Protein AF-0000000075978130 (afdb_homodimer)

Structure (mmCIF, N/CA/C/O backbone):
data_AF-0000000075978130-model_v1
#
loop_
_entity.id
_entity.type
_entity.pdbx_description
1 polymer 'Vascular endothelial growth factor A-like isoform X2'
#
loop_
_atom_site.group_PDB
_atom_site.id
_atom_site.type_symbol
_atom_site.label_atom_id
_atom_site.label_alt_id
_atom_site.label_comp_id
_atom_site.label_asym_id
_atom_site.label_entity_id
_atom_site.label_seq_id
_atom_site.pdbx_PDB_ins_code
_atom_site.Cartn_x
_atom_site.Cartn_y
_atom_site.Cartn_z
_atom_site.occupancy
_atom_site.B_iso_or_equiv
_atom_site.auth_seq_id
_atom_site.auth_comp_id
_atom_site.auth_asym_id
_atom_site.auth_atom_id
_atom_site.pdbx_PDB_model_num
ATOM 1 N N . MET A 1 1 ? -89.625 15.469 33.062 1 27.92 1 MET A N 1
ATOM 2 C CA . MET A 1 1 ? -89 15.719 31.781 1 27.92 1 MET A CA 1
ATOM 3 C C . MET A 1 1 ? -87.688 14.906 31.656 1 27.92 1 MET A C 1
ATOM 5 O O . MET A 1 1 ? -86.75 15.156 32.375 1 27.92 1 MET A O 1
ATOM 9 N N . LEU A 1 2 ? -87.812 13.539 31.453 1 29.58 2 LEU A N 1
ATOM 10 C CA . LEU A 1 2 ? -87.125 12.297 31.625 1 29.58 2 LEU A CA 1
ATOM 11 C C . LEU A 1 2 ? -86.062 12.125 30.531 1 29.58 2 LEU A C 1
ATOM 13 O O . LEU A 1 2 ? -86.375 11.961 29.359 1 29.58 2 LEU A O 1
ATOM 17 N N . MET A 1 3 ? -84.938 12.922 30.531 1 31.03 3 MET A N 1
ATOM 18 C CA . MET A 1 3 ? -83.938 13.094 29.484 1 31.03 3 MET A CA 1
ATOM 19 C C . MET A 1 3 ? -83.25 11.789 29.219 1 31.03 3 MET A C 1
ATOM 21 O O . MET A 1 3 ? -82.812 11.117 30.156 1 31.03 3 MET A O 1
ATOM 25 N N . TYR A 1 4 ? -83.562 11.062 28.094 1 29.62 4 TYR A N 1
ATOM 26 C CA . TYR A 1 4 ? -83.188 9.781 27.5 1 29.62 4 TYR A CA 1
ATOM 27 C C . TYR A 1 4 ? -81.688 9.75 27.172 1 29.62 4 TYR A C 1
ATOM 29 O O . TYR A 1 4 ? -81.188 10.586 26.406 1 29.62 4 TYR A O 1
ATOM 37 N N . PHE A 1 5 ? -80.688 9.453 28.109 1 35.47 5 PHE A N 1
ATOM 38 C CA . PHE A 1 5 ? -79.25 9.445 28.031 1 35.47 5 PHE A CA 1
ATOM 39 C C . PHE A 1 5 ? -78.75 8.359 27.078 1 35.47 5 PHE A C 1
ATOM 41 O O . PHE A 1 5 ? -78.938 7.164 27.359 1 35.47 5 PHE A O 1
ATOM 48 N N . SER A 1 6 ? -78.938 8.539 25.703 1 28.3 6 SER A N 1
ATOM 49 C CA . SER A 1 6 ? -78.562 7.566 24.672 1 28.3 6 SER A CA 1
ATOM 50 C C . SER A 1 6 ? -77.125 7.191 24.719 1 28.3 6 SER A C 1
ATOM 52 O O . SER A 1 6 ? -76.25 8.062 24.703 1 28.3 6 SER A O 1
ATOM 54 N N . VAL A 1 7 ? -76.688 6.133 25.453 1 35.94 7 VAL A N 1
ATOM 55 C CA . VAL A 1 7 ? -75.375 5.57 25.75 1 35.94 7 VAL A CA 1
ATOM 56 C C . VAL A 1 7 ? -74.75 5.023 24.469 1 35.94 7 VAL A C 1
ATOM 58 O O . VAL A 1 7 ? -75.25 4.051 23.891 1 35.94 7 VAL A O 1
ATOM 61 N N . LEU A 1 8 ? -74.375 5.844 23.422 1 31.59 8 LEU A N 1
ATOM 62 C CA . LEU A 1 8 ? -73.875 5.266 22.172 1 31.59 8 LEU A CA 1
ATOM 63 C C . LEU A 1 8 ? -72.688 4.414 22.422 1 31.59 8 LEU A C 1
ATOM 65 O O . LEU A 1 8 ? -71.812 4.793 23.203 1 31.59 8 LEU A O 1
ATOM 69 N N . PRO A 1 9 ? -72.625 3.086 22.141 1 34.03 9 PRO A N 1
ATOM 70 C CA . PRO A 1 9 ? -71.625 2.078 22.328 1 34.03 9 PRO A CA 1
ATOM 71 C C . PRO A 1 9 ? -70.312 2.396 21.547 1 34.03 9 PRO A C 1
ATOM 73 O O . PRO A 1 9 ? -70.438 2.891 20.422 1 34.03 9 PRO A O 1
ATOM 76 N N . ALA A 1 10 ? -69.25 2.998 22.172 1 32.78 10 ALA A N 1
ATOM 77 C CA . ALA A 1 10 ? -67.938 3.34 21.641 1 32.78 10 ALA A CA 1
ATOM 78 C C . ALA A 1 10 ? -67.312 2.125 20.984 1 32.78 10 ALA A C 1
ATOM 80 O O . ALA A 1 10 ? -67.125 1.089 21.625 1 32.78 10 ALA A O 1
ATOM 81 N N . LEU A 1 11 ? -67.562 1.821 19.672 1 30.48 11 LEU A N 1
ATOM 82 C CA . LEU A 1 11 ? -66.938 0.765 18.875 1 30.48 11 LEU A CA 1
ATOM 83 C C . LEU A 1 11 ? -65.438 0.873 18.891 1 30.48 11 LEU A C 1
ATOM 85 O O . LEU A 1 11 ? -64.875 1.912 18.531 1 30.48 11 LEU A O 1
ATOM 89 N N . LEU A 1 12 ? -64.75 0.212 19.828 1 32.69 12 LEU A N 1
ATOM 90 C CA . LEU A 1 12 ? -63.281 0.04 19.984 1 32.69 12 LEU A CA 1
ATOM 91 C C . LEU A 1 12 ? -62.656 -0.538 18.719 1 32.69 12 LEU A C 1
ATOM 93 O O . LEU A 1 12 ? -62.938 -1.688 18.375 1 32.69 12 LEU A O 1
ATOM 97 N N . VAL A 1 13 ? -62.562 0.279 17.609 1 31 13 VAL A N 1
ATOM 98 C CA . VAL A 1 13 ? -61.938 -0.235 16.406 1 31 13 VAL A CA 1
ATOM 99 C C . VAL A 1 13 ? -60.5 -0.649 16.734 1 31 13 VAL A C 1
ATOM 101 O O . VAL A 1 13 ? -59.688 0.182 17.141 1 31 13 VAL A O 1
ATOM 104 N N . LEU A 1 14 ? -60.25 -1.889 17.172 1 30.36 14 LEU A N 1
ATOM 105 C CA . LEU A 1 14 ? -59 -2.576 17.344 1 30.36 14 LEU A CA 1
ATOM 106 C C . LEU A 1 14 ? -58.125 -2.453 16.078 1 30.36 14 LEU A C 1
ATOM 108 O O . LEU A 1 14 ? -58.5 -2.975 15.023 1 30.36 14 LEU A O 1
ATOM 112 N N . ILE A 1 15 ? -57.562 -1.236 15.82 1 34.47 15 ILE A N 1
ATOM 113 C CA . ILE A 1 15 ? -56.656 -1.123 14.68 1 34.47 15 ILE A CA 1
ATOM 114 C C . ILE A 1 15 ? -55.5 -2.074 14.867 1 34.47 15 ILE A C 1
ATOM 116 O O . ILE A 1 15 ? -54.719 -1.944 15.82 1 34.47 15 ILE A O 1
ATOM 120 N N . LEU A 1 16 ? -55.594 -3.34 14.461 1 32.16 16 LEU A N 1
ATOM 121 C CA . LEU A 1 16 ? -54.562 -4.352 14.297 1 32.16 16 LEU A CA 1
ATOM 122 C C . LEU A 1 16 ? -53.375 -3.787 13.523 1 32.16 16 LEU A C 1
ATOM 124 O O . LEU A 1 16 ? -53.5 -3.494 12.336 1 32.16 16 LEU A O 1
ATOM 128 N N . THR A 1 17 ? -52.656 -2.756 14.156 1 34.59 17 THR A N 1
ATOM 129 C CA . THR A 1 17 ? -51.406 -2.352 13.5 1 34.59 17 THR A CA 1
ATOM 130 C C . THR A 1 17 ? -50.5 -3.557 13.273 1 34.59 17 THR A C 1
ATOM 132 O O . THR A 1 17 ? -50.188 -4.273 14.219 1 34.59 17 THR A O 1
ATOM 135 N N . GLY A 1 18 ? -50.656 -4.297 12.18 1 30.73 18 GLY A N 1
ATOM 136 C CA . GLY A 1 18 ? -49.781 -5.336 11.664 1 30.73 18 GLY A CA 1
ATOM 137 C C . GLY A 1 18 ? -48.312 -4.953 11.711 1 30.73 18 GLY A C 1
ATOM 138 O O . GLY A 1 18 ? -47.906 -3.98 11.07 1 30.73 18 GLY A O 1
ATOM 139 N N . ILE A 1 19 ? -47.656 -4.984 12.93 1 35.97 19 ILE A N 1
ATOM 140 C CA . ILE A 1 19 ? -46.219 -4.906 13.055 1 35.97 19 ILE A CA 1
ATOM 141 C C . ILE A 1 19 ? -45.531 -5.801 12.008 1 35.97 19 ILE A C 1
ATOM 143 O O . ILE A 1 19 ? -45.656 -7.027 12.062 1 35.97 19 ILE A O 1
ATOM 147 N N . TYR A 1 20 ? -45.625 -5.449 10.719 1 30.28 20 TYR A N 1
ATOM 148 C CA . TYR A 1 20 ? -44.781 -6.211 9.805 1 30.28 20 TYR A CA 1
ATOM 149 C C . TYR A 1 20 ? -43.312 -6.188 10.266 1 30.28 20 TYR A C 1
ATOM 151 O O . TYR A 1 20 ? -42.75 -5.117 10.484 1 30.28 20 TYR A O 1
ATOM 159 N N . ALA A 1 21 ? -42.906 -7.066 11.211 1 31.58 21 ALA A N 1
ATOM 160 C CA . ALA A 1 21 ? -41.531 -7.402 11.461 1 31.58 21 ALA A CA 1
ATOM 161 C C . ALA A 1 21 ? -40.688 -7.324 10.172 1 31.58 21 ALA A C 1
ATOM 163 O O . ALA A 1 21 ? -41.031 -7.969 9.172 1 31.58 21 ALA A O 1
ATOM 164 N N . ASP A 1 22 ? -40.25 -6.086 9.891 1 31.27 22 ASP A N 1
ATOM 165 C CA . ASP A 1 22 ? -39.281 -6.023 8.812 1 31.27 22 ASP A CA 1
ATOM 166 C C . ASP A 1 22 ? -38.281 -7.188 8.898 1 31.27 22 ASP A C 1
ATOM 168 O O . ASP A 1 22 ? -37.625 -7.375 9.922 1 31.27 22 ASP A O 1
ATOM 172 N N . ASP A 1 23 ? -38.656 -8.281 8.344 1 30.5 23 ASP A N 1
ATOM 173 C CA . ASP A 1 23 ? -37.688 -9.344 8.07 1 30.5 23 ASP A CA 1
ATOM 174 C C . ASP A 1 23 ? -36.312 -8.766 7.742 1 30.5 23 ASP A C 1
ATOM 176 O O . ASP A 1 23 ? -36.156 -8.016 6.773 1 30.5 23 ASP A O 1
ATOM 180 N N . GLU A 1 24 ? -35.688 -8.266 8.828 1 31.89 24 GLU A N 1
ATOM 181 C CA . GLU A 1 24 ? -34.281 -8.031 8.539 1 31.89 24 GLU A CA 1
ATOM 182 C C . GLU A 1 24 ? -33.719 -9.078 7.582 1 31.89 24 GLU A C 1
ATOM 184 O O . GLU A 1 24 ? -33.656 -10.266 7.926 1 31.89 24 GLU A O 1
ATOM 189 N N . ALA A 1 25 ? -33.938 -8.898 6.309 1 30.47 25 ALA A N 1
ATOM 190 C CA . ALA A 1 25 ? -33.219 -9.75 5.367 1 30.47 25 ALA A CA 1
ATOM 191 C C . ALA A 1 25 ? -31.781 -9.945 5.809 1 30.47 25 ALA A C 1
ATOM 193 O O . ALA A 1 25 ? -31.078 -8.977 6.125 1 30.47 25 ALA A O 1
ATOM 194 N N . ILE A 1 26 ? -31.547 -10.961 6.539 1 30.34 26 ILE A N 1
ATOM 195 C CA . ILE A 1 26 ? -30.172 -11.43 6.617 1 30.34 26 ILE A CA 1
ATOM 196 C C . ILE A 1 26 ? -29.422 -11.078 5.328 1 30.34 26 ILE A C 1
ATOM 198 O O . ILE A 1 26 ? -29.812 -11.531 4.246 1 30.34 26 ILE A O 1
ATOM 202 N N . VAL A 1 27 ? -29.094 -9.82 5.312 1 32.31 27 VAL A N 1
ATOM 203 C CA . VAL A 1 27 ? -28.188 -9.555 4.195 1 32.31 27 VAL A CA 1
ATOM 204 C C . VAL A 1 27 ? -27.172 -10.68 4.074 1 32.31 27 VAL A C 1
ATOM 206 O O . VAL A 1 27 ? -26.359 -10.891 4.984 1 32.31 27 VAL A O 1
ATOM 209 N N . PHE A 1 28 ? -27.594 -11.797 3.484 1 28.78 28 PHE A N 1
ATOM 210 C CA . PHE A 1 28 ? -26.578 -12.773 3.102 1 28.78 28 PHE A CA 1
ATOM 211 C C . PHE A 1 28 ? -25.359 -12.078 2.525 1 28.78 28 PHE A C 1
ATOM 213 O O . PHE A 1 28 ? -25.469 -11.086 1.812 1 28.78 28 PHE A O 1
ATOM 220 N N . PRO A 1 29 ? -24.234 -12.102 3.328 1 32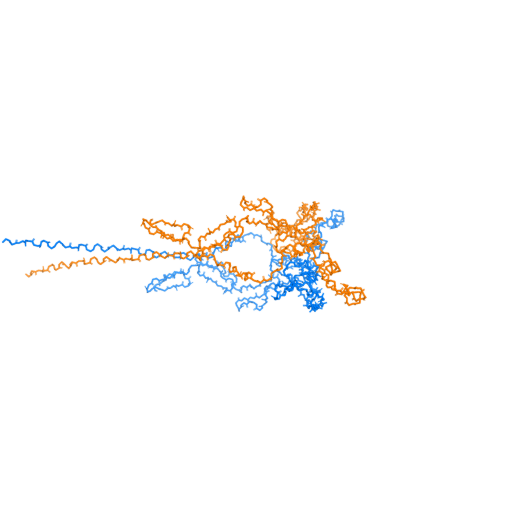.22 29 PRO A N 1
ATOM 221 C CA . PRO A 1 29 ? -23.047 -11.586 2.641 1 32.22 29 PRO A CA 1
ATOM 222 C C . PRO A 1 29 ? -23.125 -11.773 1.127 1 32.22 29 PRO A C 1
ATOM 224 O O . PRO A 1 29 ? -23.828 -12.648 0.64 1 32.22 29 PRO A O 1
ATOM 227 N N . GLU A 1 30 ? -22.969 -10.68 0.432 1 31.81 30 GLU A N 1
ATOM 228 C CA . GLU A 1 30 ? -22.828 -10.812 -1.016 1 31.81 30 GLU A CA 1
ATOM 229 C C . GLU A 1 30 ? -22.328 -12.195 -1.402 1 31.81 30 GLU A C 1
ATOM 231 O O . GLU A 1 30 ? -21.453 -12.75 -0.737 1 31.81 30 GLU A O 1
ATOM 236 N N . SER A 1 31 ? -23.234 -12.984 -1.851 1 31.86 31 SER A N 1
ATOM 237 C CA . SER A 1 31 ? -22.828 -14.219 -2.496 1 31.86 31 SER A CA 1
ATOM 238 C C . SER A 1 31 ? -21.438 -14.078 -3.117 1 31.86 31 SER A C 1
ATOM 240 O O . SER A 1 31 ? -21.172 -13.125 -3.846 1 31.86 31 SER A O 1
ATOM 242 N N . ASN A 1 32 ? -20.406 -14.344 -2.35 1 32.19 32 ASN A N 1
ATOM 243 C CA . ASN A 1 32 ? -19.266 -14.68 -3.182 1 32.19 32 ASN A CA 1
ATOM 244 C C . ASN A 1 32 ? -19.688 -15.289 -4.512 1 32.19 32 ASN A C 1
ATOM 246 O O . ASN A 1 32 ? -20.234 -16.391 -4.547 1 32.19 32 ASN A O 1
ATOM 250 N N . ASN A 1 33 ? -20.422 -14.453 -5.305 1 32.44 33 ASN A N 1
ATOM 251 C CA . ASN A 1 33 ? -20.516 -14.969 -6.664 1 32.44 33 ASN A CA 1
ATOM 252 C C . ASN A 1 33 ? -19.391 -15.977 -6.961 1 32.44 33 ASN A C 1
ATOM 254 O O . ASN A 1 33 ? -18.266 -15.586 -7.281 1 32.44 33 ASN A O 1
ATOM 258 N N . ARG A 1 34 ? -19.266 -16.906 -6.133 1 31.08 34 ARG A N 1
ATOM 259 C CA . ARG A 1 34 ? -18.5 -18.016 -6.691 1 31.08 34 ARG A CA 1
ATOM 260 C C . ARG A 1 34 ? -18.797 -18.203 -8.172 1 31.08 34 ARG A C 1
ATOM 262 O O . ARG A 1 34 ? -19.938 -18.469 -8.555 1 31.08 34 ARG A O 1
ATOM 269 N N . THR A 1 35 ? -18.266 -17.391 -8.984 1 33.94 35 THR A N 1
ATOM 270 C CA . THR A 1 35 ? -18.203 -17.812 -10.383 1 33.94 35 THR A CA 1
ATOM 271 C C . THR A 1 35 ? -18.391 -19.328 -10.508 1 33.94 35 THR A C 1
ATOM 273 O O . THR A 1 35 ? -17.672 -20.094 -9.867 1 33.94 35 THR A O 1
ATOM 276 N N . TYR A 1 36 ? -19.578 -19.781 -10.562 1 32.31 36 TYR A N 1
ATOM 277 C CA . TYR A 1 36 ? -19.734 -21.125 -11.102 1 32.31 36 TYR A CA 1
ATOM 278 C C . TYR A 1 36 ? -18.531 -21.531 -11.938 1 32.31 36 TYR A C 1
ATOM 280 O O . TYR A 1 36 ? -18.25 -20.938 -12.977 1 32.31 36 TYR A O 1
ATOM 288 N N . ILE A 1 37 ? -17.5 -21.875 -11.227 1 37.22 37 ILE A N 1
ATOM 289 C CA . ILE A 1 37 ? -16.516 -22.641 -11.969 1 37.22 37 ILE A CA 1
ATOM 290 C C . ILE A 1 37 ? -17.203 -23.625 -12.906 1 37.22 37 ILE A C 1
ATOM 292 O O . ILE A 1 37 ? -17.906 -24.547 -12.445 1 37.22 37 ILE A O 1
ATOM 296 N N . ASP A 1 38 ? -17.891 -23.234 -13.883 1 38.22 38 ASP A N 1
ATOM 297 C CA . ASP A 1 38 ? -18.172 -24.25 -14.906 1 38.22 38 ASP A CA 1
ATOM 298 C C . ASP A 1 38 ? -17.125 -25.344 -14.891 1 38.22 38 ASP A C 1
ATOM 300 O O . ASP A 1 38 ? -15.945 -25.094 -15.148 1 38.22 38 ASP A O 1
ATOM 304 N N . LEU A 1 39 ? -17.328 -26.312 -14.055 1 41.38 39 LEU A N 1
ATOM 305 C CA . LEU A 1 39 ? -16.562 -27.531 -13.891 1 41.38 39 LEU A CA 1
ATOM 306 C C . LEU A 1 39 ? -15.852 -27.922 -15.18 1 41.38 39 LEU A C 1
ATOM 308 O O . LEU A 1 39 ? -14.867 -28.656 -15.156 1 41.38 39 LEU A O 1
ATOM 312 N N . ASN A 1 40 ? -16.609 -27.672 -16.266 1 47.5 40 ASN A N 1
ATOM 313 C CA . ASN A 1 40 ? -15.992 -28.125 -17.516 1 47.5 40 ASN A CA 1
ATOM 314 C C . ASN A 1 40 ? -14.836 -27.219 -17.922 1 47.5 40 ASN A C 1
ATOM 316 O O . ASN A 1 40 ? -14.227 -27.438 -18.984 1 47.5 40 ASN A O 1
ATOM 320 N N . LYS A 1 41 ? -14.656 -26.125 -17.219 1 61.06 41 LYS A N 1
ATOM 321 C CA . LYS A 1 41 ? -13.711 -25.172 -17.812 1 61.06 41 LYS A CA 1
ATOM 322 C C . LYS A 1 41 ? -12.297 -25.422 -17.297 1 61.06 41 LYS A C 1
ATOM 324 O O . LYS A 1 41 ? -12.078 -25.516 -16.094 1 61.06 41 LYS A O 1
ATOM 329 N N . ILE A 1 42 ? -11.531 -25.969 -18.156 1 72.75 42 ILE A N 1
ATOM 330 C CA . ILE A 1 42 ? -10.094 -26.156 -17.938 1 72.75 42 ILE A CA 1
ATOM 331 C C . ILE A 1 42 ? -9.508 -24.938 -17.234 1 72.75 42 ILE A C 1
ATOM 333 O O . ILE A 1 42 ? -9.812 -23.797 -17.594 1 72.75 42 ILE A O 1
ATOM 337 N N . GLN A 1 43 ? -9.094 -25.266 -15.977 1 84.94 43 GLN A N 1
ATOM 338 C CA . GLN A 1 43 ? -8.359 -24.234 -15.25 1 84.94 43 GLN A CA 1
ATOM 339 C C . GLN A 1 43 ? -6.887 -24.609 -15.109 1 84.94 43 GLN A C 1
ATOM 341 O O . GLN A 1 43 ? -6.527 -25.781 -15.188 1 84.94 43 GLN A O 1
ATOM 346 N N . ILE A 1 44 ? -6.07 -23.641 -15.023 1 91.44 44 ILE A N 1
ATOM 347 C CA . ILE A 1 44 ? -4.66 -23.906 -14.766 1 91.44 44 ILE A CA 1
ATOM 348 C C . ILE A 1 44 ? -4.488 -24.469 -13.359 1 91.44 44 ILE A C 1
ATOM 350 O O . ILE A 1 44 ? -4.895 -23.859 -12.375 1 91.44 44 ILE A O 1
ATOM 354 N N . PRO A 1 45 ? -4 -25.609 -13.305 1 92.56 45 PRO A N 1
ATOM 355 C CA . PRO A 1 45 ? -3.797 -26.188 -11.969 1 92.56 45 PRO A CA 1
ATOM 356 C C . PRO A 1 45 ? -2.895 -25.328 -11.094 1 92.56 45 PRO A C 1
ATOM 358 O O . PRO A 1 45 ? -1.911 -24.75 -11.57 1 92.56 45 PRO A O 1
ATOM 361 N N . GLU A 1 46 ? -3.219 -25.328 -9.836 1 92.94 46 GLU A N 1
ATOM 362 C CA . GLU A 1 46 ? -2.436 -24.531 -8.898 1 92.94 46 GLU A CA 1
ATOM 363 C C . GLU A 1 46 ? -1 -25.031 -8.805 1 92.94 46 GLU A C 1
ATOM 365 O O . GLU A 1 46 ? -0.068 -24.25 -8.617 1 92.94 46 GLU A O 1
ATOM 370 N N . SER A 1 47 ? -0.88 -26.297 -8.969 1 94 47 SER A N 1
ATOM 371 C CA . SER A 1 47 ? 0.44 -26.906 -8.852 1 94 47 SER A CA 1
ATOM 372 C C . SER A 1 47 ? 1.416 -26.312 -9.867 1 94 47 SER A C 1
ATOM 374 O O . SER A 1 47 ? 2.6 -26.141 -9.562 1 94 47 SER A O 1
ATOM 376 N N . ILE A 1 48 ? 0.953 -26.031 -11 1 93.19 48 ILE A N 1
ATOM 377 C CA . ILE A 1 48 ? 1.815 -25.453 -12.023 1 93.19 48 ILE A CA 1
ATOM 378 C C . ILE A 1 48 ? 2.227 -24.031 -11.609 1 93.19 48 ILE A C 1
ATOM 380 O O . ILE A 1 48 ? 3.395 -23.656 -11.742 1 93.19 48 ILE A O 1
ATOM 384 N N . LEU A 1 49 ? 1.275 -23.266 -11.102 1 93.94 49 LEU A N 1
ATOM 385 C CA . LEU A 1 49 ? 1.536 -21.891 -10.688 1 93.94 49 LEU A CA 1
ATOM 386 C C . LEU A 1 49 ? 2.531 -21.859 -9.531 1 93.94 49 LEU A C 1
ATOM 388 O O . LEU A 1 49 ? 3.396 -20.984 -9.477 1 93.94 49 LEU A O 1
ATOM 392 N N . ILE A 1 50 ? 2.385 -22.828 -8.688 1 96 50 ILE A N 1
ATOM 393 C CA . ILE A 1 50 ? 3.273 -22.875 -7.531 1 96 50 ILE A CA 1
ATOM 394 C C . ILE A 1 50 ? 4.691 -23.219 -7.984 1 96 50 ILE A C 1
ATOM 396 O O . ILE A 1 50 ? 5.668 -22.703 -7.43 1 96 50 ILE A O 1
ATOM 400 N N . ARG A 1 51 ? 4.859 -23.984 -8.953 1 94.25 51 ARG A N 1
ATOM 401 C CA . ARG A 1 51 ? 6.176 -24.344 -9.469 1 94.25 51 ARG A CA 1
ATOM 402 C C . ARG A 1 51 ? 6.852 -23.156 -10.133 1 94.25 51 ARG A C 1
ATOM 404 O O . ARG A 1 51 ? 8.078 -23.109 -10.242 1 94.25 51 ARG A O 1
ATOM 411 N N . LEU A 1 52 ? 6.094 -22.203 -10.516 1 94 52 LEU A N 1
ATOM 412 C CA . LEU A 1 52 ? 6.625 -21.016 -11.188 1 94 52 LEU A CA 1
ATOM 413 C C . LEU A 1 52 ? 7.387 -20.125 -10.203 1 94 52 LEU A C 1
ATOM 415 O O . LEU A 1 52 ? 8.141 -19.25 -10.617 1 94 52 LEU A O 1
ATOM 419 N N . LYS A 1 53 ? 7.234 -20.312 -8.891 1 93.5 53 LYS A N 1
ATOM 420 C CA . LYS A 1 53 ? 7.84 -19.438 -7.895 1 93.5 53 LYS A CA 1
ATOM 421 C C . LYS A 1 53 ? 9.359 -19.5 -7.965 1 93.5 53 LYS A C 1
ATOM 423 O O . LYS A 1 53 ? 10.047 -18.578 -7.512 1 93.5 53 LYS A O 1
ATOM 428 N N . ASP A 1 54 ? 9.852 -20.547 -8.578 1 89.69 54 ASP A N 1
ATOM 429 C CA . ASP A 1 54 ? 11.297 -20.75 -8.625 1 89.69 54 ASP A CA 1
ATOM 430 C C . ASP A 1 54 ? 11.875 -20.25 -9.953 1 89.69 54 ASP A C 1
ATOM 432 O O . ASP A 1 54 ? 13.07 -20.391 -10.203 1 89.69 54 ASP A O 1
ATOM 436 N N . VAL A 1 55 ? 11.055 -19.734 -10.781 1 92.56 55 VAL A N 1
ATOM 437 C CA . VAL A 1 55 ? 11.5 -19.219 -12.07 1 92.56 55 VAL A CA 1
ATOM 438 C C . VAL A 1 55 ? 12.016 -17.797 -11.906 1 92.56 55 VAL A C 1
ATOM 440 O O . VAL A 1 55 ? 11.281 -16.906 -11.461 1 92.56 55 VAL A O 1
ATOM 443 N N . LYS A 1 56 ? 13.195 -17.516 -12.406 1 88.31 56 LYS A N 1
ATOM 444 C CA . LYS A 1 56 ? 13.844 -16.25 -12.109 1 88.31 56 LYS A CA 1
ATOM 445 C C . LYS A 1 56 ? 13.758 -15.297 -13.305 1 88.31 56 LYS A C 1
ATOM 447 O O . LYS A 1 56 ? 13.703 -14.078 -13.125 1 88.31 56 LYS A O 1
ATOM 452 N N . ASN A 1 57 ? 13.82 -15.922 -14.469 1 89.06 57 ASN A N 1
ATOM 453 C CA . ASN A 1 57 ? 13.836 -15.078 -15.656 1 89.06 57 ASN A CA 1
ATOM 454 C C . ASN A 1 57 ? 13.086 -15.727 -16.812 1 89.06 57 ASN A C 1
ATOM 456 O O . ASN A 1 57 ? 12.617 -16.859 -16.703 1 89.06 57 ASN A O 1
ATOM 460 N N . SER A 1 58 ? 13.031 -15.062 -17.844 1 89.5 58 SER A N 1
ATOM 461 C CA . SER A 1 58 ? 12.234 -15.508 -18.984 1 89.5 58 SER A CA 1
ATOM 462 C C . SER A 1 58 ? 12.859 -16.734 -19.641 1 89.5 58 SER A C 1
ATOM 464 O O . SER A 1 58 ? 12.141 -17.625 -20.125 1 89.5 58 SER A O 1
ATOM 466 N N . THR A 1 59 ? 14.133 -16.734 -19.672 1 86.5 59 THR A N 1
ATOM 467 C CA . THR A 1 59 ? 14.797 -17.891 -20.25 1 86.5 59 THR A CA 1
ATOM 468 C C . THR A 1 59 ? 14.383 -19.172 -19.531 1 86.5 59 THR A C 1
ATOM 470 O O . THR A 1 59 ? 14.062 -20.188 -20.156 1 86.5 59 THR A O 1
ATOM 473 N N . GLU A 1 60 ? 14.375 -19.125 -18.219 1 88.69 60 GLU A N 1
ATOM 474 C CA . GLU A 1 60 ? 13.961 -20.266 -17.422 1 88.69 60 GLU A CA 1
ATOM 475 C C . GLU A 1 60 ? 12.5 -20.609 -17.656 1 88.69 60 GLU A C 1
ATOM 477 O O . GLU A 1 60 ? 12.133 -21.797 -17.719 1 88.69 60 GLU A O 1
ATOM 482 N N . PHE A 1 61 ? 11.727 -19.641 -17.797 1 91.5 61 PHE A N 1
ATOM 483 C CA . PHE A 1 61 ? 10.312 -19.891 -18.047 1 91.5 61 PHE A CA 1
ATOM 484 C C . PHE A 1 61 ? 10.133 -20.625 -19.375 1 91.5 61 PHE A C 1
ATOM 486 O O . PHE A 1 61 ? 9.43 -21.641 -19.422 1 91.5 61 PHE A O 1
ATOM 493 N N . ILE A 1 62 ? 10.719 -20.141 -20.344 1 88.69 62 ILE A N 1
ATOM 494 C CA . ILE A 1 62 ? 10.594 -20.703 -21.688 1 88.69 62 ILE A CA 1
ATOM 495 C C . ILE A 1 62 ? 11.102 -22.141 -21.688 1 88.69 62 ILE A C 1
ATOM 497 O O . ILE A 1 62 ? 10.445 -23.047 -22.219 1 88.69 62 ILE A O 1
ATOM 501 N N . THR A 1 63 ? 12.211 -22.344 -21.078 1 86.56 63 THR A N 1
ATOM 502 C CA . THR A 1 63 ? 12.844 -23.656 -21.109 1 86.56 63 THR A CA 1
ATOM 503 C C . THR A 1 63 ? 12.062 -24.656 -20.266 1 86.56 63 THR A C 1
ATOM 505 O O . THR A 1 63 ? 11.914 -25.812 -20.656 1 86.56 63 THR A O 1
ATOM 508 N N . ARG A 1 64 ? 11.453 -24.219 -19.188 1 88.75 64 ARG A N 1
ATOM 509 C CA . ARG A 1 64 ? 10.875 -25.172 -18.25 1 88.75 64 ARG A CA 1
ATOM 510 C C . ARG A 1 64 ? 9.367 -25.297 -18.453 1 88.75 64 ARG A C 1
ATOM 512 O O . ARG A 1 64 ? 8.789 -26.359 -18.172 1 88.75 64 ARG A O 1
ATOM 519 N N . PHE A 1 65 ? 8.781 -24.266 -19.047 1 91.12 65 PHE A N 1
ATOM 520 C CA . PHE A 1 65 ? 7.324 -24.297 -18.969 1 91.12 65 PHE A CA 1
ATOM 521 C C . PHE A 1 65 ? 6.703 -24.141 -20.344 1 91.12 65 PHE A C 1
ATOM 523 O O . PHE A 1 65 ? 5.48 -24.219 -20.5 1 91.12 65 PHE A O 1
ATOM 530 N N . LEU A 1 66 ? 7.438 -23.906 -21.266 1 87 66 LEU A N 1
ATOM 531 C CA . LEU A 1 66 ? 6.883 -23.844 -22.609 1 87 66 LEU A CA 1
ATOM 532 C C . LEU A 1 66 ? 7.207 -25.125 -23.375 1 87 66 LEU A C 1
ATOM 534 O O . LEU A 1 66 ? 8.312 -25.656 -23.266 1 87 66 LEU A O 1
ATOM 538 N N . ILE A 1 67 ? 6.098 -25.75 -23.922 1 74.31 67 ILE A N 1
ATOM 539 C CA . ILE A 1 67 ? 6.281 -26.938 -24.75 1 74.31 67 ILE A CA 1
ATOM 540 C C . ILE A 1 67 ? 7.262 -26.641 -25.875 1 74.31 67 ILE A C 1
ATOM 542 O O . ILE A 1 67 ? 7.367 -25.5 -26.328 1 74.31 67 ILE A O 1
ATOM 546 N N . SER A 1 68 ? 8.031 -27.781 -26.344 1 59.06 68 SER A N 1
ATOM 547 C CA . SER A 1 68 ? 9.141 -27.859 -27.297 1 59.06 68 SER A CA 1
ATOM 548 C C . SER A 1 68 ? 8.891 -26.953 -28.5 1 59.06 68 SER A C 1
ATOM 550 O O . SER A 1 68 ? 8.008 -27.234 -29.312 1 59.06 68 SER A O 1
ATOM 552 N N . ILE A 1 69 ? 8.812 -25.766 -28.203 1 54.69 69 ILE A N 1
ATOM 553 C CA . ILE A 1 69 ? 9.039 -24.969 -29.406 1 54.69 69 ILE A CA 1
ATOM 554 C C . ILE A 1 69 ? 10.25 -25.516 -30.172 1 54.69 69 ILE A C 1
ATOM 556 O O . ILE A 1 69 ? 11.281 -25.828 -29.547 1 54.69 69 ILE A O 1
ATOM 560 N N . PRO A 1 70 ? 10.203 -26.203 -31.219 1 49.56 70 PRO A N 1
ATOM 561 C CA . PRO A 1 70 ? 11.484 -26.516 -31.859 1 49.56 70 PRO A CA 1
ATOM 562 C C . PRO A 1 70 ? 12.562 -25.484 -31.531 1 49.56 70 PRO A C 1
ATOM 564 O O . PRO A 1 70 ? 12.469 -24.328 -31.953 1 49.56 70 PRO A O 1
ATOM 567 N N . LEU A 1 71 ? 12.93 -25.375 -30.391 1 48.12 71 LEU A N 1
ATOM 568 C CA . LEU A 1 71 ? 13.914 -24.484 -29.797 1 48.12 71 LEU A CA 1
ATOM 569 C C . LEU A 1 71 ? 15.219 -24.5 -30.594 1 48.12 71 LEU A C 1
ATOM 571 O O . LEU A 1 71 ? 16.219 -23.922 -30.172 1 48.12 71 LEU A O 1
ATOM 575 N N . GLN A 1 72 ? 15.516 -25.609 -31.266 1 45.34 72 GLN A N 1
ATOM 576 C CA . GLN A 1 72 ? 16.844 -25.594 -31.859 1 45.34 72 GLN A CA 1
ATOM 577 C C . GLN A 1 72 ? 17.219 -24.203 -32.344 1 45.34 72 GLN A C 1
ATOM 579 O O . GLN A 1 72 ? 18.25 -23.656 -31.922 1 45.34 72 GLN A O 1
ATOM 584 N N . GLY A 1 73 ? 17.234 -23.922 -33.75 1 45.88 73 GLY A N 1
ATOM 585 C CA . GLY A 1 73 ? 17.734 -22.75 -34.438 1 45.88 73 GLY A CA 1
ATOM 586 C C . GLY A 1 73 ? 17.062 -21.469 -34 1 45.88 73 GLY A C 1
ATOM 587 O O . GLY A 1 73 ? 17.594 -20.375 -34.25 1 45.88 73 GLY A O 1
ATOM 588 N N . ARG A 1 74 ? 15.797 -21.391 -33.594 1 44.88 74 ARG A N 1
ATOM 589 C CA . ARG A 1 74 ? 14.922 -20.234 -33.5 1 44.88 74 ARG A CA 1
ATOM 590 C C . ARG A 1 74 ? 14.945 -19.641 -32.094 1 44.88 74 ARG A C 1
ATOM 592 O O . ARG A 1 74 ? 14.336 -18.594 -31.828 1 44.88 74 ARG A O 1
ATOM 599 N N . LEU A 1 75 ? 15.016 -20.328 -31.062 1 49.12 75 LEU A N 1
ATOM 600 C CA . LEU A 1 75 ? 15.109 -19.688 -29.75 1 49.12 75 LEU A CA 1
ATOM 601 C C . LEU A 1 75 ? 16.172 -18.594 -29.75 1 49.12 75 LEU A C 1
ATOM 603 O O . LEU A 1 75 ? 16 -17.547 -29.109 1 49.12 75 LEU A O 1
ATOM 607 N N . GLY A 1 76 ? 17.344 -18.984 -30.234 1 48.19 76 GLY A N 1
ATOM 608 C CA . GLY A 1 76 ? 18.406 -18 -30.359 1 48.19 76 GLY A CA 1
ATOM 609 C C . GLY A 1 76 ? 17.938 -16.688 -30.938 1 48.19 76 GLY A C 1
ATOM 610 O O . GLY A 1 76 ? 18.344 -15.617 -30.469 1 48.19 76 GLY A O 1
ATOM 611 N N . THR A 1 77 ? 17.359 -16.734 -32.125 1 49.56 77 THR A N 1
ATOM 612 C CA . THR A 1 77 ? 17.062 -15.523 -32.875 1 49.56 77 THR A CA 1
ATOM 613 C C . THR A 1 77 ? 15.773 -14.875 -32.375 1 49.56 77 THR A C 1
ATOM 615 O O . THR A 1 77 ? 15.688 -13.648 -32.281 1 49.56 77 THR A O 1
ATOM 618 N N . ILE A 1 78 ? 14.695 -15.578 -32.344 1 49.78 78 ILE A N 1
ATOM 619 C CA . ILE A 1 78 ? 13.391 -14.961 -32.156 1 49.78 78 ILE A CA 1
ATOM 620 C C . ILE A 1 78 ? 13.273 -14.461 -30.719 1 49.78 78 ILE A C 1
ATOM 622 O O . ILE A 1 78 ? 12.688 -13.406 -30.469 1 49.78 78 ILE A O 1
ATOM 626 N N . PHE A 1 79 ? 13.664 -15.367 -29.656 1 55.31 79 PHE A N 1
ATOM 627 C CA . PHE A 1 79 ? 13.336 -14.984 -28.297 1 55.31 79 PHE A CA 1
ATOM 628 C C . PHE A 1 79 ? 14.523 -14.297 -27.625 1 55.31 79 PHE A C 1
ATOM 630 O O . PHE A 1 79 ? 15.406 -14.961 -27.078 1 55.31 79 PHE A O 1
ATOM 637 N N . SER A 1 80 ? 15.141 -13.5 -28.234 1 61.09 80 SER A N 1
ATOM 638 C CA . SER A 1 80 ? 16.125 -12.875 -27.359 1 61.09 80 SER A CA 1
ATOM 639 C C . SER A 1 80 ? 15.508 -12.516 -26.016 1 61.09 80 SER A C 1
ATOM 641 O O . SER A 1 80 ? 14.805 -11.508 -25.891 1 61.09 80 SER A O 1
ATOM 643 N N . ALA A 1 81 ? 15.375 -13.578 -25.125 1 60.41 81 ALA A N 1
ATOM 644 C CA . ALA A 1 81 ? 14.898 -13.414 -23.766 1 60.41 81 ALA A CA 1
ATOM 645 C C . ALA A 1 81 ? 15.312 -12.062 -23.188 1 60.41 81 ALA A C 1
ATOM 647 O O . ALA A 1 81 ? 14.617 -11.5 -22.344 1 60.41 81 ALA A O 1
ATOM 648 N N . ASN A 1 82 ? 16.391 -11.555 -23.828 1 64.81 82 ASN A N 1
ATOM 649 C CA . ASN A 1 82 ? 16.891 -10.273 -23.344 1 64.81 82 ASN A CA 1
ATOM 650 C C . ASN A 1 82 ? 15.969 -9.125 -23.75 1 64.81 82 ASN A C 1
ATOM 652 O O . ASN A 1 82 ? 16.062 -8.031 -23.188 1 64.81 82 ASN A O 1
ATOM 656 N N . GLU A 1 83 ? 14.977 -9.594 -24.594 1 81 83 GLU A N 1
ATOM 657 C CA . GLU A 1 83 ? 14.07 -8.547 -25.047 1 81 83 GLU A CA 1
ATOM 658 C C . GLU A 1 83 ? 12.812 -8.484 -24.188 1 81 83 GLU A C 1
ATOM 660 O O . GLU A 1 83 ? 12.07 -7.504 -24.234 1 81 83 GLU A O 1
ATOM 665 N N . LEU A 1 84 ? 12.695 -9.477 -23.359 1 90.25 84 LEU A N 1
ATOM 666 C CA . LEU A 1 84 ? 11.492 -9.516 -22.531 1 90.25 84 LEU A CA 1
ATOM 667 C C . LEU A 1 84 ? 11.672 -8.688 -21.266 1 90.25 84 LEU A C 1
ATOM 669 O O . LEU A 1 84 ? 12.797 -8.5 -20.797 1 90.25 84 LEU A O 1
ATOM 673 N N . ALA A 1 85 ? 10.586 -8.195 -20.781 1 94.06 85 ALA A N 1
ATOM 674 C CA . ALA A 1 85 ? 10.602 -7.422 -19.547 1 94.06 85 ALA A CA 1
ATOM 675 C C . ALA A 1 85 ? 11.219 -8.219 -18.406 1 94.06 85 ALA A C 1
ATOM 677 O O . ALA A 1 85 ? 10.984 -9.422 -18.281 1 94.06 85 ALA A O 1
ATOM 678 N N . PRO A 1 86 ? 12.07 -7.539 -17.703 1 93.81 86 PRO A N 1
ATOM 679 C CA . PRO A 1 86 ? 12.609 -8.227 -16.531 1 93.81 86 PRO A CA 1
ATOM 680 C C . PRO A 1 86 ? 11.555 -8.531 -15.477 1 93.81 86 PRO A C 1
ATOM 682 O O . PRO A 1 86 ? 10.648 -7.719 -15.258 1 93.81 86 PRO A O 1
ATOM 685 N N . SER A 1 87 ? 11.688 -9.68 -14.867 1 95.06 87 SER A N 1
ATOM 686 C CA . SER A 1 87 ? 10.719 -10.094 -13.859 1 95.06 87 SER A CA 1
ATOM 687 C C . SER A 1 87 ? 11.016 -9.461 -12.508 1 95.06 87 SER A C 1
ATOM 689 O O . SER A 1 87 ? 12.188 -9.273 -12.156 1 95.06 87 SER A O 1
ATOM 691 N N . ALA A 1 88 ? 9.945 -9.094 -11.812 1 96.56 88 ALA A N 1
ATOM 692 C CA . ALA A 1 88 ? 10.07 -8.633 -10.43 1 96.56 88 ALA A CA 1
ATOM 693 C C . ALA A 1 88 ? 9.641 -9.727 -9.445 1 96.56 88 ALA A C 1
ATOM 695 O O . ALA A 1 88 ? 8.578 -9.641 -8.836 1 96.56 88 ALA A O 1
ATOM 696 N N . GLY A 1 89 ? 10.492 -10.711 -9.336 1 96 89 GLY A N 1
ATOM 697 C CA . GLY A 1 89 ? 10.219 -11.789 -8.398 1 96 89 GLY A CA 1
ATOM 698 C C . GLY A 1 89 ? 10.461 -11.398 -6.953 1 96 89 GLY A C 1
ATOM 699 O O . GLY A 1 89 ? 10.914 -10.289 -6.672 1 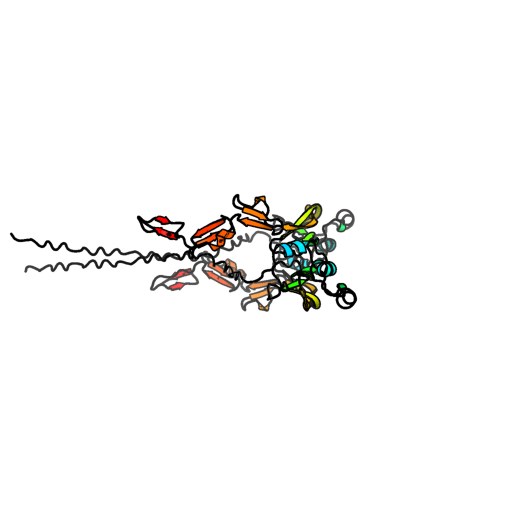96 89 GLY A O 1
ATOM 700 N N . CYS A 1 90 ? 10.156 -12.289 -6.117 1 97.5 90 CYS A N 1
ATOM 701 C CA . CYS A 1 90 ? 10.266 -12.07 -4.68 1 97.5 90 CYS A CA 1
ATOM 702 C C . CYS A 1 90 ? 11.727 -12.031 -4.246 1 97.5 90 CYS A C 1
ATOM 704 O O . CYS A 1 90 ? 12.43 -13.039 -4.316 1 97.5 90 CYS A O 1
ATOM 706 N N . GLU A 1 91 ? 12.211 -10.883 -3.814 1 97.44 91 GLU A N 1
ATOM 707 C CA . GLU A 1 91 ? 13.586 -10.688 -3.385 1 97.44 91 GLU A CA 1
ATOM 708 C C . GLU A 1 91 ? 13.719 -9.477 -2.467 1 97.44 91 GLU A C 1
ATOM 710 O O . GLU A 1 91 ? 12.836 -8.609 -2.443 1 97.44 91 GLU A O 1
ATOM 715 N N . PRO A 1 92 ? 14.797 -9.516 -1.658 1 98.25 92 PRO A N 1
ATOM 716 C CA . PRO A 1 92 ? 15.031 -8.289 -0.897 1 98.25 92 PRO A CA 1
ATOM 717 C C . PRO A 1 92 ? 15.273 -7.078 -1.793 1 98.25 92 PRO A C 1
ATOM 719 O O . PRO A 1 92 ? 16.016 -7.164 -2.768 1 98.25 92 PRO A O 1
ATOM 722 N N . GLU A 1 93 ? 14.609 -6.09 -1.499 1 97.69 93 GLU A N 1
ATOM 723 C CA . GLU A 1 93 ? 14.797 -4.867 -2.273 1 97.69 93 GLU A CA 1
ATOM 724 C C . GLU A 1 93 ? 14.617 -3.629 -1.401 1 97.69 93 GLU A C 1
ATOM 726 O O . GLU A 1 93 ? 14.023 -3.703 -0.324 1 97.69 93 GLU A O 1
ATOM 731 N N . SER A 1 94 ? 15.164 -2.559 -1.854 1 97.25 94 SER A N 1
ATOM 732 C CA . SER A 1 94 ? 15.07 -1.302 -1.118 1 97.25 94 SER A CA 1
ATOM 733 C C . SER A 1 94 ? 13.625 -0.808 -1.051 1 97.25 94 SER A C 1
ATOM 735 O O . SER A 1 94 ? 12.977 -0.635 -2.082 1 97.25 94 SER A O 1
ATOM 737 N N . GLN A 1 95 ? 13.125 -0.672 0.149 1 97.19 95 GLN A N 1
ATOM 738 C CA . GLN A 1 95 ? 11.766 -0.184 0.343 1 97.19 95 GLN A CA 1
ATOM 739 C C . GLN A 1 95 ? 11.727 0.96 1.351 1 97.19 95 GLN A C 1
ATOM 741 O O . GLN A 1 95 ? 12.586 1.043 2.234 1 97.19 95 GLN A O 1
ATOM 746 N N . ILE A 1 96 ? 10.789 1.769 1.169 1 97.25 96 ILE A N 1
ATOM 747 C CA . ILE A 1 96 ? 10.594 2.906 2.062 1 97.25 96 ILE A CA 1
ATOM 748 C C . ILE A 1 96 ? 10.008 2.428 3.389 1 97.25 96 ILE A C 1
ATOM 750 O O . ILE A 1 96 ? 9.039 1.67 3.408 1 97.25 96 ILE A O 1
ATOM 754 N N . VAL A 1 97 ? 10.594 2.916 4.422 1 97 97 VAL A N 1
ATOM 755 C CA . VAL A 1 97 ? 10.078 2.623 5.758 1 97 97 VAL A CA 1
ATOM 756 C C . VAL A 1 97 ? 9.906 3.922 6.539 1 97 97 VAL A C 1
ATOM 758 O O . VAL A 1 97 ? 10.844 4.707 6.668 1 97 97 VAL A O 1
ATOM 761 N N . GLU A 1 98 ? 8.734 4.078 7.031 1 96.25 98 GLU A N 1
ATOM 762 C CA . GLU A 1 98 ? 8.484 5.234 7.891 1 96.25 98 GLU A CA 1
ATOM 763 C C . GLU A 1 98 ? 8.984 4.984 9.312 1 96.25 98 GLU A C 1
ATOM 765 O O . GLU A 1 98 ? 8.711 3.934 9.891 1 96.25 98 GLU A O 1
ATOM 770 N N . LEU A 1 99 ? 9.664 5.926 9.828 1 96.44 99 LEU A N 1
ATOM 771 C CA . LEU A 1 99 ? 10.219 5.777 11.172 1 96.44 99 LEU A CA 1
ATOM 772 C C . LEU A 1 99 ? 9.195 6.168 12.227 1 96.44 99 LEU A C 1
ATOM 774 O O . LEU A 1 99 ? 8.297 6.969 11.961 1 96.44 99 LEU A O 1
ATOM 778 N N . PRO A 1 100 ? 9.297 5.605 13.336 1 94.56 100 PRO A N 1
ATOM 779 C CA . PRO A 1 100 ? 8.305 5.879 14.383 1 94.56 100 PRO A CA 1
ATOM 780 C C . PRO A 1 100 ? 8.234 7.359 14.758 1 94.56 100 PRO A C 1
ATOM 782 O O . PRO A 1 100 ? 9.273 7.996 14.961 1 94.56 100 PRO A O 1
ATOM 785 N N . LYS A 1 101 ? 7.07 7.781 14.891 1 91.69 101 LYS A N 1
ATOM 786 C CA . LYS A 1 101 ? 6.855 9.172 15.273 1 91.69 101 LYS A CA 1
ATOM 787 C C . LYS A 1 101 ? 6.98 9.359 16.781 1 91.69 101 LYS A C 1
ATOM 789 O O . LYS A 1 101 ? 6.566 8.492 17.547 1 91.69 101 LYS A O 1
ATOM 794 N N . PRO A 1 102 ? 7.5 10.547 17.094 1 92.81 102 PRO A N 1
ATOM 795 C CA . PRO A 1 102 ? 7.559 10.82 18.531 1 92.81 102 PRO A CA 1
ATOM 796 C C . PRO A 1 102 ? 6.176 10.992 19.156 1 92.81 102 PRO A C 1
ATOM 798 O O . PRO A 1 102 ? 5.238 11.422 18.484 1 92.81 102 PRO A O 1
ATOM 801 N N . VAL A 1 103 ? 6.102 10.734 20.391 1 91.56 103 VAL A N 1
ATOM 802 C CA . VAL A 1 103 ? 4.859 10.875 21.141 1 91.56 103 VAL A CA 1
ATOM 803 C C . VAL A 1 103 ? 4.512 12.359 21.281 1 91.56 103 VAL A C 1
ATOM 805 O O . VAL A 1 103 ? 3.35 12.75 21.125 1 91.56 103 VAL A O 1
ATOM 808 N N . ASP A 1 104 ? 5.566 13.141 21.547 1 92.44 104 ASP A N 1
ATOM 809 C CA . ASP A 1 104 ? 5.395 14.586 21.641 1 92.44 104 ASP A CA 1
ATOM 810 C C . ASP A 1 104 ? 5.227 15.211 20.266 1 92.44 104 ASP A C 1
ATOM 812 O O . ASP A 1 104 ? 6.141 15.164 19.438 1 92.44 104 ASP A O 1
ATOM 816 N N . PRO A 1 105 ? 4.125 15.875 20.078 1 91.25 105 PRO A N 1
ATOM 817 C CA . PRO A 1 105 ? 3.859 16.422 18.734 1 91.25 105 PRO A CA 1
ATOM 818 C C . PRO A 1 105 ? 4.789 17.578 18.375 1 91.25 105 PRO A C 1
ATOM 820 O O . PRO A 1 105 ? 4.824 18 17.219 1 91.25 105 PRO A O 1
ATOM 823 N N . LEU A 1 106 ? 5.465 18.094 19.328 1 93.44 106 LEU A N 1
ATOM 824 C CA . LEU A 1 106 ? 6.344 19.234 19.062 1 93.44 106 LEU A CA 1
ATOM 825 C C . LEU A 1 106 ? 7.746 18.75 18.703 1 93.44 106 LEU A C 1
ATOM 827 O O . LEU A 1 106 ? 8.609 19.562 18.344 1 93.44 106 LEU A O 1
ATOM 831 N N . ILE A 1 107 ? 7.926 17.438 18.797 1 94.06 107 ILE A N 1
ATOM 832 C CA . ILE A 1 107 ? 9.219 16.875 18.453 1 94.06 107 ILE A CA 1
ATOM 833 C C . ILE A 1 107 ? 9.18 16.297 17.031 1 94.06 107 ILE A C 1
ATOM 835 O O . ILE A 1 107 ? 8.219 15.609 16.656 1 94.06 107 ILE A O 1
ATOM 839 N N . VAL A 1 108 ? 10.18 16.625 16.312 1 93.5 108 VAL A N 1
ATOM 840 C CA . VAL A 1 108 ? 10.328 16.047 14.977 1 93.5 108 VAL A CA 1
ATOM 841 C C . VAL A 1 108 ? 11.555 15.125 14.953 1 93.5 108 VAL A C 1
ATOM 843 O O . VAL A 1 108 ? 12.539 15.375 15.656 1 93.5 108 VAL A O 1
ATOM 846 N N . ILE A 1 109 ? 11.391 14.109 14.219 1 94.44 109 ILE A N 1
ATOM 847 C CA . ILE A 1 109 ? 12.539 13.234 13.984 1 94.44 109 ILE A CA 1
ATOM 848 C C . ILE A 1 109 ? 13.016 13.398 12.539 1 94.44 109 ILE A C 1
ATOM 850 O O . ILE A 1 109 ? 12.211 13.586 11.625 1 94.44 109 ILE A O 1
ATOM 854 N N . TRP A 1 110 ? 14.297 13.344 12.414 1 92.06 110 TRP A N 1
ATOM 855 C CA . TRP A 1 110 ? 14.867 13.375 11.07 1 92.06 110 TRP A CA 1
ATOM 856 C C . TRP A 1 110 ? 15.914 12.273 10.898 1 92.06 110 TRP A C 1
ATOM 858 O O . TRP A 1 110 ? 16.844 12.164 11.695 1 92.06 110 TRP A O 1
ATOM 868 N N . PRO A 1 111 ? 15.844 11.578 9.836 1 94.25 111 PRO A N 1
ATOM 869 C CA . PRO A 1 111 ? 14.781 11.625 8.836 1 94.25 111 PRO A CA 1
ATOM 870 C C . PRO A 1 111 ? 13.492 10.953 9.312 1 94.25 111 PRO A C 1
ATOM 872 O O . PRO A 1 111 ? 13.492 10.266 10.336 1 94.25 111 PRO A O 1
ATOM 875 N N . THR A 1 112 ? 12.391 11.219 8.562 1 93.81 112 THR A N 1
ATOM 876 C CA . THR A 1 112 ? 11.109 10.633 8.93 1 93.81 112 THR A CA 1
ATOM 877 C C . THR A 1 112 ? 10.938 9.258 8.289 1 93.81 112 THR A C 1
ATOM 879 O O . THR A 1 112 ? 10.117 8.461 8.734 1 93.81 112 THR A O 1
ATOM 882 N N . CYS A 1 113 ? 11.648 9.078 7.207 1 96.44 113 CYS A N 1
ATOM 883 C CA . CYS A 1 113 ? 11.617 7.805 6.488 1 96.44 113 CYS A CA 1
ATOM 884 C C . CYS A 1 113 ? 13.016 7.426 6.004 1 96.44 113 CYS A C 1
ATOM 886 O O . CYS A 1 113 ? 13.883 8.289 5.852 1 96.44 113 CYS A O 1
ATOM 888 N N . THR A 1 114 ? 13.156 6.188 5.82 1 96.5 114 THR A N 1
ATOM 889 C CA . THR A 1 114 ? 14.414 5.676 5.289 1 96.5 114 THR A CA 1
ATOM 890 C C . THR A 1 114 ? 14.164 4.52 4.328 1 96.5 114 THR A C 1
ATOM 892 O O . THR A 1 114 ? 13.016 4.109 4.125 1 96.5 114 THR A O 1
ATOM 895 N N . ARG A 1 115 ? 15.195 4.117 3.623 1 97.12 115 ARG A N 1
ATOM 896 C CA . ARG A 1 115 ? 15.125 2.973 2.721 1 97.12 115 ARG A CA 1
ATOM 897 C C . ARG A 1 115 ? 15.945 1.804 3.252 1 97.12 115 ARG A C 1
ATOM 899 O O . ARG A 1 115 ? 17.125 1.962 3.576 1 97.12 115 ARG A O 1
ATOM 906 N N . ILE A 1 116 ? 15.266 0.703 3.387 1 97.38 116 ILE A N 1
ATOM 907 C CA . ILE A 1 116 ? 15.969 -0.5 3.816 1 97.38 116 ILE A CA 1
ATOM 908 C C . ILE A 1 116 ? 15.508 -1.694 2.986 1 97.38 116 ILE A C 1
ATOM 910 O O . ILE A 1 116 ? 14.484 -1.618 2.293 1 97.38 116 ILE A O 1
ATOM 914 N N . LYS A 1 117 ? 16.266 -2.773 3.115 1 98.25 117 LYS A N 1
ATOM 915 C CA . LYS A 1 117 ? 15.922 -3.971 2.354 1 98.25 117 LYS A CA 1
ATOM 916 C C . LYS A 1 117 ? 14.773 -4.723 3.006 1 98.25 117 LYS A C 1
ATOM 918 O O . LYS A 1 117 ? 14.859 -5.113 4.172 1 98.25 117 LYS A O 1
ATOM 923 N N . LYS A 1 118 ? 13.75 -4.887 2.311 1 98.31 118 LYS A N 1
ATOM 924 C CA . LYS A 1 118 ? 12.578 -5.676 2.684 1 98.31 118 LYS A CA 1
ATOM 925 C C . LYS A 1 118 ? 12.102 -6.535 1.517 1 98.31 118 LYS A C 1
ATOM 927 O O . LYS A 1 118 ? 12.375 -6.223 0.356 1 98.31 118 LYS A O 1
ATOM 932 N N . CYS A 1 119 ? 11.469 -7.531 1.898 1 98.5 119 CYS A N 1
ATOM 933 C CA . CYS A 1 119 ? 10.984 -8.422 0.846 1 98.5 119 CYS A CA 1
ATOM 934 C C . CYS A 1 119 ? 9.906 -7.742 0.008 1 98.5 119 CYS A C 1
ATOM 936 O O . CYS A 1 119 ? 9.023 -7.07 0.549 1 98.5 119 CYS A O 1
ATOM 938 N N . GLY A 1 120 ? 10.086 -7.883 -1.285 1 96.81 120 GLY A N 1
ATOM 939 C CA . GLY A 1 120 ? 9.109 -7.414 -2.252 1 96.81 120 GLY A CA 1
ATOM 940 C C . GLY A 1 120 ? 9.133 -8.188 -3.555 1 96.81 120 GLY A C 1
ATOM 941 O O . GLY A 1 120 ? 10.078 -8.93 -3.82 1 96.81 120 GLY A O 1
ATOM 942 N N . GLY A 1 121 ? 8.055 -7.918 -4.324 1 96.38 121 GLY A N 1
ATOM 943 C CA . GLY A 1 121 ? 7.91 -8.641 -5.574 1 96.38 121 GLY A CA 1
ATOM 944 C C . GLY A 1 121 ? 6.645 -9.477 -5.641 1 96.38 121 GLY A C 1
ATOM 945 O O . GLY A 1 121 ? 5.863 -9.508 -4.688 1 96.38 121 GLY A O 1
ATOM 946 N N . CYS A 1 122 ? 6.547 -10.148 -6.766 1 96.75 122 CYS A N 1
ATOM 947 C CA . CYS A 1 122 ? 5.312 -10.883 -7.012 1 96.75 122 CYS A CA 1
ATOM 948 C C . CYS A 1 122 ? 5.551 -12.391 -6.922 1 96.75 122 CYS A C 1
ATOM 950 O O . CYS A 1 122 ? 6.633 -12.875 -7.266 1 96.75 122 CYS A O 1
ATOM 952 N N . CYS A 1 123 ? 4.562 -13.016 -6.527 1 97.31 123 CYS A N 1
ATOM 953 C CA . CYS A 1 123 ? 4.504 -14.469 -6.586 1 97.31 123 CYS A CA 1
ATOM 954 C C . CYS A 1 123 ? 3.506 -14.938 -7.637 1 97.31 123 CYS A C 1
ATOM 956 O O . CYS A 1 123 ? 2.527 -14.242 -7.922 1 97.31 123 CYS A O 1
ATOM 958 N N . PRO A 1 124 ? 3.727 -16.078 -8.195 1 94.69 124 PRO A N 1
ATOM 959 C CA . PRO A 1 124 ? 2.92 -16.5 -9.336 1 94.69 124 PRO A CA 1
ATOM 960 C C . PRO A 1 124 ? 1.506 -16.922 -8.945 1 94.69 124 PRO A C 1
ATOM 962 O O . PRO A 1 124 ? 0.609 -16.969 -9.789 1 94.69 124 PRO A O 1
ATOM 965 N N . SER A 1 125 ? 1.343 -17.266 -7.715 1 94.81 125 SER A N 1
ATOM 966 C CA . SER A 1 125 ? 0.037 -17.688 -7.227 1 94.81 125 SER A CA 1
ATOM 967 C C . SER A 1 125 ? -0.457 -16.797 -6.098 1 94.81 125 SER A C 1
ATOM 969 O O . SER A 1 125 ? 0.339 -16.312 -5.289 1 94.81 125 SER A O 1
ATOM 971 N N . THR A 1 126 ? -1.773 -16.656 -6.086 1 94.5 126 THR A N 1
ATOM 972 C CA . THR A 1 126 ? -2.369 -15.852 -5.02 1 94.5 126 THR A CA 1
ATOM 973 C C . THR A 1 126 ? -2.275 -16.578 -3.682 1 94.5 126 THR A C 1
ATOM 975 O O . THR A 1 126 ? -2.486 -15.984 -2.627 1 94.5 126 THR A O 1
ATOM 978 N N . LEU A 1 127 ? -1.983 -17.828 -3.768 1 97.25 127 LEU A N 1
ATOM 979 C CA . LEU A 1 127 ? -1.886 -18.641 -2.553 1 97.25 127 LEU A CA 1
ATOM 980 C C . LEU A 1 127 ? -0.501 -18.516 -1.926 1 97.25 127 LEU A C 1
ATOM 982 O O . LEU A 1 127 ? -0.259 -19.031 -0.834 1 97.25 127 LEU A O 1
ATOM 986 N N . LEU A 1 128 ? 0.363 -17.875 -2.637 1 98 128 LEU A N 1
ATOM 987 C CA . LEU A 1 128 ? 1.722 -17.641 -2.16 1 98 128 LEU A CA 1
ATOM 988 C C . LEU A 1 128 ? 1.873 -16.219 -1.638 1 98 128 LEU A C 1
ATOM 990 O O . LEU A 1 128 ? 1.104 -15.336 -2.012 1 98 128 LEU A O 1
ATOM 994 N N . GLU A 1 129 ? 2.803 -16.062 -0.766 1 97.94 129 GLU A N 1
ATOM 995 C CA . GLU A 1 129 ? 3.152 -14.75 -0.243 1 97.94 129 GLU A CA 1
ATOM 996 C C . GLU A 1 129 ? 4.668 -14.578 -0.139 1 97.94 129 GLU A C 1
ATOM 998 O O . GLU A 1 129 ? 5.371 -15.508 0.262 1 97.94 129 GLU A O 1
ATOM 1003 N N . CYS A 1 130 ? 5.125 -13.453 -0.535 1 98.38 130 CYS A N 1
ATOM 1004 C CA . CYS A 1 130 ? 6.547 -13.133 -0.453 1 98.38 130 CYS A CA 1
ATOM 1005 C C . CYS A 1 130 ? 6.941 -12.766 0.971 1 98.38 130 CYS A C 1
ATOM 1007 O O . CYS A 1 130 ? 6.551 -11.711 1.474 1 98.38 130 CYS A O 1
ATOM 1009 N N . VAL A 1 131 ? 7.754 -13.586 1.616 1 98.31 131 VAL A N 1
ATOM 1010 C CA . VAL A 1 131 ? 8.055 -13.391 3.031 1 98.31 131 VAL A CA 1
ATOM 1011 C C . VAL A 1 131 ? 9.562 -13.531 3.26 1 98.31 131 VAL A C 1
ATOM 1013 O O . VAL A 1 131 ? 10.266 -14.133 2.447 1 98.31 131 VAL A O 1
ATOM 1016 N N . PRO A 1 132 ? 10.078 -12.945 4.32 1 98.5 132 PRO A N 1
ATOM 1017 C CA . PRO A 1 132 ? 11.5 -13.094 4.637 1 98.5 132 PRO A CA 1
ATOM 1018 C C . PRO A 1 132 ? 11.836 -14.469 5.207 1 98.5 132 PRO A C 1
ATOM 1020 O O . PRO A 1 132 ? 11.07 -15.016 6.012 1 98.5 132 PRO A O 1
ATOM 1023 N N . LYS A 1 133 ? 12.875 -15.023 4.723 1 98.19 133 LYS A N 1
ATOM 1024 C CA . LYS A 1 133 ? 13.398 -16.281 5.254 1 98.19 133 LYS A CA 1
ATOM 1025 C C . LYS A 1 133 ? 14.555 -16.031 6.223 1 98.19 133 LYS A C 1
ATOM 1027 O O . LYS A 1 133 ? 14.859 -16.875 7.062 1 98.19 133 LYS A O 1
ATOM 1032 N N . LYS A 1 134 ? 15.211 -14.875 6.09 1 98.62 134 LYS A N 1
ATOM 1033 C CA . LYS A 1 134 ? 16.312 -14.438 6.945 1 98.62 134 LYS A CA 1
ATOM 1034 C C . LYS A 1 134 ? 16.266 -12.938 7.191 1 98.62 134 LYS A C 1
ATOM 1036 O O . LYS A 1 134 ? 16.125 -12.148 6.25 1 98.62 134 LYS A O 1
ATOM 1041 N N . THR A 1 135 ? 16.328 -12.562 8.43 1 98.38 135 THR A N 1
ATOM 1042 C CA . THR A 1 135 ? 16.266 -11.156 8.805 1 98.38 135 THR A CA 1
ATOM 1043 C C . THR A 1 135 ? 17.438 -10.773 9.703 1 98.38 135 THR A C 1
ATOM 1045 O O . THR A 1 135 ? 18 -11.633 10.398 1 98.38 135 THR A O 1
ATOM 1048 N N . SER A 1 136 ? 17.891 -9.578 9.617 1 98.25 136 SER A N 1
ATOM 1049 C CA . SER A 1 136 ? 18.891 -9.023 10.516 1 98.25 136 SER A CA 1
ATOM 1050 C C . SER A 1 136 ? 18.438 -7.676 11.07 1 98.25 136 SER A C 1
ATOM 1052 O O . SER A 1 136 ? 17.484 -7.074 10.578 1 98.25 136 SER A O 1
ATOM 1054 N N . LYS A 1 137 ? 19.125 -7.277 12.133 1 97.62 137 LYS A N 1
ATOM 1055 C CA . LYS A 1 137 ? 18.812 -5.996 12.75 1 97.62 137 LYS A CA 1
ATOM 1056 C C . LYS A 1 137 ? 19.766 -4.902 12.273 1 97.62 137 LYS A C 1
ATOM 1058 O O . LYS A 1 137 ? 20.969 -5.098 12.234 1 97.62 137 LYS A O 1
ATOM 1063 N N . LEU A 1 138 ? 19.188 -3.859 11.906 1 96.44 138 LEU A N 1
ATOM 1064 C CA . LEU A 1 138 ? 19.938 -2.682 11.492 1 96.44 138 LEU A CA 1
ATOM 1065 C C . LEU A 1 138 ? 19.734 -1.53 12.469 1 96.44 138 LEU A C 1
ATOM 1067 O O . LEU A 1 138 ? 18.594 -1.159 12.766 1 96.44 138 LEU A O 1
ATOM 1071 N N . SER A 1 139 ? 20.797 -1 12.969 1 96 139 SER A N 1
ATOM 1072 C CA . SER A 1 139 ? 20.75 0.16 13.859 1 96 139 SER A CA 1
ATOM 1073 C C . SER A 1 139 ? 20.891 1.46 13.07 1 96 139 SER A C 1
ATOM 1075 O O . SER A 1 139 ? 21.906 1.674 12.406 1 96 139 SER A O 1
ATOM 1077 N N . LEU A 1 140 ? 19.906 2.305 13.266 1 94.81 140 LEU A N 1
ATOM 1078 C CA . LEU A 1 140 ? 19.922 3.592 12.578 1 94.81 140 LEU A CA 1
ATOM 1079 C C . LEU A 1 140 ? 19.844 4.742 13.578 1 94.81 140 LEU A C 1
ATOM 1081 O O . LEU A 1 140 ? 19.047 4.695 14.516 1 94.81 140 LEU A O 1
ATOM 1085 N N . LYS A 1 141 ? 20.672 5.684 13.297 1 94 141 LYS A N 1
ATOM 1086 C CA . LYS A 1 141 ? 20.688 6.871 14.148 1 94 141 LYS A CA 1
ATOM 1087 C C . LYS A 1 141 ? 19.844 7.984 13.539 1 94 141 LYS A C 1
ATOM 1089 O O . LYS A 1 141 ? 19.984 8.297 12.352 1 94 141 LYS A O 1
ATOM 1094 N N . VAL A 1 142 ? 18.984 8.562 14.391 1 95 142 VAL A N 1
ATOM 1095 C CA . VAL A 1 142 ? 18.141 9.672 13.93 1 95 142 VAL A CA 1
ATOM 1096 C C . VAL A 1 142 ? 18.281 10.852 14.883 1 95 142 VAL A C 1
ATOM 1098 O O . VAL A 1 142 ? 18.797 10.703 16 1 95 142 VAL A O 1
ATOM 1101 N N . LEU A 1 143 ? 17.906 11.977 14.414 1 92.31 143 LEU A N 1
ATOM 1102 C CA . LEU A 1 143 ? 17.984 13.211 15.188 1 92.31 143 LEU A CA 1
ATOM 1103 C C . LEU A 1 143 ? 16.594 13.641 15.656 1 92.31 143 LEU A C 1
ATOM 1105 O O . LEU A 1 143 ? 15.625 13.586 14.891 1 92.31 143 LEU A O 1
ATOM 1109 N N . LYS A 1 144 ? 16.516 14.039 16.891 1 93.12 144 LYS A N 1
ATOM 1110 C CA . LYS A 1 144 ? 15.281 14.594 17.453 1 93.12 144 LYS A CA 1
ATOM 1111 C C . LYS A 1 144 ? 15.422 16.094 17.703 1 93.12 144 LYS A C 1
ATOM 1113 O O . LYS A 1 144 ? 16.406 16.547 18.281 1 93.12 144 LYS A O 1
ATOM 1118 N N . ALA A 1 145 ? 14.469 16.797 17.234 1 92.94 145 ALA A N 1
ATOM 1119 C CA . ALA A 1 145 ? 14.453 18.25 17.406 1 92.94 145 ALA A CA 1
ATOM 1120 C C . ALA A 1 145 ? 13.086 18.719 17.875 1 92.94 145 ALA A C 1
ATOM 1122 O O . ALA A 1 145 ? 12.055 18.188 17.469 1 92.94 145 ALA A O 1
ATOM 1123 N N . LYS A 1 146 ? 13.023 19.703 18.641 1 93.31 146 LYS A N 1
ATOM 1124 C CA . LYS A 1 146 ? 11.781 20.172 19.266 1 93.31 146 LYS A CA 1
ATOM 1125 C C . LYS A 1 146 ? 11.438 21.578 18.812 1 93.31 146 LYS A C 1
ATOM 1127 O O . LYS A 1 146 ? 12.32 22.438 18.703 1 93.31 146 LYS A O 1
ATOM 1132 N N . TYR A 1 147 ? 10.172 21.734 18.531 1 93.12 147 TYR A N 1
ATOM 1133 C CA . TYR A 1 147 ? 9.641 23.062 18.328 1 93.12 147 TYR A CA 1
ATOM 1134 C C . TYR A 1 147 ? 9.328 23.75 19.656 1 93.12 147 TYR A C 1
ATOM 1136 O O . TYR A 1 147 ? 8.469 23.281 20.406 1 93.12 147 TYR A O 1
ATOM 1144 N N . SER A 1 148 ? 9.984 24.828 20.047 1 85.5 148 SER A N 1
ATOM 1145 C CA . SER A 1 148 ? 9.945 25.312 21.422 1 85.5 148 SER A CA 1
ATOM 1146 C C . SER A 1 148 ? 9.094 26.578 21.547 1 85.5 148 SER A C 1
ATOM 1148 O O . SER A 1 148 ? 8.453 26.812 22.578 1 85.5 148 SER A O 1
ATOM 1150 N N . LYS A 1 149 ? 9.109 27.438 20.578 1 83.69 149 LYS A N 1
ATOM 1151 C CA . LYS A 1 149 ? 8.406 28.703 20.703 1 83.69 149 LYS A CA 1
ATOM 1152 C C . LYS A 1 149 ? 7.547 28.984 19.484 1 83.69 149 LYS A C 1
ATOM 1154 O O . LYS A 1 149 ? 7.992 28.797 18.344 1 83.69 149 LYS A O 1
ATOM 1159 N N . ALA A 1 150 ? 6.438 29.5 19.828 1 84.56 150 ALA A N 1
ATOM 1160 C CA . ALA A 1 150 ? 5.562 29.906 18.734 1 84.56 150 ALA A CA 1
ATOM 1161 C C . ALA A 1 150 ? 6.211 30.984 17.875 1 84.56 150 ALA A C 1
ATOM 1163 O O . ALA A 1 150 ? 6.793 31.938 18.406 1 84.56 150 ALA A O 1
ATOM 1164 N N . GLY A 1 151 ? 6.172 30.75 16.656 1 85.31 151 GLY A N 1
ATOM 1165 C CA . GLY A 1 151 ? 6.734 31.75 15.758 1 85.31 151 GLY A CA 1
ATOM 1166 C C . GLY A 1 151 ? 8.125 31.391 15.273 1 85.31 151 GLY A C 1
ATOM 1167 O O . GLY A 1 151 ? 8.641 32.031 14.344 1 85.31 151 GLY A O 1
ATOM 1168 N N . ASP A 1 152 ? 8.758 30.453 15.953 1 84.88 152 ASP A N 1
ATOM 1169 C CA . ASP A 1 152 ? 10.086 30.016 15.516 1 84.88 152 ASP A CA 1
ATOM 1170 C C . ASP A 1 152 ? 10.023 29.375 14.133 1 84.88 152 ASP A C 1
ATOM 1172 O O . ASP A 1 152 ? 9 28.797 13.75 1 84.88 152 ASP A O 1
ATOM 1176 N N . GLU A 1 153 ? 11.133 29.578 13.453 1 87.31 153 GLU A N 1
ATOM 1177 C CA . GLU A 1 153 ? 11.234 28.953 12.141 1 87.31 153 GLU A CA 1
ATOM 1178 C C . GLU A 1 153 ? 12.211 27.781 12.164 1 87.31 153 GLU A C 1
ATOM 1180 O O . GLU A 1 153 ? 12.484 27.172 11.125 1 87.31 153 GLU A O 1
ATOM 1185 N N . THR A 1 154 ? 12.695 27.547 13.336 1 89.19 154 THR A N 1
ATOM 1186 C CA . THR A 1 154 ? 13.703 26.5 13.5 1 89.19 154 THR A CA 1
ATOM 1187 C C . THR A 1 154 ? 13.367 25.594 14.688 1 89.19 154 THR A C 1
ATOM 1189 O O . THR A 1 154 ? 12.398 25.859 15.406 1 89.19 154 THR A O 1
ATOM 1192 N N . PHE A 1 155 ? 14.086 24.562 14.703 1 92.25 155 PHE A N 1
ATOM 1193 C CA . PHE A 1 155 ? 13.938 23.609 15.789 1 92.25 155 PHE A CA 1
ATOM 1194 C C . PHE A 1 155 ? 15.148 23.641 16.703 1 92.25 155 PHE A C 1
ATOM 1196 O O . PHE A 1 155 ? 16.219 24.125 16.328 1 92.25 155 PHE A O 1
ATOM 1203 N N . GLN A 1 156 ? 14.898 23.172 17.922 1 89.75 156 GLN A N 1
ATOM 1204 C CA . GLN A 1 156 ? 16 23 18.875 1 89.75 156 GLN A CA 1
ATOM 1205 C C . GLN A 1 156 ? 16.422 21.531 18.938 1 89.75 156 GLN A C 1
ATOM 1207 O O . GLN A 1 156 ? 15.586 20.641 19.062 1 89.75 156 GLN A O 1
ATOM 1212 N N . PHE A 1 157 ? 17.734 21.375 18.859 1 89.56 157 PHE A N 1
ATOM 1213 C CA . PHE A 1 157 ? 18.25 20.031 19 1 89.56 157 PHE A CA 1
ATOM 1214 C C . PHE A 1 157 ? 17.875 19.438 20.344 1 89.56 157 PHE A C 1
ATOM 1216 O O . PHE A 1 157 ? 18.016 20.094 21.391 1 89.56 157 PHE A O 1
ATOM 1223 N N . GLN A 1 158 ? 17.391 18.266 20.297 1 90.19 158 GLN A N 1
ATOM 1224 C CA . GLN A 1 158 ? 17.031 17.594 21.547 1 90.19 158 GLN A CA 1
ATOM 1225 C C . GLN A 1 158 ? 17.984 16.438 21.828 1 90.19 158 GLN A C 1
ATOM 1227 O O . GLN A 1 158 ? 18.641 16.406 22.875 1 90.19 158 GLN A O 1
ATOM 1232 N N . SER A 1 159 ? 18.047 15.438 20.906 1 90.25 159 SER A N 1
ATOM 1233 C CA . SER A 1 159 ? 18.906 14.266 21.109 1 90.25 159 SER A CA 1
ATOM 1234 C C . SER A 1 159 ? 19 13.438 19.828 1 90.25 159 SER A C 1
ATOM 1236 O O . SER A 1 159 ? 18.344 13.734 18.828 1 90.25 159 SER A O 1
ATOM 1238 N N . PHE A 1 160 ? 19.938 12.484 19.922 1 91.31 160 PHE A N 1
ATOM 1239 C CA . PHE A 1 160 ? 19.953 11.406 18.938 1 91.31 160 PHE A CA 1
ATOM 1240 C C . PHE A 1 160 ? 19.234 10.18 19.484 1 91.31 160 PHE A C 1
ATOM 1242 O O . PHE A 1 160 ? 19.141 9.984 20.688 1 91.31 160 PHE A O 1
ATOM 1249 N N . GLU A 1 161 ? 18.703 9.531 18.562 1 92.94 161 GLU A N 1
ATOM 1250 C CA . GLU A 1 161 ? 18.062 8.273 18.922 1 92.94 161 GLU A CA 1
ATOM 1251 C C . GLU A 1 161 ? 18.469 7.152 17.969 1 92.94 161 GLU A C 1
ATOM 1253 O O . GLU A 1 161 ? 18.562 7.371 16.75 1 92.94 161 GLU A O 1
ATOM 1258 N N . VAL A 1 162 ? 18.734 5.988 18.516 1 94.94 162 VAL A N 1
ATOM 1259 C CA . VAL A 1 162 ? 19.078 4.832 17.703 1 94.94 162 VAL A CA 1
ATOM 1260 C C . VAL A 1 162 ? 17.875 3.912 17.562 1 94.94 162 VAL A C 1
ATOM 1262 O O . VAL A 1 162 ? 17.297 3.473 18.562 1 94.94 162 VAL A O 1
ATOM 1265 N N . LEU A 1 163 ? 17.516 3.732 16.359 1 96.19 163 LEU A N 1
ATOM 1266 C CA . LEU A 1 163 ? 16.406 2.844 16.062 1 96.19 163 LEU A CA 1
ATOM 1267 C C . LEU A 1 163 ? 16.891 1.511 15.508 1 96.19 163 LEU A C 1
ATOM 1269 O O . LEU A 1 163 ? 17.859 1.472 14.734 1 96.19 163 LEU A O 1
ATOM 1273 N N . LYS A 1 164 ? 16.25 0.471 15.906 1 96.81 164 LYS A N 1
ATOM 1274 C CA . LYS A 1 164 ? 16.547 -0.862 15.391 1 96.81 164 LYS A CA 1
ATOM 1275 C C . LYS A 1 164 ? 15.453 -1.333 14.43 1 96.81 164 LYS A C 1
ATOM 1277 O O . LYS A 1 164 ? 14.289 -1.458 14.82 1 96.81 164 LYS A O 1
ATOM 1282 N N . LEU A 1 165 ? 15.875 -1.597 13.266 1 96.88 165 LEU A N 1
ATOM 1283 C CA . LEU A 1 165 ? 14.914 -2.025 12.25 1 96.88 165 LEU A CA 1
ATOM 1284 C C . LEU A 1 165 ? 15.281 -3.404 11.711 1 96.88 165 LEU A C 1
ATOM 1286 O O . LEU A 1 165 ? 16.453 -3.777 11.68 1 96.88 165 LEU A O 1
ATOM 1290 N N . ASP A 1 166 ? 14.312 -4.148 11.289 1 97.5 166 ASP A N 1
ATOM 1291 C CA . ASP A 1 166 ? 14.523 -5.445 10.656 1 97.5 166 ASP A CA 1
ATOM 1292 C C . ASP A 1 166 ? 14.828 -5.289 9.172 1 97.5 166 ASP A C 1
ATOM 1294 O O . ASP A 1 166 ? 14.062 -4.668 8.438 1 97.5 166 ASP A O 1
ATOM 1298 N N . VAL A 1 167 ? 15.883 -5.836 8.828 1 98.31 167 VAL A N 1
ATOM 1299 C CA . VAL A 1 167 ? 16.281 -5.883 7.426 1 98.31 167 VAL A CA 1
ATOM 1300 C C . VAL A 1 167 ? 16.141 -7.305 6.895 1 98.31 167 VAL A C 1
ATOM 1302 O O . VAL A 1 167 ? 16.516 -8.273 7.566 1 98.31 167 VAL A O 1
ATOM 1305 N N . HIS A 1 168 ? 15.625 -7.41 5.723 1 98.69 168 HIS A N 1
ATOM 1306 C CA . HIS A 1 168 ? 15.438 -8.727 5.117 1 98.69 168 HIS A CA 1
ATOM 1307 C C . HIS A 1 168 ? 16.625 -9.102 4.234 1 98.69 168 HIS A C 1
ATOM 1309 O O . HIS A 1 168 ? 16.953 -8.375 3.289 1 98.69 168 HIS A O 1
ATOM 1315 N N . GLU A 1 169 ? 17.109 -10.219 4.531 1 98.62 169 GLU A N 1
ATOM 1316 C CA . GLU A 1 169 ? 18.297 -10.656 3.791 1 98.62 169 GLU A CA 1
ATOM 1317 C C . GLU A 1 169 ? 17.922 -11.648 2.693 1 98.62 169 GLU A C 1
ATOM 1319 O O . GLU A 1 169 ? 18.562 -11.68 1.635 1 98.62 169 GLU A O 1
ATOM 1324 N N . LYS A 1 170 ? 17.016 -12.492 3.012 1 98.56 170 LYS A N 1
ATOM 1325 C CA . LYS A 1 170 ? 16.516 -13.492 2.068 1 98.56 170 LYS A CA 1
ATOM 1326 C C . LYS A 1 170 ? 14.984 -13.539 2.07 1 98.56 170 LYS A C 1
ATOM 1328 O O . LYS A 1 170 ? 14.352 -13.406 3.123 1 98.56 170 LYS A O 1
ATOM 1333 N N . CYS A 1 171 ? 14.5 -13.719 0.886 1 98.31 171 CYS A N 1
ATOM 1334 C CA . CYS A 1 171 ? 13.047 -13.766 0.741 1 98.31 171 CYS A CA 1
ATOM 1335 C C . CYS A 1 171 ? 12.625 -14.953 -0.109 1 98.31 171 CYS A C 1
ATOM 1337 O O . CYS A 1 171 ? 13.422 -15.492 -0.881 1 98.31 171 CYS A O 1
ATOM 1339 N N . SER A 1 172 ? 11.383 -15.406 0.071 1 97.56 172 SER A N 1
ATOM 1340 C CA . SER A 1 172 ? 10.836 -16.484 -0.74 1 97.56 172 SER A CA 1
ATOM 1341 C C . SER A 1 172 ? 9.312 -16.453 -0.766 1 97.56 172 SER A C 1
ATOM 1343 O O . SER A 1 172 ? 8.68 -15.914 0.153 1 97.56 172 SER A O 1
ATOM 1345 N N . CYS A 1 173 ? 8.797 -16.922 -1.866 1 98.06 173 CYS A N 1
ATOM 1346 C CA . CYS A 1 173 ? 7.352 -17.125 -1.931 1 98.06 173 CYS A CA 1
ATOM 1347 C C . CYS A 1 173 ? 6.949 -18.375 -1.164 1 98.06 173 CYS A C 1
ATOM 1349 O O . CYS A 1 173 ? 7.344 -19.484 -1.527 1 98.06 173 CYS A O 1
ATOM 1351 N N . GLU A 1 174 ? 6.168 -18.156 -0.148 1 97.62 174 GLU A N 1
ATOM 1352 C CA . GLU A 1 174 ? 5.738 -19.266 0.696 1 97.62 174 GLU A CA 1
ATOM 1353 C C . GLU A 1 174 ? 4.219 -19.391 0.711 1 97.62 174 GLU A C 1
ATOM 1355 O O . GLU A 1 174 ? 3.508 -18.406 0.498 1 97.62 174 GLU A O 1
ATOM 1360 N N . CYS A 1 175 ? 3.795 -20.625 0.919 1 98.31 175 CYS A N 1
ATOM 1361 C CA . CYS A 1 175 ? 2.357 -20.859 1.009 1 98.31 175 CYS A CA 1
ATOM 1362 C C . CYS A 1 175 ? 1.742 -20.062 2.15 1 98.31 175 CYS A C 1
ATOM 1364 O O . CYS A 1 175 ? 2.264 -20.062 3.266 1 98.31 175 CYS A O 1
ATOM 1366 N N . LYS A 1 176 ? 0.648 -19.422 1.861 1 98 176 LYS A N 1
ATOM 1367 C CA . LYS A 1 176 ? -0.059 -18.672 2.895 1 98 176 LYS A CA 1
ATOM 1368 C C . LYS A 1 176 ? -0.676 -19.609 3.93 1 98 176 LYS A C 1
ATOM 1370 O O . LYS A 1 176 ? -0.553 -19.375 5.137 1 98 176 LYS A O 1
ATOM 1375 N N . GLU A 1 177 ? -1.354 -20.562 3.342 1 96.5 177 GLU A N 1
ATOM 1376 C CA . GLU A 1 177 ? -1.916 -21.578 4.223 1 96.5 177 GLU A CA 1
ATOM 1377 C C . GLU A 1 177 ? -0.865 -22.609 4.613 1 96.5 177 GLU A C 1
ATOM 1379 O O . GLU A 1 177 ? -0.082 -23.062 3.773 1 96.5 177 GLU A O 1
ATOM 1384 N N . LYS A 1 178 ? -0.852 -22.969 5.906 1 96 178 LYS A N 1
ATOM 1385 C CA . LYS A 1 178 ? 0.105 -23.938 6.426 1 96 178 LYS A CA 1
ATOM 1386 C C . LYS A 1 178 ? -0.592 -25.234 6.828 1 96 178 LYS A C 1
ATOM 1388 O O . LYS A 1 178 ? -1.815 -25.266 6.977 1 96 178 LYS A O 1
ATOM 1393 N N . PRO A 1 179 ? 0.204 -26.281 6.93 1 96.38 179 PRO A N 1
ATOM 1394 C CA . PRO A 1 179 ? -0.375 -27.562 7.371 1 96.38 179 PRO A CA 1
ATOM 1395 C C . PRO A 1 179 ? -1.124 -27.438 8.695 1 96.38 179 PRO A C 1
ATOM 1397 O O . PRO A 1 179 ? -2.152 -28.094 8.891 1 96.38 179 PRO A O 1
ATOM 1400 N N . SER A 1 180 ? -0.678 -26.625 9.617 1 96.19 180 SER A N 1
ATOM 1401 C CA . SER A 1 180 ? -1.287 -26.453 10.93 1 96.19 180 SER A CA 1
ATOM 1402 C C . SER A 1 180 ? -2.648 -25.766 10.82 1 96.19 180 SER A C 1
ATOM 1404 O O . SER A 1 180 ? -3.443 -25.812 11.766 1 96.19 180 SER A O 1
ATOM 1406 N N . ASP A 1 181 ? -2.932 -25.156 9.711 1 95.69 181 ASP A N 1
ATOM 1407 C CA . ASP A 1 181 ? -4.195 -24.453 9.523 1 95.69 181 ASP A CA 1
ATOM 1408 C C . ASP A 1 181 ? -5.312 -25.422 9.141 1 95.69 181 ASP A C 1
ATOM 1410 O O . ASP A 1 181 ? -6.492 -25.062 9.195 1 95.69 181 ASP A O 1
ATOM 1414 N N . CYS A 1 182 ? -4.945 -26.609 8.742 1 95.38 182 CYS A N 1
ATOM 1415 C CA . CYS A 1 182 ? -5.926 -27.578 8.273 1 95.38 182 CYS A CA 1
ATOM 1416 C C . CYS A 1 182 ? -6.68 -28.203 9.438 1 95.38 182 CYS A C 1
ATOM 1418 O O . CYS A 1 182 ? -6.113 -28.406 10.516 1 95.38 182 CYS A O 1
ATOM 1420 N N . THR A 1 183 ? -7.938 -28.5 9.164 1 93 183 THR A N 1
ATOM 1421 C CA . THR A 1 183 ? -8.742 -29.219 10.148 1 93 183 THR A CA 1
ATOM 1422 C C . THR A 1 183 ? -8.492 -30.719 10.047 1 93 183 THR A C 1
ATOM 1424 O O . THR A 1 183 ? -7.789 -31.188 9.141 1 93 183 THR A O 1
ATOM 1427 N N . SER A 1 184 ? -9.133 -31.484 10.945 1 91.56 184 SER A N 1
ATOM 1428 C CA . SER A 1 184 ? -8.945 -32.938 10.977 1 91.56 184 SER A CA 1
ATOM 1429 C C . SER A 1 184 ? -9.562 -33.594 9.75 1 91.56 184 SER A C 1
ATOM 1431 O O . SER A 1 184 ? -9.195 -34.719 9.406 1 91.56 184 SER A O 1
ATOM 1433 N N . GLN A 1 185 ? -10.484 -32.938 9.156 1 92.12 185 GLN A N 1
ATOM 1434 C CA . GLN A 1 185 ? -11.148 -33.531 7.996 1 92.12 185 GLN A CA 1
ATOM 1435 C C . GLN A 1 185 ? -10.453 -33.125 6.699 1 92.12 185 GLN A C 1
ATOM 1437 O O . GLN A 1 185 ? -10.898 -33.469 5.609 1 92.12 185 GLN A O 1
ATOM 1442 N N . GLN A 1 186 ? -9.305 -32.406 6.918 1 94.06 186 GLN A N 1
ATOM 1443 C CA . GLN A 1 186 ? -8.578 -31.938 5.75 1 94.06 186 GLN A CA 1
ATOM 1444 C C . GLN A 1 186 ? -7.156 -32.5 5.715 1 94.06 186 GLN A C 1
ATOM 1446 O O . GLN A 1 186 ? -6.629 -32.938 6.742 1 94.06 186 GLN A O 1
ATOM 1451 N N . THR A 1 187 ? -6.621 -32.562 4.465 1 94.12 187 THR A N 1
ATOM 1452 C CA . THR A 1 187 ? -5.215 -32.906 4.254 1 94.12 187 THR A CA 1
ATOM 1453 C C . THR A 1 187 ? -4.508 -31.766 3.508 1 94.12 187 THR A C 1
ATOM 1455 O O . THR A 1 187 ? -5.078 -31.172 2.592 1 94.12 187 THR A O 1
ATOM 1458 N N . TYR A 1 188 ? -3.357 -31.469 4.027 1 95.88 188 TYR A N 1
ATOM 1459 C CA . TYR A 1 188 ? -2.604 -30.391 3.412 1 95.88 188 TYR A CA 1
ATOM 1460 C C . TYR A 1 188 ? -1.917 -30.859 2.135 1 95.88 188 TYR A C 1
ATOM 1462 O O . TYR A 1 188 ? -1.22 -31.875 2.135 1 95.88 188 TYR A O 1
ATOM 1470 N N . ARG A 1 189 ? -2.137 -30.125 1.054 1 94.81 189 ARG A N 1
ATOM 1471 C CA . ARG A 1 189 ? -1.447 -30.375 -0.207 1 94.81 189 ARG A CA 1
ATOM 1472 C C . ARG A 1 189 ? -0.393 -29.312 -0.476 1 94.81 189 ARG A C 1
ATOM 1474 O O . ARG A 1 189 ? -0.713 -28.219 -0.961 1 94.81 189 ARG A O 1
ATOM 1481 N N . ALA A 1 190 ? 0.818 -29.656 -0.35 1 95.19 190 ALA A N 1
ATOM 1482 C CA . ALA A 1 190 ? 1.92 -28.703 -0.472 1 95.19 190 ALA A CA 1
ATOM 1483 C C . ALA A 1 190 ? 2.027 -28.172 -1.897 1 95.19 190 ALA A C 1
ATOM 1485 O O . ALA A 1 190 ? 2.35 -27 -2.105 1 95.19 190 ALA A O 1
ATOM 1486 N N . ASP A 1 191 ? 1.768 -28.969 -2.834 1 94.5 191 ASP A N 1
ATOM 1487 C CA . ASP A 1 191 ? 1.9 -28.578 -4.234 1 94.5 191 ASP A CA 1
ATOM 1488 C C . ASP A 1 191 ? 0.762 -27.641 -4.656 1 94.5 191 ASP A C 1
ATOM 1490 O O . ASP A 1 191 ? 0.826 -27.016 -5.715 1 94.5 191 ASP A O 1
ATOM 1494 N N . GLU A 1 192 ? -0.211 -27.531 -3.789 1 94.31 192 GLU A N 1
ATOM 1495 C CA . GLU A 1 192 ? -1.321 -26.625 -4.094 1 94.31 192 GLU A CA 1
ATOM 1496 C C . GLU A 1 192 ? -1.48 -25.562 -3.014 1 94.31 192 GLU A C 1
ATOM 1498 O O . GLU A 1 192 ? -2.4 -24.75 -3.072 1 94.31 192 GLU A O 1
ATOM 1503 N N . CYS A 1 193 ? -0.78 -25.672 -2.045 1 96.94 193 CYS A N 1
ATOM 1504 C CA . CYS A 1 193 ? -0.735 -24.688 -0.966 1 96.94 193 CYS A CA 1
ATOM 1505 C C . CYS A 1 193 ? -2.113 -24.5 -0.34 1 96.94 193 CYS A C 1
ATOM 1507 O O . CYS A 1 193 ? -2.555 -23.375 -0.124 1 96.94 193 CYS A O 1
ATOM 1509 N N . ARG A 1 194 ? -2.723 -25.594 -0.068 1 95.25 194 ARG A N 1
ATOM 1510 C CA . ARG A 1 194 ? -4.047 -25.453 0.532 1 95.25 194 ARG A CA 1
ATOM 1511 C C . ARG A 1 194 ? -4.457 -26.75 1.244 1 95.25 194 ARG A C 1
ATOM 1513 O O . ARG A 1 194 ? -3.914 -27.812 0.964 1 95.25 194 ARG A O 1
ATOM 1520 N N . CYS A 1 195 ? -5.367 -26.594 2.107 1 94.75 195 CYS A N 1
ATOM 1521 C CA . CYS A 1 195 ? -6.027 -27.703 2.773 1 94.75 195 CYS A CA 1
ATOM 1522 C C . CYS A 1 195 ? -7.172 -28.25 1.926 1 94.75 195 CYS A C 1
ATOM 1524 O O . CYS A 1 195 ? -8.031 -27.484 1.476 1 94.75 195 CYS A O 1
ATOM 1526 N N . MET A 1 196 ? -7.16 -29.438 1.7 1 92.12 196 MET A N 1
ATOM 1527 C CA . MET A 1 196 ? -8.203 -30.062 0.886 1 92.12 196 MET A CA 1
ATOM 1528 C C . MET A 1 196 ? -8.992 -31.078 1.702 1 92.12 196 MET A C 1
ATOM 1530 O O . MET A 1 196 ? -8.422 -31.844 2.479 1 92.12 196 MET A O 1
ATOM 1534 N N . CYS A 1 197 ? -10.297 -31.047 1.445 1 92.25 197 CYS A N 1
ATOM 1535 C CA . CYS A 1 197 ? -11.148 -32 2.146 1 92.25 197 CYS A CA 1
ATOM 1536 C C . CYS A 1 197 ? -10.914 -33.406 1.648 1 92.25 197 CYS A C 1
ATOM 1538 O O . CYS A 1 197 ? -10.797 -33.656 0.443 1 92.25 197 CYS A O 1
ATOM 1540 N N . THR A 1 198 ? -10.859 -34.344 2.578 1 89.44 198 THR A N 1
ATOM 1541 C CA . THR A 1 198 ? -10.633 -35.75 2.227 1 89.44 198 THR A CA 1
ATOM 1542 C C . THR A 1 198 ? -11.812 -36.312 1.446 1 89.44 198 THR A C 1
ATOM 1544 O O . THR A 1 198 ? -11.648 -37.188 0.607 1 89.44 198 THR A O 1
ATOM 1547 N N . ASN A 1 199 ? -12.984 -35.781 1.675 1 85.5 199 ASN A N 1
ATOM 1548 C CA . ASN A 1 199 ? -14.18 -36.219 0.97 1 85.5 199 ASN A CA 1
ATOM 1549 C C . ASN A 1 199 ? -14.594 -35.219 -0.107 1 85.5 199 ASN A C 1
ATOM 1551 O O . ASN A 1 199 ? -15.789 -34.969 -0.284 1 85.5 199 ASN A O 1
ATOM 1555 N N . HIS A 1 200 ? -13.656 -34.688 -0.774 1 77.94 200 HIS A N 1
ATOM 1556 C CA . HIS A 1 200 ? -13.938 -33.594 -1.708 1 77.94 200 HIS A CA 1
ATOM 1557 C C . HIS A 1 200 ? -14.898 -34.031 -2.807 1 77.94 200 HIS A C 1
ATOM 1559 O O . HIS A 1 200 ? -15.656 -33.25 -3.346 1 77.94 200 HIS A O 1
ATOM 1565 N N . GLU A 1 201 ? -14.945 -35.281 -3.074 1 78.44 201 GLU A N 1
ATOM 1566 C CA . GLU A 1 201 ? -15.867 -35.812 -4.074 1 78.44 201 GLU A CA 1
ATOM 1567 C C . GLU A 1 201 ? -17.312 -35.594 -3.652 1 78.44 201 GLU A C 1
ATOM 1569 O O . GLU A 1 201 ? -18.203 -35.5 -4.5 1 78.44 201 GLU A O 1
ATOM 1574 N N . SER A 1 202 ? -17.516 -35.5 -2.35 1 76.44 202 SER A N 1
ATOM 1575 C CA . SER A 1 202 ? -18.859 -35.344 -1.812 1 76.44 202 SER A CA 1
ATOM 1576 C C . SER A 1 202 ? -19.375 -33.938 -1.992 1 76.44 202 SER A C 1
ATOM 1578 O O . SER A 1 202 ? -20.547 -33.656 -1.744 1 76.44 202 SER A O 1
ATOM 1580 N N . SER A 1 203 ? -18.547 -33.094 -2.396 1 74.25 203 SER A N 1
ATOM 1581 C CA . SER A 1 203 ? -18.922 -31.703 -2.521 1 74.25 203 SER A CA 1
ATOM 1582 C C . SER A 1 203 ? -20.016 -31.516 -3.576 1 74.25 203 SER A C 1
ATOM 1584 O O . SER A 1 203 ? -20.859 -30.625 -3.457 1 74.25 203 SER A O 1
ATOM 1586 N N . GLU A 1 204 ? -20.031 -32.312 -4.516 1 76.88 204 GLU A N 1
ATOM 1587 C CA . GLU A 1 204 ? -21.016 -32.219 -5.598 1 76.88 204 GLU A CA 1
ATOM 1588 C C . GLU A 1 204 ? -22.359 -32.812 -5.18 1 76.88 204 GLU A C 1
ATOM 1590 O O . GLU A 1 204 ? -23.344 -32.688 -5.895 1 76.88 204 GLU A O 1
ATOM 1595 N N . SER A 1 205 ? -22.391 -33.312 -4.004 1 80.44 205 SER A N 1
ATOM 1596 C CA . SER A 1 205 ? -23.594 -34.031 -3.588 1 80.44 205 SER A CA 1
ATOM 1597 C C . SER A 1 205 ? -24.5 -33.125 -2.752 1 80.44 205 SER A C 1
ATOM 1599 O O . SER A 1 205 ? -25.594 -33.531 -2.334 1 80.44 205 SER A O 1
ATOM 1601 N N . CYS A 1 206 ? -24.031 -31.891 -2.605 1 83.69 206 CYS A N 1
ATOM 1602 C CA . CYS A 1 206 ? -24.844 -31.016 -1.776 1 83.69 206 CYS A CA 1
ATOM 1603 C C . CYS A 1 206 ? -26.141 -30.641 -2.49 1 83.69 206 CYS A C 1
ATOM 1605 O O . CYS A 1 206 ? -26.156 -30.453 -3.705 1 83.69 206 CYS A O 1
ATOM 1607 N N . GLY A 1 207 ? -27.203 -30.656 -1.725 1 77.69 207 GLY A N 1
ATOM 1608 C CA . GLY A 1 207 ? -28.516 -30.344 -2.273 1 77.69 207 GLY A CA 1
ATOM 1609 C C . GLY A 1 207 ? -28.641 -28.891 -2.721 1 77.69 207 GLY A C 1
ATOM 1610 O O . GLY A 1 207 ? -27.719 -28.109 -2.539 1 77.69 207 GLY A O 1
ATOM 1611 N N . GLU A 1 208 ? -29.703 -28.625 -3.354 1 79.88 208 GLU A N 1
ATOM 1612 C CA . GLU A 1 208 ? -29.953 -27.312 -3.957 1 79.88 208 GLU A CA 1
ATOM 1613 C C . GLU A 1 208 ? -29.906 -26.203 -2.912 1 79.88 208 GLU A C 1
ATOM 1615 O O . GLU A 1 208 ? -29.453 -25.094 -3.201 1 79.88 208 GLU A O 1
ATOM 1620 N N . ASN A 1 209 ? -30.328 -26.578 -1.689 1 82.38 209 ASN A N 1
ATOM 1621 C CA . ASN A 1 209 ? -30.375 -25.547 -0.649 1 82.38 209 ASN A CA 1
ATOM 1622 C C . ASN A 1 209 ? -29.141 -25.594 0.237 1 82.38 209 ASN A C 1
ATOM 1624 O O . ASN A 1 209 ? -29.094 -24.953 1.289 1 82.38 209 ASN A O 1
ATOM 1628 N N . GLN A 1 210 ? -28.234 -26.406 -0.268 1 86.62 210 GLN A N 1
ATOM 1629 C CA . GLN A 1 210 ? -27.031 -26.562 0.522 1 86.62 210 GLN A CA 1
ATOM 1630 C C . GLN A 1 210 ? -25.812 -26.047 -0.241 1 86.62 210 GLN A C 1
ATOM 1632 O O . GLN A 1 210 ? -25.844 -25.906 -1.465 1 86.62 210 GLN A O 1
ATOM 1637 N N . ILE A 1 211 ? -24.875 -25.609 0.512 1 86.81 211 ILE A N 1
ATOM 1638 C CA . ILE A 1 211 ? -23.578 -25.219 -0.065 1 86.81 211 ILE A CA 1
ATOM 1639 C C . ILE A 1 211 ? -22.469 -26 0.617 1 86.81 211 ILE A C 1
ATOM 1641 O O . ILE A 1 211 ? -22.562 -26.328 1.803 1 86.81 211 ILE A O 1
ATOM 1645 N N . TRP A 1 212 ? -21.469 -26.281 -0.146 1 87.38 212 TRP A N 1
ATOM 1646 C CA . TRP A 1 212 ? -20.312 -26.984 0.394 1 87.38 212 TRP A CA 1
ATOM 1647 C C . TRP A 1 212 ? -19.438 -26.047 1.209 1 87.38 212 TRP A C 1
ATOM 1649 O O . TRP A 1 212 ? -19.062 -24.969 0.738 1 87.38 212 TRP A O 1
ATOM 1659 N N . ASP A 1 213 ? -19.219 -26.438 2.391 1 86.88 213 ASP A N 1
ATOM 1660 C CA . ASP A 1 213 ? -18.266 -25.719 3.225 1 86.88 213 ASP A CA 1
ATOM 1661 C C . ASP A 1 213 ? -16.891 -26.391 3.188 1 86.88 213 ASP A C 1
ATOM 1663 O O . ASP A 1 213 ? -16.703 -27.469 3.74 1 86.88 213 ASP A O 1
ATOM 1667 N N . SER A 1 214 ? -15.938 -25.734 2.662 1 85.38 214 SER A N 1
ATOM 1668 C CA . SER A 1 214 ? -14.617 -26.312 2.432 1 85.38 214 SER A CA 1
ATOM 1669 C C . SER A 1 214 ? -13.805 -26.391 3.727 1 85.38 214 SER A C 1
ATOM 1671 O O . SER A 1 214 ? -12.805 -27.094 3.799 1 85.38 214 SER A O 1
ATOM 1673 N N . LYS A 1 215 ? -14.297 -25.719 4.672 1 85.06 215 LYS A N 1
ATOM 1674 C CA . LYS A 1 215 ? -13.602 -25.781 5.953 1 85.06 215 LYS A CA 1
ATOM 1675 C C . LYS A 1 215 ? -14.094 -26.953 6.793 1 85.06 215 LYS A C 1
ATOM 1677 O O . LYS A 1 215 ? -13.297 -27.719 7.328 1 85.06 215 LYS A O 1
ATOM 1682 N N . ASP A 1 216 ? -15.391 -27.109 6.812 1 86.5 216 ASP A N 1
ATOM 1683 C CA . ASP A 1 216 ? -15.984 -28.188 7.605 1 86.5 216 ASP A CA 1
ATOM 1684 C C . ASP A 1 216 ? -16.156 -29.453 6.77 1 86.5 216 ASP A C 1
ATOM 1686 O O . ASP A 1 216 ? -16.516 -30.5 7.301 1 86.5 216 ASP A O 1
ATOM 1690 N N . CYS A 1 217 ? -15.828 -29.312 5.602 1 90.5 217 CYS A N 1
ATOM 1691 C CA . CYS A 1 217 ? -15.898 -30.422 4.668 1 90.5 217 CYS A CA 1
ATOM 1692 C C . CYS A 1 217 ? -17.266 -31.094 4.715 1 90.5 217 CYS A C 1
ATOM 1694 O O . CYS A 1 217 ? -17.375 -32.312 4.859 1 90.5 217 CYS A O 1
ATOM 1696 N N . GLY A 1 218 ? -18.234 -30.297 4.629 1 87.81 218 GLY A N 1
ATOM 1697 C CA . GLY A 1 218 ? -19.594 -30.781 4.656 1 87.81 218 GLY A CA 1
ATOM 1698 C C . GLY A 1 218 ? -20.594 -29.797 4.07 1 87.81 218 GLY A C 1
ATOM 1699 O O . GLY A 1 218 ? -20.25 -28.641 3.807 1 87.81 218 GLY A O 1
ATOM 1700 N N . CYS A 1 219 ? -21.812 -30.344 3.807 1 87.44 219 CYS A N 1
ATOM 1701 C CA . CYS A 1 219 ? -22.875 -29.5 3.27 1 87.44 219 CYS A CA 1
ATOM 1702 C C . CYS A 1 219 ? -23.562 -28.703 4.379 1 87.44 219 CYS A C 1
ATOM 1704 O O . CYS A 1 219 ? -23.781 -29.219 5.477 1 87.44 219 CYS A O 1
ATOM 1706 N N . LYS A 1 220 ? -23.609 -27.453 4.086 1 87.31 220 LYS A N 1
ATOM 1707 C CA . LYS A 1 220 ? -24.312 -26.578 5.027 1 87.31 220 LYS A CA 1
ATOM 1708 C C . LYS A 1 220 ? -25.484 -25.875 4.352 1 87.31 220 LYS A C 1
ATOM 1710 O O . LYS A 1 220 ? -25.453 -25.641 3.143 1 87.31 220 LYS A O 1
ATOM 1715 N N . CYS A 1 221 ? -26.453 -25.625 5.148 1 85.88 221 CYS A N 1
ATOM 1716 C CA . CYS A 1 221 ? -27.641 -24.953 4.598 1 85.88 221 CYS A CA 1
ATOM 1717 C C . CYS A 1 221 ? -27.344 -23.5 4.27 1 85.88 221 CYS A C 1
ATOM 1719 O O . CYS A 1 221 ? -26.672 -22.812 5.047 1 85.88 221 CYS A O 1
ATOM 1721 N N . LYS A 1 222 ? -27.766 -23.094 3.104 1 82.69 222 LYS A N 1
ATOM 1722 C CA . LYS A 1 222 ? -27.562 -21.734 2.645 1 82.69 222 LYS A CA 1
ATOM 1723 C C . LYS A 1 222 ? -28.25 -20.734 3.576 1 82.69 222 LYS A C 1
ATOM 1725 O O . LYS A 1 222 ? -27.688 -19.688 3.898 1 82.69 222 LYS A O 1
ATOM 1730 N N . ASN A 1 223 ? -29.391 -21.094 3.898 1 78.44 223 ASN A N 1
ATOM 1731 C CA . ASN A 1 223 ? -30.203 -20.203 4.727 1 78.44 223 ASN A CA 1
ATOM 1732 C C . ASN A 1 223 ? -30.703 -20.922 5.984 1 78.44 223 ASN A C 1
ATOM 1734 O O . ASN A 1 223 ? -31.062 -22.094 5.938 1 78.44 223 ASN A O 1
ATOM 1738 N N . TYR A 1 224 ? -30.312 -20.344 7.066 1 76.88 224 TYR A N 1
ATOM 1739 C CA . TYR A 1 224 ? -30.891 -20.844 8.312 1 76.88 224 TYR A CA 1
ATOM 1740 C C . TYR A 1 224 ? -32.25 -20.188 8.594 1 76.88 224 TYR A C 1
ATOM 1742 O O . TYR A 1 224 ? -32.406 -18.969 8.414 1 76.88 224 TYR A O 1
ATOM 1750 N N . LEU A 1 225 ? -33.25 -20.922 8.617 1 72.88 225 LEU A N 1
ATOM 1751 C CA . LEU A 1 225 ? -34.594 -20.406 8.883 1 72.88 225 LEU A CA 1
ATOM 1752 C C . LEU A 1 225 ? -34.969 -20.594 10.344 1 72.88 225 LEU A C 1
ATOM 1754 O O . LEU A 1 225 ? -34.656 -21.625 10.945 1 72.88 225 LEU A O 1
ATOM 1758 N N . ASN A 1 226 ? -35.375 -19.5 10.977 1 79.44 226 ASN A N 1
ATOM 1759 C CA . ASN A 1 226 ? -36.031 -19.672 12.273 1 79.44 226 ASN A CA 1
ATOM 1760 C C . ASN A 1 226 ? -37.375 -20.344 12.133 1 79.44 226 ASN A C 1
ATOM 1762 O O . ASN A 1 226 ? -38.281 -19.797 11.492 1 79.44 226 ASN A O 1
ATOM 1766 N N . CYS A 1 227 ? -37.406 -21.469 12.68 1 78.75 227 CYS A N 1
ATOM 1767 C CA . CYS A 1 227 ? -38.656 -22.234 12.531 1 78.75 227 CYS A CA 1
ATOM 1768 C C . CYS A 1 227 ? -39.656 -21.844 13.609 1 78.75 227 CYS A C 1
ATOM 1770 O O . CYS A 1 227 ? -39.281 -21.375 14.68 1 78.75 227 CYS A O 1
ATOM 1772 N N . SER A 1 228 ? -40.938 -21.75 13.172 1 79.56 228 SER A N 1
ATOM 1773 C CA . SER A 1 228 ? -42.031 -21.453 14.094 1 79.56 228 SER A CA 1
ATOM 1774 C C . SER A 1 228 ? -42.031 -22.422 15.258 1 79.56 228 SER A C 1
ATOM 1776 O O . SER A 1 228 ? -41.375 -23.453 15.227 1 79.56 228 SER A O 1
ATOM 1778 N N . THR A 1 229 ? -42.781 -22.016 16.359 1 84.06 229 THR A N 1
ATOM 1779 C CA . THR A 1 229 ? -42.906 -22.875 17.531 1 84.06 229 THR A CA 1
ATOM 1780 C C . THR A 1 229 ? -43.375 -24.266 17.141 1 84.06 229 THR A C 1
ATOM 1782 O O . THR A 1 229 ? -44.312 -24.438 16.391 1 84.06 229 THR A O 1
ATOM 1785 N N . GLY A 1 230 ? -42.719 -25.391 17.672 1 86.62 230 GLY A N 1
ATOM 1786 C CA . GLY A 1 230 ? -43.031 -26.797 17.391 1 86.62 230 GLY A CA 1
ATOM 1787 C C . GLY A 1 230 ? -42.25 -27.359 16.234 1 86.62 230 GLY A C 1
ATOM 1788 O O . GLY A 1 230 ? -42.312 -28.578 15.977 1 86.62 230 GLY A O 1
ATOM 1789 N N . PHE A 1 231 ? -41.688 -26.484 15.531 1 83.88 231 PHE A N 1
ATOM 1790 C CA . PHE A 1 231 ? -40.875 -26.953 14.414 1 83.88 231 PHE A CA 1
ATOM 1791 C C . PHE A 1 231 ? -39.406 -26.75 14.688 1 83.88 231 PHE A C 1
ATOM 1793 O O . PHE A 1 231 ? -39.031 -25.828 15.414 1 83.88 231 PHE A O 1
ATOM 1800 N N . TYR A 1 232 ? -38.625 -27.688 14.305 1 84.81 232 TYR A N 1
ATOM 1801 C CA . TYR A 1 232 ? -37.188 -27.531 14.461 1 84.81 232 TYR A CA 1
ATOM 1802 C C . TYR A 1 232 ? -36.469 -27.531 13.109 1 84.81 232 TYR A C 1
ATOM 1804 O O . TYR A 1 232 ? -36.938 -28.188 12.172 1 84.81 232 TYR A O 1
ATOM 1812 N N . PHE A 1 233 ? -35.438 -26.797 13.023 1 86.44 233 PHE A N 1
ATOM 1813 C CA . PHE A 1 233 ? -34.688 -26.703 11.789 1 86.44 233 PHE A CA 1
ATOM 1814 C C . PHE A 1 233 ? -33.844 -27.969 11.57 1 86.44 233 PHE A C 1
ATOM 1816 O O . PHE A 1 233 ? -33.062 -28.359 12.445 1 86.44 233 PHE A O 1
ATOM 1823 N N . ASN A 1 234 ? -34.031 -28.594 10.445 1 83.56 234 ASN A N 1
ATOM 1824 C CA . ASN A 1 234 ? -33.281 -29.766 10.055 1 83.56 234 ASN A CA 1
ATOM 1825 C C . ASN A 1 234 ? -32.062 -29.391 9.195 1 83.56 234 ASN A C 1
ATOM 1827 O O . ASN A 1 234 ? -32.219 -28.938 8.062 1 83.56 234 ASN A O 1
ATOM 1831 N N . PRO A 1 235 ? -30.953 -29.641 9.703 1 80.69 235 PRO A N 1
ATOM 1832 C CA . PRO A 1 235 ? -29.75 -29.219 8.961 1 80.69 235 PRO A CA 1
ATOM 1833 C C . PRO A 1 235 ? -29.484 -30.062 7.723 1 80.69 235 PRO A C 1
ATOM 1835 O O . PRO A 1 235 ? -28.688 -29.688 6.871 1 80.69 235 PRO A O 1
ATOM 1838 N N . ARG A 1 236 ? -30.156 -31.125 7.52 1 79.56 236 ARG A N 1
ATOM 1839 C CA . ARG A 1 236 ? -29.953 -31.984 6.355 1 79.56 236 ARG A CA 1
ATOM 1840 C C . ARG A 1 236 ? -30.875 -31.578 5.211 1 79.56 236 ARG A C 1
ATOM 1842 O O . ARG A 1 236 ? -30.438 -31.469 4.062 1 79.56 236 ARG A O 1
ATOM 1849 N N . SER A 1 237 ? -32.062 -31.281 5.543 1 81.94 237 SER A N 1
ATOM 1850 C CA . SER A 1 237 ? -33.031 -30.891 4.512 1 81.94 237 SER A CA 1
ATOM 1851 C C . SER A 1 237 ? -33.125 -29.375 4.367 1 81.94 237 SER A C 1
ATOM 1853 O O . SER A 1 237 ? -33.688 -28.875 3.402 1 81.94 237 SER A O 1
ATOM 1855 N N . CYS A 1 238 ? -32.531 -28.719 5.363 1 86.75 238 CYS A N 1
ATOM 1856 C CA . CYS A 1 238 ? -32.5 -27.266 5.406 1 86.75 238 CYS A CA 1
ATOM 1857 C C . CYS A 1 238 ? -33.906 -26.688 5.438 1 86.75 238 CYS A C 1
ATOM 1859 O O . CYS A 1 238 ? -34.219 -25.719 4.738 1 86.75 238 CYS A O 1
ATOM 1861 N N . SER A 1 239 ? -34.719 -27.312 5.996 1 83.62 239 SER A N 1
ATOM 1862 C CA . SER A 1 239 ? -36.125 -26.906 6.129 1 83.62 239 SER A CA 1
ATOM 1863 C C . SER A 1 239 ? -36.625 -27.156 7.539 1 83.62 239 SER A C 1
ATOM 1865 O O . SER A 1 239 ? -36 -27.844 8.328 1 83.62 239 SER A O 1
ATOM 1867 N N . SER A 1 240 ? -37.625 -26.375 7.887 1 85.19 240 SER A N 1
ATOM 1868 C CA . SER A 1 240 ? -38.25 -26.609 9.172 1 85.19 240 SER A CA 1
ATOM 1869 C C . SER A 1 240 ? -39.125 -27.875 9.125 1 85.19 240 SER A C 1
ATOM 1871 O O . SER A 1 240 ? -39.844 -28.125 8.148 1 85.19 240 SER A O 1
ATOM 1873 N N . MET A 1 241 ? -38.812 -28.812 9.992 1 82.19 241 MET A N 1
ATOM 1874 C CA . MET A 1 241 ? -39.594 -30.047 10.086 1 82.19 241 MET A CA 1
ATOM 1875 C C . MET A 1 241 ? -40.281 -30.156 11.438 1 82.19 241 MET A C 1
ATOM 1877 O O . MET A 1 241 ? -39.906 -29.438 12.375 1 82.19 241 MET A O 1
ATOM 1881 N N . VAL A 1 242 ? -41.344 -30.984 11.469 1 77.38 242 VAL A N 1
ATOM 1882 C CA . VAL A 1 242 ? -42.094 -31.219 12.711 1 77.38 242 VAL A CA 1
ATOM 1883 C C . VAL A 1 242 ? -41.281 -32.156 13.609 1 77.38 242 VAL A C 1
ATOM 1885 O O . VAL A 1 242 ? -40.625 -33.094 13.133 1 77.38 242 VAL A O 1
ATOM 1888 N N . MET B 1 1 ? -87.812 -26.703 25.172 1 28.7 1 MET B N 1
ATOM 1889 C CA . MET B 1 1 ? -86.5 -26.609 25.766 1 28.7 1 MET B CA 1
ATOM 1890 C C . MET B 1 1 ? -85.625 -25.641 24.984 1 28.7 1 MET B C 1
ATOM 1892 O O . MET B 1 1 ? -85.312 -25.875 23.812 1 28.7 1 MET B O 1
ATOM 1896 N N . LEU B 1 2 ? -85.75 -24.281 25.297 1 28.42 2 LEU B N 1
ATOM 1897 C CA . LEU B 1 2 ? -85.438 -22.969 24.703 1 28.42 2 LEU B CA 1
ATOM 1898 C C . LEU B 1 2 ? -83.938 -22.672 24.719 1 28.42 2 LEU B C 1
ATOM 1900 O O . LEU B 1 2 ? -83.312 -22.656 25.781 1 28.42 2 LEU B O 1
ATOM 1904 N N . MET B 1 3 ? -83.188 -23 23.688 1 31.61 3 MET B N 1
ATOM 1905 C CA . MET B 1 3 ? -81.75 -22.984 23.422 1 31.61 3 MET B CA 1
ATOM 1906 C C . MET B 1 3 ? -81.25 -21.547 23.328 1 31.61 3 MET B C 1
ATOM 1908 O O . MET B 1 3 ? -81.688 -20.781 22.484 1 31.61 3 MET B O 1
ATOM 1912 N N . TYR B 1 4 ? -81 -20.859 24.516 1 29.31 4 TYR B N 1
ATOM 1913 C CA . TYR B 1 4 ? -80.562 -19.484 24.703 1 29.31 4 TYR B CA 1
ATOM 1914 C C . TYR B 1 4 ? -79.25 -19.203 24 1 29.31 4 TYR B C 1
ATOM 1916 O O . TYR B 1 4 ? -78.312 -19.953 24.188 1 29.31 4 TYR B O 1
ATOM 1924 N N . PHE B 1 5 ? -79.188 -18.594 22.75 1 35.41 5 PHE B N 1
ATOM 1925 C CA . PHE B 1 5 ? -78.125 -18.203 21.828 1 35.41 5 PHE B CA 1
ATOM 1926 C C . PHE B 1 5 ? -77.312 -17.062 22.406 1 35.41 5 PHE B C 1
ATOM 1928 O O . PHE B 1 5 ? -77.75 -15.922 22.469 1 35.41 5 PHE B O 1
ATOM 1935 N N . SER B 1 6 ? -76.5 -17.219 23.562 1 28.41 6 SER B N 1
ATOM 1936 C CA . SER B 1 6 ? -75.75 -16.141 24.219 1 28.41 6 SER B CA 1
ATOM 1937 C C . SER B 1 6 ? -74.75 -15.531 23.266 1 28.41 6 SER B C 1
ATOM 1939 O O . SER B 1 6 ? -73.938 -16.234 22.656 1 28.41 6 SER B O 1
ATOM 1941 N N . VAL B 1 7 ? -75.062 -14.43 22.531 1 35.44 7 VAL B N 1
ATOM 1942 C CA . VAL B 1 7 ? -74.312 -13.617 21.562 1 35.44 7 VAL B CA 1
ATOM 1943 C C . VAL B 1 7 ? -73.125 -12.945 22.25 1 35.44 7 VAL B C 1
ATOM 1945 O O . VAL B 1 7 ? -73.312 -12.133 23.156 1 35.44 7 VAL B O 1
ATOM 1948 N N . LEU B 1 8 ? -72.062 -13.625 22.656 1 32.38 8 LEU B N 1
ATOM 1949 C CA . LEU B 1 8 ? -70.938 -13.008 23.359 1 32.38 8 LEU B CA 1
ATOM 1950 C C . LEU B 1 8 ? -70.312 -11.914 22.5 1 32.38 8 LEU B C 1
ATOM 1952 O O . LEU B 1 8 ? -70.062 -12.117 21.312 1 32.38 8 LEU B O 1
ATOM 1956 N N . PRO B 1 9 ? -70.5 -10.609 22.844 1 33.59 9 PRO B N 1
ATOM 1957 C CA . PRO B 1 9 ? -69.938 -9.453 22.125 1 33.59 9 PRO B CA 1
ATOM 1958 C C . PRO B 1 9 ? -68.438 -9.508 21.984 1 33.59 9 PRO B C 1
ATOM 1960 O O . PRO B 1 9 ? -67.688 -10 22.875 1 33.59 9 PRO B O 1
ATOM 1963 N N . ALA B 1 10 ? -67.812 -9.703 20.766 1 30.89 10 ALA B N 1
ATOM 1964 C CA . ALA B 1 10 ? -66.438 -9.734 20.297 1 30.89 10 ALA B CA 1
ATOM 1965 C C . ALA B 1 10 ? -65.688 -8.414 20.594 1 30.89 10 ALA B C 1
ATOM 1967 O O . ALA B 1 10 ? -66.125 -7.355 20.109 1 30.89 10 ALA B O 1
ATOM 1968 N N . LEU B 1 11 ? -65.312 -8.148 21.859 1 30.33 11 LEU B N 1
ATOM 1969 C CA . LEU B 1 11 ? -64.5 -6.961 22.188 1 30.33 11 LEU B CA 1
ATOM 1970 C C . LEU B 1 11 ? -63.312 -6.855 21.297 1 30.33 11 LEU B C 1
ATOM 1972 O O . LEU B 1 11 ? -62.5 -7.781 21.234 1 30.33 11 LEU B O 1
ATOM 1976 N N . LEU B 1 12 ? -63.344 -6.129 20.188 1 32.16 12 LEU B N 1
ATOM 1977 C CA . LEU B 1 12 ? -62.312 -5.746 19.25 1 32.16 12 LEU B CA 1
ATOM 1978 C C . LEU B 1 12 ? -61.156 -5.043 19.969 1 32.16 12 LEU B C 1
ATOM 1980 O O . LEU B 1 12 ? -61.344 -3.941 20.484 1 32.16 12 LEU B O 1
ATOM 1984 N N . VAL B 1 13 ? -60.344 -5.762 20.766 1 31.39 13 VAL B N 1
ATOM 1985 C CA . VAL B 1 13 ? -59.188 -5.148 21.391 1 31.39 13 VAL B CA 1
ATOM 1986 C C . VAL B 1 13 ? -58.281 -4.531 20.312 1 31.39 13 VAL B C 1
ATOM 1988 O O . VAL B 1 13 ? -57.781 -5.238 19.438 1 31.39 13 VAL B O 1
ATOM 1991 N N . LEU B 1 14 ? -58.531 -3.281 19.938 1 30.47 14 LEU B N 1
ATOM 1992 C CA . LEU B 1 14 ? -57.688 -2.451 19.109 1 30.47 14 LEU B CA 1
ATOM 1993 C C . LEU B 1 14 ? -56.25 -2.455 19.641 1 30.47 14 LEU B C 1
ATOM 1995 O O . LEU B 1 14 ? -56 -1.99 20.75 1 30.47 14 LEU B O 1
ATOM 1999 N N . ILE B 1 15 ? -55.5 -3.547 19.375 1 34.78 15 ILE B N 1
ATOM 2000 C CA . ILE B 1 15 ? -54.062 -3.57 19.703 1 34.78 15 ILE B CA 1
ATOM 2001 C C . ILE B 1 15 ? -53.344 -2.447 18.969 1 34.78 15 ILE B C 1
ATOM 2003 O O . ILE B 1 15 ? -53.312 -2.432 17.734 1 34.78 15 ILE B O 1
ATOM 2007 N N . LEU B 1 16 ? -53.438 -1.194 19.5 1 31.81 16 LEU B N 1
ATOM 2008 C CA . LEU B 1 16 ? -52.594 -0.079 19.094 1 31.81 16 LEU B CA 1
ATOM 2009 C C . LEU B 1 16 ? -51.125 -0.503 19.016 1 31.81 16 LEU B C 1
ATOM 2011 O O . LEU B 1 16 ? -50.531 -0.825 20.047 1 31.81 16 LEU B O 1
ATOM 2015 N N . THR B 1 17 ? -50.781 -1.371 18 1 35.69 17 THR B N 1
ATOM 2016 C CA . THR B 1 17 ? -49.344 -1.629 17.734 1 35.69 17 THR B CA 1
ATOM 2017 C C . THR B 1 17 ? -48.594 -0.32 17.562 1 35.69 17 THR B C 1
ATOM 2019 O O . THR B 1 17 ? -48.906 0.486 16.688 1 35.69 17 THR B O 1
ATOM 2022 N N . GLY B 1 18 ? -48.219 0.358 18.656 1 30.53 18 GLY B N 1
ATOM 2023 C CA . GLY B 1 18 ? -47.281 1.47 18.672 1 30.53 18 GLY B CA 1
ATOM 2024 C C . GLY B 1 18 ? -46.062 1.223 17.828 1 30.53 18 GLY B C 1
ATOM 2025 O O . GLY B 1 18 ? -45.281 0.304 18.109 1 30.53 18 GLY B O 1
ATOM 2026 N N . ILE B 1 19 ? -46.188 1.298 16.469 1 35.19 19 ILE B N 1
ATOM 2027 C CA . ILE B 1 19 ? -45.031 1.356 15.586 1 35.19 19 ILE B CA 1
ATOM 2028 C C . ILE B 1 19 ? -44 2.346 16.141 1 35.19 19 ILE B C 1
ATOM 2030 O O . ILE B 1 19 ? -44.281 3.549 16.203 1 35.19 19 ILE B O 1
ATOM 2034 N N . TYR B 1 20 ? -43.312 2.01 17.219 1 31.45 20 TYR B N 1
ATOM 2035 C CA . TYR B 1 20 ? -42.156 2.844 17.578 1 31.45 20 TYR B CA 1
ATOM 2036 C C . TYR B 1 20 ? -41.219 3.025 16.391 1 31.45 20 TYR B C 1
ATOM 2038 O O . TYR B 1 20 ? -40.812 2.049 15.758 1 31.45 20 TYR B O 1
ATOM 2046 N N . ALA B 1 21 ? -41.469 4.086 15.57 1 31.67 21 ALA B N 1
ATOM 2047 C CA . ALA B 1 21 ? -40.469 4.598 14.625 1 31.67 21 ALA B CA 1
ATOM 2048 C C . ALA B 1 21 ? -39.062 4.512 15.203 1 31.67 21 ALA B C 1
ATOM 2050 O O . ALA B 1 21 ? -38.812 5.012 16.297 1 31.67 21 ALA B O 1
ATOM 2051 N N . ASP B 1 22 ? -38.469 3.297 15.039 1 31.72 22 ASP B N 1
ATOM 2052 C CA . ASP B 1 22 ? -37.062 3.271 15.336 1 31.72 22 ASP B CA 1
ATOM 2053 C C . ASP B 1 22 ? -36.375 4.531 14.82 1 31.72 22 ASP B C 1
ATOM 2055 O O . ASP B 1 22 ? -36.406 4.816 13.617 1 31.72 22 ASP B O 1
ATOM 2059 N N . ASP B 1 23 ? -36.406 5.555 15.562 1 30.19 23 ASP B N 1
ATOM 2060 C CA . ASP B 1 23 ? -35.5 6.68 15.305 1 30.19 23 ASP B CA 1
ATOM 2061 C C . ASP B 1 23 ? -34.156 6.191 14.828 1 30.19 23 ASP B C 1
ATOM 2063 O O . ASP B 1 23 ? -33.469 5.465 15.547 1 30.19 23 ASP B O 1
ATOM 2067 N N . GLU B 1 24 ? -34.156 5.75 13.547 1 32.28 24 GLU B N 1
ATOM 2068 C CA . GLU B 1 24 ? -32.812 5.605 13.008 1 32.28 24 GLU B CA 1
ATOM 2069 C C . GLU B 1 24 ? -31.875 6.688 13.555 1 32.28 24 GLU B C 1
ATOM 2071 O O . GLU B 1 24 ? -32.094 7.875 13.305 1 32.28 24 GLU B O 1
ATOM 2076 N N . ALA B 1 25 ? -31.344 6.441 14.727 1 31.56 25 ALA B N 1
ATOM 2077 C CA . ALA B 1 25 ? -30.266 7.32 15.156 1 31.56 25 ALA B CA 1
ATOM 2078 C C . ALA B 1 25 ? -29.312 7.621 14.008 1 31.56 25 ALA B C 1
ATOM 2080 O O . ALA B 1 25 ? -28.859 6.711 13.305 1 31.56 25 ALA B O 1
ATOM 2081 N N . ILE B 1 26 ? -29.578 8.68 13.328 1 32.16 26 ILE B N 1
ATOM 2082 C CA . ILE B 1 26 ? -28.516 9.242 12.508 1 32.16 26 ILE B CA 1
ATOM 2083 C C . ILE B 1 26 ? -27.156 8.953 13.156 1 32.16 26 ILE B C 1
ATOM 2085 O O . ILE B 1 26 ? -26.891 9.391 14.273 1 32.16 26 ILE B O 1
ATOM 2089 N N . VAL B 1 27 ? -26.812 7.695 13 1 33.09 27 VAL B N 1
ATOM 2090 C CA . VAL B 1 27 ? -25.422 7.484 13.391 1 33.09 27 VAL B CA 1
ATOM 2091 C C . VAL B 1 27 ? -24.562 8.633 12.883 1 33.09 27 VAL B C 1
ATOM 2093 O O . VAL B 1 27 ? -24.438 8.836 11.672 1 33.09 27 VAL B O 1
ATOM 2096 N N . PHE B 1 28 ? -24.594 9.711 13.602 1 28.89 28 PHE B N 1
ATOM 2097 C CA . PHE B 1 28 ? -23.562 10.703 13.289 1 28.89 28 PHE B CA 1
ATOM 2098 C C . PHE B 1 28 ? -22.219 10.031 13.078 1 28.89 28 PHE B C 1
ATOM 2100 O O . PHE B 1 28 ? -21.891 9.062 13.758 1 28.89 28 PHE B O 1
ATOM 2107 N N . PRO B 1 29 ? -21.75 10.031 11.797 1 32.59 29 PRO B N 1
ATOM 2108 C CA . PRO B 1 29 ? -20.375 9.555 11.68 1 32.59 29 PRO B CA 1
ATOM 2109 C C . PRO B 1 29 ? -19.562 9.797 12.953 1 32.59 29 PRO B C 1
ATOM 2111 O O . PRO B 1 29 ? -19.891 10.688 13.734 1 32.59 29 PRO B O 1
ATOM 2114 N N . GLU B 1 30 ? -19 8.742 13.484 1 32.25 30 GLU B N 1
ATOM 2115 C CA . GLU B 1 30 ? -18.031 8.914 14.562 1 32.25 30 GLU B CA 1
ATOM 2116 C C . GLU B 1 30 ? -17.406 10.312 14.531 1 32.25 30 GLU B C 1
ATOM 2118 O O . GLU B 1 30 ? -17.109 10.844 13.461 1 32.25 30 GLU B O 1
ATOM 2123 N N . SER B 1 31 ? -17.859 11.141 15.391 1 31.47 31 SER B N 1
ATOM 2124 C CA . SER B 1 31 ? -17.156 12.398 15.609 1 31.47 31 SER B CA 1
ATOM 2125 C C . SER B 1 31 ? -15.672 12.266 15.297 1 31.47 31 SER B C 1
ATOM 2127 O O . SER B 1 31 ? -15.008 11.359 15.797 1 31.47 31 SER B O 1
ATOM 2129 N N . ASN B 1 32 ? -15.273 12.453 14.07 1 32.22 32 ASN B N 1
ATOM 2130 C CA . ASN B 1 32 ? -13.859 12.812 14.008 1 32.22 32 ASN B CA 1
ATOM 2131 C C . ASN B 1 32 ? -13.406 13.508 15.289 1 32.22 32 ASN B C 1
ATOM 2133 O O . ASN B 1 32 ? -13.867 14.609 15.602 1 32.22 32 ASN B O 1
ATOM 2137 N N . ASN B 1 33 ? -13.398 12.742 16.391 1 34.5 33 ASN B N 1
ATOM 2138 C CA . ASN B 1 33 ? -12.695 13.32 17.531 1 34.5 33 ASN B CA 1
ATOM 2139 C C . ASN B 1 33 ? -11.68 14.367 17.094 1 34.5 33 ASN B C 1
ATOM 2141 O O . ASN B 1 33 ? -10.562 14.023 16.703 1 34.5 33 ASN B O 1
ATOM 2145 N N . ARG B 1 34 ? -12.102 15.375 16.391 1 32.16 34 ARG B N 1
ATOM 2146 C CA . ARG B 1 34 ? -11.188 16.516 16.391 1 32.16 34 ARG B CA 1
ATOM 2147 C C . ARG B 1 34 ? -10.531 16.703 17.766 1 32.16 34 ARG B C 1
ATOM 2149 O O . ARG B 1 34 ? -11.227 16.938 18.75 1 32.16 34 ARG B O 1
ATOM 2156 N N . THR B 1 35 ? -9.648 15.961 18.141 1 33.88 35 THR B N 1
ATOM 2157 C CA . THR B 1 35 ? -8.766 16.406 19.203 1 33.88 35 THR B CA 1
ATOM 2158 C C . THR B 1 35 ? -8.875 17.922 19.406 1 33.88 35 THR B C 1
ATOM 2160 O O . THR B 1 35 ? -8.695 18.688 18.453 1 33.88 35 THR B O 1
ATOM 2163 N N . TYR B 1 36 ? -9.797 18.375 20.219 1 31.78 36 TYR B N 1
ATOM 2164 C CA . TYR B 1 36 ? -9.633 19.719 20.75 1 31.78 36 TYR B CA 1
ATOM 2165 C C . TYR B 1 36 ? -8.172 20.156 20.719 1 31.78 36 TYR B C 1
ATOM 2167 O O . TYR B 1 36 ? -7.324 19.531 21.375 1 31.78 36 TYR B O 1
ATOM 2175 N N . ILE B 1 37 ? -7.727 20.5 19.578 1 36.59 37 ILE B N 1
ATOM 2176 C CA . ILE B 1 37 ? -6.496 21.281 19.594 1 36.59 37 ILE B CA 1
ATOM 2177 C C . ILE B 1 37 ? -6.531 22.25 20.781 1 36.59 37 ILE B C 1
ATOM 2179 O O . ILE B 1 37 ? -7.371 23.156 20.812 1 36.59 37 ILE B O 1
ATOM 2183 N N . ASP B 1 38 ? -6.492 21.859 22 1 39.09 38 ASP B N 1
ATOM 2184 C CA . ASP B 1 38 ? -6.137 22.875 22.984 1 39.09 38 ASP B CA 1
ATOM 2185 C C . ASP B 1 38 ? -5.363 24.016 22.344 1 39.09 38 ASP B C 1
ATOM 2187 O O . ASP B 1 38 ? -4.258 23.828 21.828 1 39.09 38 ASP B O 1
ATOM 2191 N N . LEU B 1 39 ? -6.086 24.969 21.859 1 41.47 39 LEU B N 1
ATOM 2192 C CA . LEU B 1 39 ? -5.625 26.219 21.281 1 41.47 39 LEU B CA 1
ATOM 2193 C C . LEU B 1 39 ? -4.289 26.641 21.875 1 41.47 39 LEU B C 1
ATOM 2195 O O . LEU B 1 39 ? -3.553 27.422 21.281 1 41.47 39 LEU B O 1
ATOM 2199 N N . ASN B 1 40 ? -4.203 26.375 23.219 1 47.69 40 ASN B N 1
ATOM 2200 C CA . ASN B 1 40 ? -2.979 26.875 23.844 1 47.69 40 ASN B CA 1
ATOM 2201 C C . ASN B 1 40 ? -1.768 26.031 23.453 1 47.69 40 ASN B C 1
ATOM 2203 O O . ASN B 1 40 ? -0.656 26.281 23.922 1 47.69 40 ASN B O 1
ATOM 2207 N N . LYS B 1 41 ? -1.996 24.938 22.766 1 61.41 41 LYS B N 1
ATOM 2208 C CA . LYS B 1 41 ? -0.854 24.031 22.641 1 61.41 41 LYS B CA 1
ATOM 2209 C C . LYS B 1 41 ? -0.066 24.312 21.375 1 61.41 41 LYS B C 1
ATOM 2211 O O . LYS B 1 41 ? -0.645 24.422 20.281 1 61.41 41 LYS B O 1
ATOM 2216 N N . ILE B 1 42 ? 1.033 24.906 21.609 1 73 42 ILE B N 1
ATOM 2217 C CA . ILE B 1 42 ? 2.018 25.156 20.562 1 73 42 ILE B CA 1
ATOM 2218 C C . ILE B 1 42 ? 2.082 23.969 19.609 1 73 42 ILE B C 1
ATOM 2220 O O . ILE B 1 42 ? 2.121 22.812 20.062 1 73 42 ILE B O 1
ATOM 2224 N N . GLN B 1 43 ? 1.617 24.281 18.391 1 85.19 43 GLN B N 1
ATOM 2225 C CA . GLN B 1 43 ? 1.783 23.266 17.344 1 85.19 43 GLN B CA 1
ATOM 2226 C C . GLN B 1 43 ? 2.824 23.703 16.328 1 85.19 43 GLN B C 1
ATOM 2228 O O . GLN B 1 43 ? 3.096 24.891 16.172 1 85.19 43 GLN B O 1
ATOM 2233 N N . ILE B 1 44 ? 3.447 22.766 15.727 1 91.25 44 ILE B N 1
ATOM 2234 C CA . ILE B 1 44 ? 4.379 23.078 14.648 1 91.25 44 ILE B CA 1
ATOM 2235 C C . ILE B 1 44 ? 3.613 23.641 13.453 1 91.25 44 ILE B C 1
ATOM 2237 O O . ILE B 1 44 ? 2.719 22.969 12.922 1 91.25 44 ILE B O 1
ATOM 2241 N N . PRO B 1 45 ? 3.9 24.797 13.117 1 92.44 45 PRO B N 1
ATOM 2242 C CA . PRO B 1 45 ? 3.211 25.359 11.953 1 92.44 45 PRO B CA 1
ATOM 2243 C C . PRO B 1 45 ? 3.416 24.531 10.695 1 92.44 45 PRO B C 1
ATOM 2245 O O . PRO B 1 45 ? 4.512 24.016 10.461 1 92.44 45 PRO B O 1
ATOM 2248 N N . GLU B 1 46 ? 2.379 24.484 9.922 1 92.88 46 GLU B N 1
ATOM 2249 C CA . GLU B 1 46 ? 2.453 23.703 8.688 1 92.88 46 GLU B CA 1
ATOM 2250 C C . GLU B 1 46 ? 3.496 24.281 7.734 1 92.88 46 GLU B C 1
ATOM 2252 O O . GLU B 1 46 ? 4.148 23.547 6.996 1 92.88 46 GLU B O 1
ATOM 2257 N N . SER B 1 47 ? 3.629 25.547 7.793 1 93.81 47 SER B N 1
ATOM 2258 C CA . SER B 1 47 ? 4.559 26.219 6.891 1 93.81 47 SER B CA 1
ATOM 2259 C C . SER B 1 47 ? 5.98 25.703 7.078 1 93.81 47 SER B C 1
ATOM 2261 O O . SER B 1 47 ? 6.734 25.578 6.109 1 93.81 47 SER B O 1
ATOM 2263 N N . ILE B 1 48 ? 6.332 25.391 8.258 1 93.06 48 ILE B N 1
ATOM 2264 C CA . ILE B 1 48 ? 7.668 24.859 8.523 1 93.06 48 ILE B CA 1
ATOM 2265 C C . ILE B 1 48 ? 7.805 23.469 7.922 1 93.06 48 ILE B C 1
ATOM 2267 O O . ILE B 1 48 ? 8.82 23.156 7.289 1 93.06 48 ILE B O 1
ATOM 2271 N N . LEU B 1 49 ? 6.781 22.656 8.102 1 93.75 49 LEU B N 1
ATOM 2272 C CA . LEU B 1 49 ? 6.797 21.281 7.59 1 93.75 49 LEU B CA 1
ATOM 2273 C C . LEU B 1 49 ? 6.863 21.281 6.066 1 93.75 49 LEU B C 1
ATOM 2275 O O . LEU B 1 49 ? 7.547 20.438 5.477 1 93.75 49 LEU B O 1
ATOM 2279 N N . ILE B 1 50 ? 6.18 22.219 5.504 1 95.94 50 ILE B N 1
ATOM 2280 C CA . ILE B 1 50 ? 6.156 22.297 4.047 1 95.94 50 ILE B CA 1
ATOM 2281 C C . ILE B 1 50 ? 7.531 22.719 3.529 1 95.94 50 ILE B C 1
ATOM 2283 O O . ILE B 1 50 ? 7.977 22.234 2.484 1 95.94 50 ILE B O 1
ATOM 2287 N N . ARG B 1 51 ? 8.219 23.5 4.188 1 94.25 51 ARG B N 1
ATOM 2288 C CA . ARG B 1 51 ? 9.555 23.938 3.781 1 94.25 51 ARG B CA 1
ATOM 2289 C C . ARG B 1 51 ? 10.555 22.781 3.859 1 94.25 51 ARG B C 1
ATOM 2291 O O . ARG B 1 51 ? 11.586 22.812 3.182 1 94.25 51 ARG B O 1
ATOM 2298 N N . LEU B 1 52 ? 10.234 21.812 4.621 1 94.06 52 LEU B N 1
ATOM 2299 C CA . LEU B 1 52 ? 11.133 20.672 4.797 1 94.06 52 LEU B CA 1
ATOM 2300 C C . LEU B 1 52 ? 11.156 19.797 3.543 1 94.06 52 LEU B C 1
ATOM 2302 O O . LEU B 1 52 ? 12.055 18.969 3.381 1 94.06 52 LEU B O 1
ATOM 2306 N N . LYS B 1 53 ? 10.219 19.938 2.625 1 93.5 53 LYS B N 1
ATOM 2307 C CA . LYS B 1 53 ? 10.109 19.078 1.455 1 93.5 53 LYS B CA 1
ATOM 2308 C C . LYS B 1 53 ? 11.336 19.203 0.564 1 93.5 53 LYS B C 1
ATOM 2310 O O . LYS B 1 53 ? 11.633 18.297 -0.224 1 93.5 53 LYS B O 1
ATOM 2315 N N . ASP B 1 54 ? 12.047 20.281 0.743 1 89.5 54 ASP B N 1
ATOM 2316 C CA . ASP B 1 54 ? 13.203 20.547 -0.115 1 89.5 54 ASP B CA 1
ATOM 2317 C C . ASP B 1 54 ? 14.5 20.094 0.561 1 89.5 54 ASP B C 1
ATOM 2319 O O . ASP B 1 54 ? 15.586 20.297 0.016 1 89.5 54 ASP B O 1
ATOM 2323 N N . VAL B 1 55 ? 14.391 19.562 1.72 1 92.5 55 VAL B N 1
ATOM 2324 C CA . VAL B 1 55 ? 15.562 19.094 2.447 1 92.5 55 VAL B CA 1
ATOM 2325 C C . VAL B 1 55 ? 15.93 17.688 1.98 1 92.5 55 VAL B C 1
ATOM 2327 O O . VAL B 1 55 ? 15.117 16.766 2.076 1 92.5 55 VAL B O 1
ATOM 2330 N N . LYS B 1 56 ? 17.172 17.484 1.623 1 88.25 56 LYS B N 1
ATOM 2331 C CA . LYS B 1 56 ? 17.562 16.234 0.972 1 88.25 56 LYS B CA 1
ATOM 2332 C C . LYS B 1 56 ? 18.281 15.297 1.945 1 88.25 56 LYS B C 1
ATOM 2334 O O . LYS B 1 56 ? 18.188 14.07 1.819 1 88.25 56 LYS B O 1
ATOM 2339 N N . ASN B 1 57 ? 19.031 15.953 2.83 1 89.06 57 ASN B N 1
ATOM 2340 C CA . ASN B 1 57 ? 19.812 15.125 3.74 1 89.06 57 ASN B CA 1
ATOM 2341 C C . ASN B 1 57 ? 19.906 15.758 5.125 1 89.06 57 ASN B C 1
ATOM 2343 O O . ASN B 1 57 ? 19.422 16.875 5.344 1 89.06 57 ASN B O 1
ATOM 2347 N N . SER B 1 58 ? 20.547 15.109 5.961 1 89.56 58 SER B N 1
ATOM 2348 C CA . SER B 1 58 ? 20.609 15.539 7.352 1 89.56 58 SER B CA 1
ATOM 2349 C C . SER B 1 58 ? 21.453 16.812 7.504 1 89.56 58 SER B C 1
ATOM 2351 O O . SER B 1 58 ? 21.141 17.656 8.344 1 89.56 58 SER B O 1
ATOM 2353 N N . THR B 1 59 ? 22.484 16.859 6.746 1 86.62 59 THR B N 1
ATOM 2354 C CA . THR B 1 59 ? 23.297 18.062 6.809 1 86.62 59 THR B CA 1
ATOM 2355 C C . THR B 1 59 ? 22.453 19.312 6.508 1 86.62 59 THR B C 1
ATOM 2357 O O . THR B 1 59 ? 22.547 20.312 7.215 1 86.62 59 THR B O 1
ATOM 2360 N N . GLU B 1 60 ? 21.641 19.219 5.496 1 88.56 60 GLU B N 1
ATOM 2361 C CA . GLU B 1 60 ? 20.766 20.328 5.137 1 88.56 60 GLU B CA 1
ATOM 2362 C C . GLU B 1 60 ? 19.75 20.609 6.238 1 88.56 60 GLU B C 1
ATOM 2364 O O . GLU B 1 60 ? 19.453 21.766 6.539 1 88.56 60 GLU B O 1
ATOM 2369 N N . PHE B 1 61 ? 19.266 19.594 6.785 1 91.88 61 PHE B N 1
ATOM 2370 C CA . PHE B 1 61 ? 18.312 19.781 7.875 1 91.88 61 PHE B CA 1
ATOM 2371 C C . PHE B 1 61 ? 18.953 20.547 9.023 1 91.88 61 PHE B C 1
ATOM 2373 O O . PHE B 1 61 ? 18.375 21.531 9.516 1 91.88 61 PHE B O 1
ATOM 2380 N N . ILE B 1 62 ? 20.031 20.125 9.422 1 88.25 62 ILE B N 1
ATOM 2381 C CA . ILE B 1 62 ? 20.734 20.703 10.555 1 88.25 62 ILE B CA 1
ATOM 2382 C C . ILE B 1 62 ? 21.062 22.172 10.266 1 88.25 62 ILE B C 1
ATOM 2384 O O . ILE B 1 62 ? 20.828 23.047 11.094 1 88.25 62 ILE B O 1
ATOM 2388 N N . THR B 1 63 ? 21.562 22.406 9.133 1 86.5 63 THR B N 1
ATOM 2389 C CA . THR B 1 63 ? 22.031 23.734 8.781 1 86.5 63 THR B CA 1
ATOM 2390 C C . THR B 1 63 ? 20.844 24.688 8.625 1 86.5 63 THR B C 1
ATOM 2392 O O . THR B 1 63 ? 20.906 25.844 9.039 1 86.5 63 THR B O 1
ATOM 2395 N N . ARG B 1 64 ? 19.703 24.219 8.156 1 88.81 64 ARG B N 1
ATOM 2396 C CA . ARG B 1 64 ? 18.609 25.109 7.785 1 88.81 64 ARG B CA 1
ATOM 2397 C C . ARG B 1 64 ? 17.562 25.172 8.891 1 88.81 64 ARG B C 1
ATOM 2399 O O . ARG B 1 64 ? 16.875 26.188 9.031 1 88.81 64 ARG B O 1
ATOM 2406 N N . PHE B 1 65 ? 17.516 24.141 9.695 1 91.06 65 PHE B N 1
ATOM 2407 C CA . PHE B 1 65 ? 16.328 24.094 10.531 1 91.06 65 PHE B CA 1
ATOM 2408 C C . PHE B 1 65 ? 16.703 23.938 12 1 91.06 65 PHE B C 1
ATOM 2410 O O . PHE B 1 65 ? 15.844 23.953 12.875 1 91.06 65 PHE B O 1
ATOM 2417 N N . LEU B 1 66 ? 17.859 23.734 12.242 1 86.94 66 LEU B N 1
ATOM 2418 C CA . LEU B 1 66 ? 18.266 23.688 13.641 1 86.94 66 LEU B CA 1
ATOM 2419 C C . LEU B 1 66 ? 18.938 24.984 14.062 1 86.94 66 LEU B C 1
ATOM 2421 O O . LEU B 1 66 ? 19.703 25.578 13.297 1 86.94 66 LEU B O 1
ATOM 2425 N N . ILE B 1 67 ? 18.391 25.578 15.188 1 74.12 67 ILE B N 1
ATOM 2426 C CA . ILE B 1 67 ? 18.984 26.781 15.75 1 74.12 67 ILE B CA 1
ATOM 2427 C C . ILE B 1 67 ? 20.484 26.547 16 1 74.12 67 ILE B C 1
ATOM 2429 O O . ILE B 1 67 ? 20.891 25.406 16.25 1 74.12 67 ILE B O 1
ATOM 2433 N N . SER B 1 68 ? 21.297 27.734 15.906 1 58.62 68 SER B N 1
ATOM 2434 C CA . SER B 1 68 ? 22.75 27.891 15.961 1 58.62 68 SER B CA 1
ATOM 2435 C C . SER B 1 68 ? 23.359 27 17.031 1 58.62 68 SER B C 1
ATOM 2437 O O . SER B 1 68 ? 23.172 27.234 18.234 1 58.62 68 SER B O 1
ATOM 2439 N N . ILE B 1 69 ? 23.203 25.797 16.812 1 54.66 69 ILE B N 1
ATOM 2440 C CA . ILE B 1 69 ? 24.172 25.047 17.594 1 54.66 69 ILE B CA 1
ATOM 2441 C C . ILE B 1 69 ? 25.547 25.656 17.438 1 54.66 69 ILE B C 1
ATOM 2443 O O . ILE B 1 69 ? 25.953 26.016 16.328 1 54.66 69 ILE B O 1
ATOM 2447 N N . PRO B 1 70 ? 26.141 26.359 18.297 1 49.72 70 PRO B N 1
ATOM 2448 C CA . PRO B 1 70 ? 27.531 26.734 18 1 49.72 70 PRO B CA 1
ATOM 2449 C C . PRO B 1 70 ? 28.219 25.75 17.062 1 49.72 70 PRO B C 1
ATOM 2451 O O . PRO B 1 70 ? 28.484 24.609 17.453 1 49.72 70 PRO B O 1
ATOM 2454 N N . LEU B 1 71 ? 27.812 25.594 15.961 1 48.16 71 LEU B N 1
ATOM 2455 C CA . LEU B 1 71 ? 28.234 24.719 14.867 1 48.16 71 LEU B CA 1
ATOM 2456 C C . LEU B 1 71 ? 29.734 24.828 14.633 1 48.16 71 LEU B C 1
ATOM 2458 O O . LEU B 1 71 ? 30.266 24.25 13.68 1 48.16 71 LEU B O 1
ATOM 2462 N N . GLN B 1 72 ? 30.312 25.984 14.938 1 45.62 72 GLN B N 1
ATOM 2463 C CA . GLN B 1 72 ? 31.719 26.047 14.539 1 45.62 72 GLN B CA 1
ATOM 2464 C C . GLN B 1 72 ? 32.406 24.688 14.695 1 45.62 72 GLN B C 1
ATOM 2466 O O . GLN B 1 72 ? 32.969 24.172 13.742 1 45.62 72 GLN B O 1
ATOM 2471 N N . GLY B 1 73 ? 33.312 24.484 15.781 1 46.06 73 GLY B N 1
ATOM 2472 C CA . GLY B 1 73 ? 34.219 23.375 16.016 1 46.06 73 GLY B CA 1
ATOM 2473 C C . GLY B 1 73 ? 33.5 22.031 16.125 1 46.06 73 GLY B C 1
ATOM 2474 O O . GLY B 1 73 ? 34.125 20.984 15.992 1 46.06 73 GLY B O 1
ATOM 2475 N N . ARG B 1 74 ? 32.25 21.891 16.625 1 44.72 74 ARG B N 1
ATOM 2476 C CA . ARG B 1 74 ? 31.578 20.703 17.109 1 44.72 74 ARG B CA 1
ATOM 2477 C C . ARG B 1 74 ? 30.703 20.078 16.016 1 44.72 74 ARG B C 1
ATOM 2479 O O . ARG B 1 74 ? 30.141 19 16.203 1 44.72 74 ARG B O 1
ATOM 2486 N N . LEU B 1 75 ? 30.062 20.734 15.18 1 49.09 75 LEU B N 1
ATOM 2487 C CA . LEU B 1 75 ? 29.312 20.078 14.117 1 49.09 75 LEU B CA 1
ATOM 2488 C C . LEU B 1 75 ? 30.156 19.031 13.422 1 49.09 75 LEU B C 1
ATOM 2490 O O . LEU B 1 75 ? 29.641 17.969 13.031 1 49.09 75 LEU B O 1
ATOM 2494 N N . GLY B 1 76 ? 31.359 19.469 13.055 1 48.62 76 GLY B N 1
ATOM 2495 C CA . GLY B 1 76 ? 32.281 18.516 12.445 1 48.62 76 GLY B CA 1
ATOM 2496 C C . GLY B 1 76 ? 32.312 17.172 13.164 1 48.62 76 GLY B C 1
ATOM 2497 O O . GLY B 1 76 ? 32.344 16.125 12.516 1 48.62 76 GLY B O 1
ATOM 2498 N N . THR B 1 77 ? 32.625 17.219 14.445 1 49.94 77 THR B N 1
ATOM 2499 C CA . THR B 1 77 ? 32.906 15.992 15.195 1 49.94 77 THR B CA 1
ATOM 2500 C C . THR B 1 77 ? 31.625 15.289 15.602 1 49.94 77 THR B C 1
ATOM 2502 O O . THR B 1 77 ? 31.531 14.062 15.555 1 49.94 77 THR B O 1
ATOM 2505 N N . ILE B 1 78 ? 30.75 15.961 16.266 1 50.25 78 ILE B N 1
ATOM 2506 C CA . ILE B 1 78 ? 29.641 15.281 16.922 1 50.25 78 ILE B CA 1
ATOM 2507 C C . ILE B 1 78 ? 28.656 14.773 15.867 1 50.25 78 ILE B C 1
ATOM 2509 O O . ILE B 1 78 ? 28.094 13.688 16.016 1 50.25 78 ILE B O 1
ATOM 2513 N N . PHE B 1 79 ? 28.281 15.688 14.836 1 55.31 79 PHE B N 1
ATOM 2514 C CA . PHE B 1 79 ? 27.188 15.281 13.953 1 55.31 79 PHE B CA 1
ATOM 2515 C C . PHE B 1 79 ? 27.734 14.633 12.68 1 55.31 79 PHE B C 1
ATOM 2517 O O . PHE B 1 79 ? 28.062 15.328 11.719 1 55.31 79 PHE B O 1
ATOM 2524 N N . SER B 1 80 ? 28.656 13.867 12.773 1 61.31 80 SER B N 1
ATOM 2525 C CA . SER B 1 80 ? 28.922 13.266 11.469 1 61.31 80 SER B CA 1
ATOM 2526 C C . SER B 1 80 ? 27.609 12.844 10.789 1 61.31 80 SER B C 1
ATOM 2528 O O . SER B 1 80 ? 27.047 11.805 11.109 1 61.31 80 SER B O 1
ATOM 2530 N N . ALA B 1 81 ? 26.922 13.883 10.195 1 60.19 81 ALA B N 1
ATOM 2531 C CA . ALA B 1 81 ? 25.703 13.672 9.406 1 60.19 81 ALA B CA 1
ATOM 2532 C C . ALA B 1 81 ? 25.75 12.328 8.688 1 60.19 81 ALA B C 1
ATOM 2534 O O . ALA B 1 81 ? 24.703 11.719 8.438 1 60.19 81 ALA B O 1
ATOM 2535 N N . ASN B 1 82 ? 27 11.883 8.516 1 64.94 82 ASN B N 1
ATOM 2536 C CA . ASN B 1 82 ? 27.172 10.617 7.805 1 64.94 82 ASN B CA 1
ATOM 2537 C C . ASN B 1 82 ? 26.734 9.43 8.672 1 64.94 82 ASN B C 1
ATOM 2539 O O . ASN B 1 82 ? 26.5 8.336 8.156 1 64.94 82 ASN B O 1
ATOM 2543 N N . GLU B 1 83 ? 26.5 9.867 9.961 1 81.38 83 GLU B N 1
ATOM 2544 C CA . GLU B 1 83 ? 26.125 8.781 10.867 1 81.38 83 GLU B CA 1
ATOM 2545 C C . GLU B 1 83 ? 24.609 8.648 10.969 1 81.38 83 GLU B C 1
ATOM 2547 O O . GLU B 1 83 ? 24.109 7.629 11.445 1 81.38 83 GLU B O 1
ATOM 2552 N N . LEU B 1 84 ? 23.969 9.617 10.414 1 90.12 84 LEU B N 1
ATOM 2553 C CA . LEU B 1 84 ? 22.5 9.586 10.508 1 90.12 84 LEU B CA 1
ATOM 2554 C C . LEU B 1 84 ? 21.906 8.75 9.391 1 90.12 84 LEU B C 1
ATOM 2556 O O . LEU B 1 84 ? 22.5 8.609 8.32 1 90.12 84 LEU B O 1
ATOM 2560 N N . ALA B 1 85 ? 20.781 8.195 9.68 1 94.06 85 ALA B N 1
ATOM 2561 C CA . ALA B 1 85 ? 20.078 7.395 8.688 1 94.06 85 ALA B CA 1
ATOM 2562 C C . ALA B 1 85 ? 19.812 8.203 7.414 1 94.06 85 ALA B C 1
ATOM 2564 O O . ALA B 1 85 ? 19.484 9.391 7.48 1 94.06 85 ALA B O 1
ATOM 2565 N N . PRO B 1 86 ? 20.062 7.547 6.312 1 93.88 86 PRO B N 1
ATOM 2566 C CA . PRO B 1 86 ? 19.719 8.234 5.066 1 93.88 86 PRO B CA 1
ATOM 2567 C C . PRO B 1 86 ? 18.219 8.461 4.898 1 93.88 86 PRO B C 1
ATOM 2569 O O . PRO B 1 86 ? 17.422 7.602 5.277 1 93.88 86 PRO B O 1
ATOM 2572 N N . SER B 1 87 ? 17.891 9.609 4.363 1 95.06 87 SER B N 1
ATOM 2573 C CA . SER B 1 87 ? 16.484 9.961 4.188 1 95.06 87 SER B CA 1
ATOM 2574 C C . SER B 1 87 ? 15.906 9.32 2.928 1 95.06 87 SER B C 1
ATOM 2576 O O . SER B 1 87 ? 16.609 9.172 1.923 1 95.06 87 SER B O 1
ATOM 2578 N N . ALA B 1 88 ? 14.648 8.891 3.045 1 96.62 88 ALA B N 1
ATOM 2579 C CA . ALA B 1 88 ? 13.906 8.422 1.876 1 96.62 88 ALA B CA 1
ATOM 2580 C C . ALA B 1 88 ? 12.922 9.477 1.393 1 96.62 88 ALA B C 1
ATOM 2582 O O . ALA B 1 88 ? 11.711 9.344 1.586 1 96.62 88 ALA B O 1
ATOM 2583 N N . GLY B 1 89 ? 13.484 10.5 0.784 1 96.06 89 GLY B N 1
ATOM 2584 C CA . GLY B 1 89 ? 12.648 11.547 0.234 1 96.06 89 GLY B CA 1
ATOM 2585 C C . GLY B 1 89 ? 11.953 11.148 -1.053 1 96.06 89 GLY B C 1
ATOM 2586 O O . GLY B 1 89 ? 12.188 10.055 -1.575 1 96.06 89 GLY B O 1
ATOM 2587 N N . CYS B 1 90 ? 11.148 12.008 -1.503 1 97.5 90 CYS B N 1
ATOM 2588 C CA . CYS B 1 90 ? 10.352 11.773 -2.699 1 97.5 90 CYS B CA 1
ATOM 2589 C C . CYS B 1 90 ? 11.227 11.789 -3.951 1 97.5 90 CYS B C 1
ATOM 2591 O O . CYS B 1 90 ? 11.781 12.828 -4.309 1 97.5 90 CYS B O 1
ATOM 2593 N N . GLU B 1 91 ? 11.383 10.664 -4.605 1 97.44 91 GLU B N 1
ATOM 2594 C CA . GLU B 1 91 ? 12.203 10.531 -5.805 1 97.44 91 GLU B CA 1
ATOM 2595 C C . GLU B 1 91 ? 11.789 9.305 -6.621 1 97.44 91 GLU B C 1
ATOM 2597 O O . GLU B 1 91 ? 11.125 8.406 -6.105 1 97.44 91 GLU B O 1
ATOM 2602 N N . PRO B 1 92 ? 12.109 9.391 -7.922 1 98.25 92 PRO B N 1
ATOM 2603 C CA . PRO B 1 92 ? 11.875 8.156 -8.688 1 98.25 92 PRO B CA 1
ATOM 2604 C C . PRO B 1 92 ? 12.68 6.973 -8.156 1 98.25 92 PRO B C 1
ATOM 2606 O O . PRO B 1 92 ? 13.867 7.109 -7.867 1 98.25 92 PRO B O 1
ATOM 2609 N N . GLU B 1 93 ? 12.016 5.957 -7.988 1 97.69 93 GLU B N 1
ATOM 2610 C CA . GLU B 1 93 ? 12.703 4.758 -7.52 1 97.69 93 GLU B CA 1
ATOM 2611 C C . GLU B 1 93 ? 12.078 3.494 -8.109 1 97.69 93 GLU B C 1
ATOM 2613 O O . GLU B 1 93 ? 10.938 3.523 -8.578 1 97.69 93 GLU B O 1
ATOM 2618 N N . SER B 1 94 ? 12.844 2.453 -8.102 1 97.19 94 SER B N 1
ATOM 2619 C CA . SER B 1 94 ? 12.375 1.18 -8.641 1 97.19 94 SER B CA 1
ATOM 2620 C C . SER B 1 94 ? 11.234 0.615 -7.809 1 97.19 94 SER B C 1
ATOM 2622 O O . SER B 1 94 ? 11.375 0.423 -6.602 1 97.19 94 SER B O 1
ATOM 2624 N N . GLN B 1 95 ? 10.102 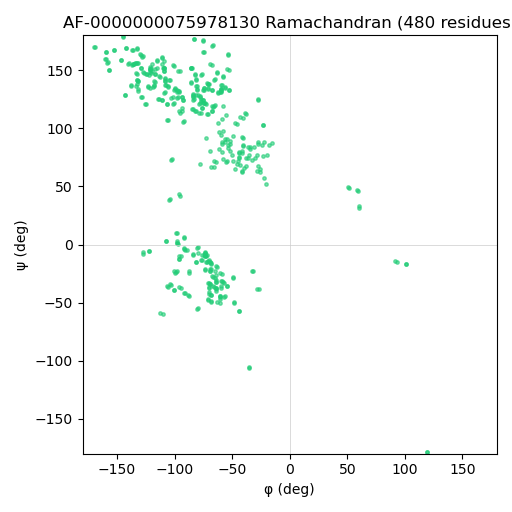0.44 -8.43 1 97.25 95 GLN B N 1
ATOM 2625 C CA . GLN B 1 95 ? 8.945 -0.116 -7.746 1 97.25 95 GLN B CA 1
ATOM 2626 C C . GLN B 1 95 ? 8.344 -1.275 -8.539 1 97.25 95 GLN B C 1
ATOM 2628 O O . GLN B 1 95 ? 8.461 -1.329 -9.766 1 97.25 95 GLN B O 1
ATOM 2633 N N . ILE B 1 96 ? 7.75 -2.125 -7.824 1 97.25 96 ILE B N 1
ATOM 2634 C CA . ILE B 1 96 ? 7.102 -3.285 -8.422 1 97.25 96 ILE B CA 1
ATOM 2635 C C . ILE B 1 96 ? 5.797 -2.859 -9.094 1 97.25 96 ILE B C 1
ATOM 2637 O O . ILE B 1 96 ? 4.988 -2.146 -8.492 1 97.25 96 ILE B O 1
ATOM 2641 N N . VAL B 1 97 ? 5.625 -3.32 -10.266 1 97.06 97 VAL B N 1
ATOM 2642 C CA . VAL B 1 97 ? 4.383 -3.076 -10.984 1 97.06 97 VAL B CA 1
ATOM 2643 C C . VAL B 1 97 ? 3.82 -4.395 -11.508 1 97.06 97 VAL B C 1
ATOM 2645 O O . VAL B 1 97 ? 4.512 -5.137 -12.211 1 97.06 97 VAL B O 1
ATOM 2648 N N . GLU B 1 98 ? 2.613 -4.625 -11.18 1 96.31 98 GLU B N 1
ATOM 2649 C CA . GLU B 1 98 ? 1.939 -5.805 -11.719 1 96.31 98 GLU B CA 1
ATOM 2650 C C . GLU B 1 98 ? 1.438 -5.555 -13.141 1 96.31 98 GLU B C 1
ATOM 2652 O O . GLU B 1 98 ? 0.814 -4.527 -13.406 1 96.31 98 GLU B O 1
ATOM 2657 N N . LEU B 1 99 ? 1.682 -6.469 -13.969 1 96.44 99 LEU B N 1
ATOM 2658 C CA . LEU B 1 99 ? 1.279 -6.316 -15.367 1 96.44 99 LEU B CA 1
ATOM 2659 C C . LEU B 1 99 ? -0.161 -6.777 -15.57 1 96.44 99 LEU B C 1
ATOM 2661 O O . LEU B 1 99 ? -0.662 -7.613 -14.812 1 96.44 99 LEU B O 1
ATOM 2665 N N . PRO B 1 100 ? -0.792 -6.223 -16.5 1 94.44 100 PRO B N 1
ATOM 2666 C CA . PRO B 1 100 ? -2.203 -6.562 -16.703 1 94.44 100 PRO B CA 1
ATOM 2667 C C . PRO B 1 100 ? -2.42 -8.047 -16.984 1 94.44 100 PRO B C 1
ATOM 2669 O O . PRO B 1 100 ? -1.7 -8.641 -17.781 1 94.44 100 PRO B O 1
ATOM 2672 N N . LYS B 1 101 ? -3.385 -8.516 -16.375 1 91.81 101 LYS B N 1
ATOM 2673 C CA . LYS B 1 101 ? -3.727 -9.922 -16.562 1 91.81 101 LYS B CA 1
ATOM 2674 C C . LYS B 1 101 ? -4.555 -10.117 -17.828 1 91.81 101 LYS B C 1
ATOM 2676 O O . LYS B 1 101 ? -5.398 -9.289 -18.156 1 91.81 101 LYS B O 1
ATOM 2681 N N . PRO B 1 102 ? -4.301 -11.297 -18.406 1 92.94 102 PRO B N 1
ATOM 2682 C CA . PRO B 1 102 ? -5.133 -11.586 -19.578 1 92.94 102 PRO B CA 1
ATOM 2683 C C . PRO B 1 102 ? -6.594 -11.836 -19.203 1 92.94 102 PRO B C 1
ATOM 2685 O O . PRO B 1 102 ? -6.887 -12.297 -18.109 1 92.94 102 PRO B O 1
ATOM 2688 N N . VAL B 1 103 ? -7.426 -11.609 -20.125 1 91.56 103 VAL B N 1
ATOM 2689 C CA . VAL B 1 103 ? -8.859 -11.82 -19.953 1 91.56 103 VAL B CA 1
ATOM 2690 C C . VAL B 1 103 ? -9.148 -13.32 -19.859 1 91.56 103 VAL B C 1
ATOM 2692 O O . VAL B 1 103 ? -9.938 -13.758 -19.031 1 91.56 103 VAL B O 1
ATOM 2695 N N . ASP B 1 104 ? -8.461 -14.047 -20.734 1 92.44 104 ASP B N 1
ATOM 2696 C CA . ASP B 1 104 ? -8.586 -15.5 -20.719 1 92.44 104 ASP B CA 1
ATOM 2697 C C . ASP B 1 104 ? -7.836 -16.109 -19.547 1 92.44 104 ASP B C 1
ATOM 2699 O O . ASP B 1 104 ? -6.609 -16 -19.469 1 92.44 104 ASP B O 1
ATOM 2703 N N . PRO B 1 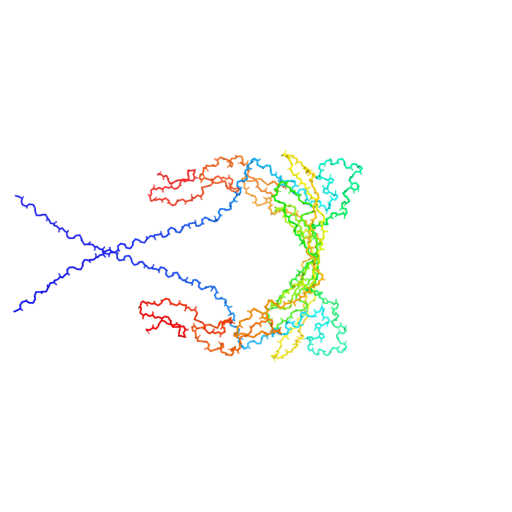105 ? -8.539 -16.812 -18.734 1 91.31 105 PRO B N 1
ATOM 2704 C CA . PRO B 1 105 ? -7.895 -17.359 -17.531 1 91.31 105 PRO B CA 1
ATOM 2705 C C . PRO B 1 105 ? -6.891 -18.453 -17.844 1 91.31 105 PRO B C 1
ATOM 2707 O O . PRO B 1 105 ? -6.125 -18.859 -16.969 1 91.31 105 PRO B O 1
ATOM 2710 N N . LEU B 1 106 ? -6.926 -18.969 -19.016 1 93.44 106 LEU B N 1
ATOM 2711 C CA . LEU B 1 106 ? -6.02 -20.047 -19.375 1 93.44 106 LEU B CA 1
ATOM 2712 C C . LEU B 1 106 ? -4.715 -19.5 -19.953 1 93.44 106 LEU B C 1
ATOM 2714 O O . LEU B 1 106 ? -3.781 -20.266 -20.219 1 93.44 106 LEU B O 1
ATOM 2718 N N . ILE B 1 107 ? -4.695 -18.188 -20.109 1 94.12 107 ILE B N 1
ATOM 2719 C CA . ILE B 1 107 ? -3.492 -17.562 -20.641 1 94.12 107 ILE B CA 1
ATOM 2720 C C . ILE B 1 107 ? -2.674 -16.969 -19.484 1 94.12 107 ILE B C 1
ATOM 2722 O O . ILE B 1 107 ? -3.225 -16.328 -18.594 1 94.12 107 ILE B O 1
ATOM 2726 N N . VAL B 1 108 ? -1.418 -17.234 -19.562 1 93.69 108 VAL B N 1
ATOM 2727 C CA . VAL B 1 108 ? -0.504 -16.609 -18.594 1 93.69 108 VAL B CA 1
ATOM 2728 C C . VAL B 1 108 ? 0.426 -15.641 -19.328 1 93.69 108 VAL B C 1
ATOM 2730 O O . VAL B 1 108 ? 0.775 -15.859 -20.484 1 93.69 108 VAL B O 1
ATOM 2733 N N . ILE B 1 109 ? 0.707 -14.609 -18.641 1 94.56 109 ILE B N 1
ATOM 2734 C CA . ILE B 1 109 ? 1.713 -13.688 -19.156 1 94.56 109 ILE B CA 1
ATOM 2735 C C . ILE B 1 109 ? 2.99 -13.805 -18.328 1 94.56 109 ILE B C 1
ATOM 2737 O O . ILE B 1 109 ? 2.934 -14.008 -17.109 1 94.56 109 ILE B O 1
ATOM 2741 N N . TRP B 1 110 ? 4.066 -13.688 -19 1 92.31 110 TRP B N 1
ATOM 2742 C CA . TRP B 1 110 ? 5.352 -13.672 -18.312 1 92.31 110 TRP B CA 1
ATOM 2743 C C . TRP B 1 110 ? 6.219 -12.523 -18.797 1 92.31 110 TRP B C 1
ATOM 2745 O O . TRP B 1 110 ? 6.457 -12.383 -20 1 92.31 110 TRP B O 1
ATOM 2755 N N . PRO B 1 111 ? 6.773 -11.805 -17.906 1 94.38 111 PRO B N 1
ATOM 2756 C CA . PRO B 1 111 ? 6.559 -11.883 -16.469 1 94.38 111 PRO B CA 1
ATOM 2757 C C . PRO B 1 111 ? 5.227 -11.281 -16.031 1 94.38 111 PRO B C 1
ATOM 2759 O O . PRO B 1 111 ? 4.562 -10.602 -16.828 1 94.38 111 PRO B O 1
ATOM 2762 N N . THR B 1 112 ? 4.852 -11.609 -14.766 1 93.88 112 THR B N 1
ATOM 2763 C CA . THR B 1 112 ? 3.592 -11.078 -14.25 1 93.88 112 THR B CA 1
ATOM 2764 C C . THR B 1 112 ? 3.797 -9.711 -13.609 1 93.88 112 THR B C 1
ATOM 2766 O O . THR B 1 112 ? 2.84 -8.953 -13.43 1 93.88 112 THR B O 1
ATOM 2769 N N . CYS B 1 113 ? 5.023 -9.477 -13.203 1 96.44 113 CYS B N 1
ATOM 2770 C CA . CYS B 1 113 ? 5.391 -8.203 -12.602 1 96.44 113 CYS B CA 1
ATOM 2771 C C . CYS B 1 113 ? 6.766 -7.75 -13.078 1 96.44 113 CYS B C 1
ATOM 2773 O O . CYS B 1 113 ? 7.582 -8.57 -13.5 1 96.44 113 CYS B O 1
ATOM 2775 N N . THR B 1 114 ? 6.93 -6.508 -13.008 1 96.5 114 THR B N 1
ATOM 2776 C CA . THR B 1 114 ? 8.219 -5.926 -13.367 1 96.5 114 THR B CA 1
ATOM 2777 C C . THR B 1 114 ? 8.562 -4.766 -12.438 1 96.5 114 THR B C 1
ATOM 2779 O O . THR B 1 114 ? 7.773 -4.406 -11.562 1 96.5 114 THR B O 1
ATOM 2782 N N . ARG B 1 115 ? 9.797 -4.301 -12.523 1 97.06 115 ARG B N 1
ATOM 2783 C CA . ARG B 1 115 ? 10.242 -3.146 -11.758 1 97.06 115 ARG B CA 1
ATOM 2784 C C . ARG B 1 115 ? 10.5 -1.947 -12.664 1 97.06 115 ARG B C 1
ATOM 2786 O O . ARG B 1 115 ? 11.227 -2.053 -13.648 1 97.06 115 ARG B O 1
ATOM 2793 N N . ILE B 1 116 ? 9.828 -0.875 -12.336 1 97.31 116 ILE B N 1
ATOM 2794 C CA . ILE B 1 116 ? 10.055 0.354 -13.086 1 97.31 116 ILE B CA 1
ATOM 2795 C C . ILE B 1 116 ? 10.156 1.536 -12.125 1 97.31 116 ILE B C 1
ATOM 2797 O O . ILE B 1 116 ? 9.797 1.423 -10.953 1 97.31 116 ILE B O 1
ATOM 2801 N N . LYS B 1 117 ? 10.625 2.635 -12.68 1 98.25 117 LYS B N 1
ATOM 2802 C CA . LYS B 1 117 ? 10.773 3.826 -11.844 1 98.25 117 LYS B CA 1
ATOM 2803 C C . LYS B 1 117 ? 9.422 4.512 -11.633 1 98.25 117 LYS B C 1
ATOM 2805 O O . LYS B 1 117 ? 8.758 4.895 -12.594 1 98.25 117 LYS B O 1
ATOM 2810 N N . LYS B 1 118 ? 9.047 4.637 -10.445 1 98.25 118 LYS B N 1
ATOM 2811 C CA . LYS B 1 118 ? 7.867 5.367 -10 1 98.25 118 LYS B CA 1
ATOM 2812 C C . LYS B 1 118 ? 8.18 6.223 -8.773 1 98.25 118 LYS B C 1
ATOM 2814 O O . LYS B 1 118 ? 9.125 5.938 -8.039 1 98.25 118 LYS B O 1
ATOM 2819 N N . CYS B 1 119 ? 7.398 7.191 -8.672 1 98.5 119 CYS B N 1
ATOM 2820 C CA . CYS B 1 119 ? 7.637 8.07 -7.535 1 98.5 119 CYS B CA 1
ATOM 2821 C C . CYS B 1 119 ? 7.344 7.363 -6.219 1 98.5 119 CYS B C 1
ATOM 2823 O O . CYS B 1 119 ? 6.348 6.645 -6.105 1 98.5 119 CYS B O 1
ATOM 2825 N N . GLY B 1 120 ? 8.289 7.52 -5.312 1 96.88 120 GLY B N 1
ATOM 2826 C CA . GLY B 1 120 ? 8.141 7.016 -3.953 1 96.88 120 GLY B CA 1
ATOM 2827 C C . GLY B 1 120 ? 8.938 7.812 -2.938 1 96.88 120 GLY B C 1
ATOM 2828 O O . GLY B 1 120 ? 9.812 8.602 -3.305 1 96.88 120 GLY B O 1
ATOM 2829 N N . GLY B 1 121 ? 8.586 7.508 -1.67 1 96.44 121 GLY B N 1
ATOM 2830 C CA . GLY B 1 121 ? 9.227 8.25 -0.592 1 96.44 121 GLY B CA 1
ATOM 2831 C C . GLY B 1 121 ? 8.242 9.023 0.261 1 96.44 121 GLY B C 1
ATOM 2832 O O . GLY B 1 121 ? 7.035 9.023 -0.01 1 96.44 121 GLY B O 1
ATOM 2833 N N . CYS B 1 122 ? 8.828 9.711 1.219 1 96.75 122 CYS B N 1
ATOM 2834 C CA . CYS B 1 122 ? 7.984 10.398 2.189 1 96.75 122 CYS B CA 1
ATOM 2835 C C . CYS B 1 122 ? 8.047 11.906 1.993 1 96.75 122 CYS B C 1
ATOM 2837 O O . CYS B 1 122 ? 9.086 12.438 1.593 1 96.75 122 CYS B O 1
ATOM 2839 N N . CYS B 1 123 ? 6.996 12.492 2.301 1 97.31 123 CYS B N 1
ATOM 2840 C CA . CYS B 1 123 ? 6.922 13.945 2.402 1 97.31 123 CYS B CA 1
ATOM 2841 C C . CYS B 1 123 ? 6.773 14.383 3.855 1 97.31 123 CYS B C 1
ATOM 2843 O O . CYS B 1 123 ? 6.223 13.648 4.676 1 97.31 123 CYS B O 1
ATOM 2845 N N . PRO B 1 124 ? 7.238 15.539 4.172 1 94.62 124 PRO B N 1
ATOM 2846 C CA . PRO B 1 124 ? 7.301 15.945 5.578 1 94.62 124 PRO B CA 1
ATOM 2847 C C . PRO B 1 124 ? 5.926 16.281 6.156 1 94.62 124 PRO B C 1
ATOM 2849 O O . PRO B 1 124 ? 5.754 16.297 7.379 1 94.62 124 PRO B O 1
ATOM 2852 N N . SER B 1 125 ? 5.012 16.578 5.305 1 94.81 125 SER B N 1
ATOM 2853 C CA . SER B 1 125 ? 3.67 16.938 5.746 1 94.81 125 SER B CA 1
ATOM 2854 C C . SER B 1 125 ? 2.623 16.016 5.152 1 94.81 125 SER B C 1
ATOM 2856 O O . SER B 1 125 ? 2.766 15.547 4.016 1 94.81 125 SER B O 1
ATOM 2858 N N . THR B 1 126 ? 1.593 15.789 5.957 1 94.5 126 THR B N 1
ATOM 2859 C CA . THR B 1 126 ? 0.499 14.953 5.48 1 94.5 126 THR B CA 1
ATOM 2860 C C . THR B 1 126 ? -0.291 15.664 4.383 1 94.5 126 THR B C 1
ATOM 2862 O O . THR B 1 126 ? -1.078 15.039 3.674 1 94.5 126 THR B O 1
ATOM 2865 N N . LEU B 1 127 ? -0.071 16.938 4.289 1 97.25 127 LEU B N 1
ATOM 2866 C CA . LEU B 1 127 ? -0.784 17.734 3.289 1 97.25 127 LEU B CA 1
ATOM 2867 C C . LEU B 1 127 ? -0.082 17.656 1.938 1 97.25 127 LEU B C 1
ATOM 2869 O O . LEU B 1 127 ? -0.592 18.172 0.939 1 97.25 127 LEU B O 1
ATOM 2873 N N . LEU B 1 128 ? 1.079 17.078 1.948 1 97.94 128 LEU B N 1
ATOM 2874 C CA . LEU B 1 128 ? 1.856 16.891 0.728 1 97.94 128 LEU B CA 1
ATOM 2875 C C . LEU B 1 128 ? 1.718 15.469 0.203 1 97.94 128 LEU B C 1
ATOM 2877 O O . LEU B 1 128 ? 1.388 14.555 0.959 1 97.94 128 LEU B O 1
ATOM 2881 N N . GLU B 1 129 ? 1.9 15.352 -1.055 1 97.94 129 GLU B N 1
ATOM 2882 C CA . GLU B 1 129 ? 1.911 14.047 -1.704 1 97.94 129 GLU B CA 1
ATOM 2883 C C . GLU B 1 129 ? 3.035 13.953 -2.732 1 97.94 129 GLU B C 1
ATOM 2885 O O . GLU B 1 129 ? 3.299 14.906 -3.463 1 97.94 129 GLU B O 1
ATOM 2890 N N . CYS B 1 130 ? 3.689 12.828 -2.727 1 98.38 130 CYS B N 1
ATOM 2891 C CA . CYS B 1 130 ? 4.766 12.586 -3.68 1 98.38 130 CYS B CA 1
ATOM 2892 C C . CYS B 1 130 ? 4.207 12.203 -5.047 1 98.38 130 CYS B C 1
ATOM 2894 O O . CYS B 1 130 ? 3.633 11.125 -5.211 1 98.38 130 CYS B O 1
ATOM 2896 N N . VAL B 1 131 ? 4.402 13.055 -6.051 1 98.31 131 VAL B N 1
ATOM 2897 C CA . VAL B 1 131 ? 3.768 12.859 -7.348 1 98.31 131 VAL B CA 1
ATOM 2898 C C . VAL B 1 131 ? 4.789 13.062 -8.461 1 98.31 131 VAL B C 1
ATOM 2900 O O . VAL B 1 131 ? 5.816 13.719 -8.258 1 98.31 131 VAL B O 1
ATOM 2903 N N . PRO B 1 132 ? 4.57 12.484 -9.617 1 98.5 132 PRO B N 1
ATOM 2904 C CA . PRO B 1 132 ? 5.477 12.695 -10.75 1 98.5 132 PRO B CA 1
ATOM 2905 C C . PRO B 1 132 ? 5.316 14.078 -11.383 1 98.5 132 PRO B C 1
ATOM 2907 O O . PRO B 1 132 ? 4.195 14.57 -11.523 1 98.5 132 PRO B O 1
ATOM 2910 N N . LYS B 1 133 ? 6.41 14.68 -11.641 1 98.12 133 LYS B N 1
ATOM 2911 C CA . LYS B 1 133 ? 6.426 15.953 -12.367 1 98.12 133 LYS B CA 1
ATOM 2912 C C . LYS B 1 133 ? 6.738 15.734 -13.844 1 98.12 133 LYS B C 1
ATOM 2914 O O . LYS B 1 133 ? 6.41 16.578 -14.68 1 98.12 133 LYS B O 1
ATOM 2919 N N . LYS B 1 134 ? 7.395 14.625 -14.164 1 98.62 134 LYS B N 1
ATOM 2920 C CA . LYS B 1 134 ? 7.742 14.234 -15.531 1 98.62 134 LYS B CA 1
ATOM 2921 C C . LYS B 1 134 ? 7.621 12.727 -15.711 1 98.62 134 LYS B C 1
ATOM 2923 O O . LYS B 1 134 ? 8.133 11.953 -14.906 1 98.62 134 LYS B O 1
ATOM 2928 N N . THR B 1 135 ? 6.914 12.336 -16.719 1 98.38 135 THR B N 1
ATOM 2929 C CA . THR B 1 135 ? 6.695 10.922 -17 1 98.38 135 THR B CA 1
ATOM 2930 C C . THR B 1 135 ? 7.074 10.586 -18.438 1 98.38 135 THR B C 1
ATOM 2932 O O . THR B 1 135 ? 7.035 11.453 -19.312 1 98.38 135 THR B O 1
ATOM 2935 N N . SER B 1 136 ? 7.539 9.43 -18.672 1 98.25 136 SER B N 1
ATOM 2936 C CA . SER B 1 136 ? 7.797 8.906 -20 1 98.25 136 SER B CA 1
ATOM 2937 C C . SER B 1 136 ? 7.168 7.527 -20.188 1 98.25 136 SER B C 1
ATOM 2939 O O . SER B 1 136 ? 6.758 6.891 -19.219 1 98.25 136 SER B O 1
ATOM 2941 N N . LYS B 1 137 ? 7.055 7.152 -21.453 1 97.56 137 LYS B N 1
ATOM 2942 C CA . LYS B 1 137 ? 6.48 5.848 -21.766 1 97.56 137 LYS B CA 1
ATOM 2943 C C . LYS B 1 137 ? 7.57 4.809 -21.984 1 97.56 137 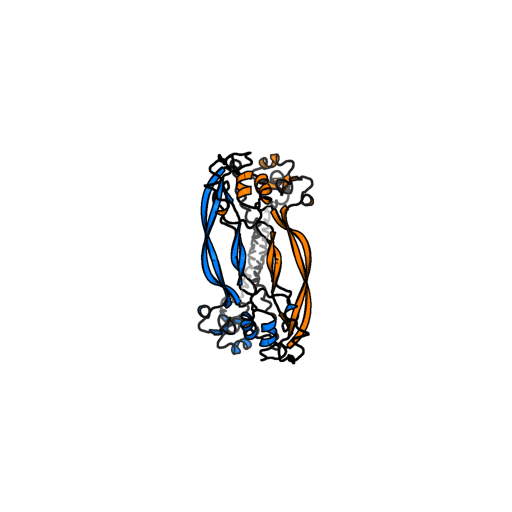LYS B C 1
ATOM 2945 O O . LYS B 1 137 ? 8.539 5.059 -22.719 1 97.56 137 LYS B O 1
ATOM 2950 N N . LEU B 1 138 ? 7.398 3.734 -21.359 1 96.38 138 LEU B N 1
ATOM 2951 C CA . LEU B 1 138 ? 8.305 2.6 -21.516 1 96.38 138 LEU B CA 1
ATOM 2952 C C . LEU B 1 138 ? 7.582 1.425 -22.172 1 96.38 138 LEU B C 1
ATOM 2954 O O . LEU B 1 138 ? 6.523 1.001 -21.703 1 96.38 138 LEU B O 1
ATOM 2958 N N . SER B 1 139 ? 8.141 0.936 -23.25 1 96 139 SER B N 1
ATOM 2959 C CA . SER B 1 139 ? 7.602 -0.239 -23.922 1 96 139 SER B CA 1
ATOM 2960 C C . SER B 1 139 ? 8.266 -1.518 -23.422 1 96 139 SER B C 1
ATOM 2962 O O . SER B 1 139 ? 9.484 -1.675 -23.531 1 96 139 SER B O 1
ATOM 2964 N N . LEU B 1 140 ? 7.414 -2.42 -22.969 1 94.81 140 LEU B N 1
ATOM 2965 C CA . LEU B 1 140 ? 7.906 -3.695 -22.453 1 94.81 140 LEU B CA 1
ATOM 2966 C C . LEU B 1 140 ? 7.281 -4.859 -23.203 1 94.81 140 LEU B C 1
ATOM 2968 O O . LEU B 1 140 ? 6.07 -4.867 -23.453 1 94.81 140 LEU B O 1
ATOM 2972 N N . LYS B 1 141 ? 8.156 -5.758 -23.516 1 93.94 141 LYS B N 1
ATOM 2973 C CA . LYS B 1 141 ? 7.688 -6.953 -24.203 1 93.94 141 LYS B CA 1
ATOM 2974 C C . LYS B 1 141 ? 7.457 -8.102 -23.219 1 93.94 141 LYS B C 1
ATOM 2976 O O . LYS B 1 141 ? 8.312 -8.391 -22.391 1 93.94 141 LYS B O 1
ATOM 2981 N N . VAL B 1 142 ? 6.281 -8.734 -23.359 1 95.06 142 VAL B N 1
ATOM 2982 C CA . VAL B 1 142 ? 5.957 -9.875 -22.5 1 95.06 142 VAL B CA 1
ATOM 2983 C C . VAL B 1 142 ? 5.535 -11.062 -23.359 1 95.06 142 VAL B C 1
ATOM 2985 O O . VAL B 1 142 ? 5.234 -10.906 -24.547 1 95.06 142 VAL B O 1
ATOM 2988 N N . LEU B 1 143 ? 5.574 -12.188 -22.781 1 92.31 143 LEU B N 1
ATOM 2989 C CA . LEU B 1 143 ? 5.203 -13.43 -23.453 1 92.31 143 LEU B CA 1
ATOM 2990 C C . LEU B 1 143 ? 3.85 -13.93 -22.969 1 92.31 143 LEU B C 1
ATOM 2992 O O . LEU B 1 143 ? 3.57 -13.914 -21.766 1 92.31 143 LEU B O 1
ATOM 2996 N N . LYS B 1 144 ? 3.053 -14.344 -23.906 1 93.12 144 LYS B N 1
ATOM 2997 C CA . LYS B 1 144 ? 1.769 -14.961 -23.594 1 93.12 144 LYS B CA 1
ATOM 2998 C C . LYS B 1 144 ? 1.795 -16.453 -23.891 1 93.12 144 LYS B C 1
ATOM 3000 O O . LYS B 1 144 ? 2.223 -16.875 -24.969 1 93.12 144 LYS B O 1
ATOM 3005 N N . ALA B 1 145 ? 1.354 -17.203 -22.938 1 93.06 145 ALA B N 1
ATOM 3006 C CA . ALA B 1 145 ? 1.305 -18.656 -23.094 1 93.06 145 ALA B CA 1
ATOM 3007 C C . ALA B 1 145 ? -0.037 -19.203 -22.625 1 93.06 145 ALA B C 1
ATOM 3009 O O . ALA B 1 145 ? -0.619 -18.703 -21.656 1 93.06 145 ALA B O 1
ATOM 3010 N N . LYS B 1 146 ? -0.521 -20.219 -23.203 1 93.31 146 LYS B N 1
ATOM 3011 C CA . LYS B 1 146 ? -1.854 -20.75 -22.938 1 93.31 146 LYS B CA 1
ATOM 3012 C C . LYS B 1 146 ? -1.777 -22.172 -22.391 1 93.31 146 LYS B C 1
ATOM 3014 O O . LYS B 1 146 ? -0.984 -22.984 -22.875 1 93.31 146 LYS B O 1
ATOM 3019 N N . TYR B 1 147 ? -2.605 -22.375 -21.391 1 93.19 147 TYR B N 1
ATOM 3020 C CA . TYR B 1 147 ? -2.826 -23.734 -20.922 1 93.19 147 TYR B CA 1
ATOM 3021 C C . TYR B 1 147 ? -3.863 -24.453 -21.781 1 93.19 147 TYR B C 1
ATOM 3023 O O . TYR B 1 147 ? -5.027 -24.047 -21.828 1 93.19 147 TYR B O 1
ATOM 3031 N N . SER B 1 148 ? -3.537 -25.484 -22.5 1 85.56 148 SER B N 1
ATOM 3032 C CA . SER B 1 148 ? -4.391 -26 -23.5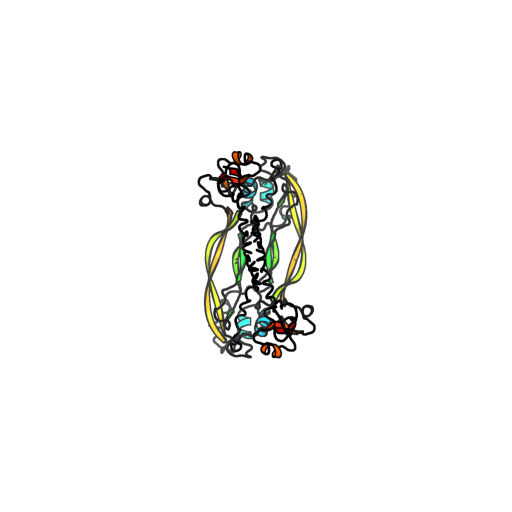62 1 85.56 148 SER B CA 1
ATOM 3033 C C . SER B 1 148 ? -5.074 -27.297 -23.141 1 85.56 148 SER B C 1
ATOM 3035 O O . SER B 1 148 ? -6.207 -27.578 -23.547 1 85.56 148 SER B O 1
ATOM 3037 N N . LYS B 1 149 ? -4.441 -28.156 -22.406 1 83.94 149 LYS B N 1
ATOM 3038 C CA . LYS B 1 149 ? -5.016 -29.453 -22.078 1 83.94 149 LYS B CA 1
ATOM 3039 C C . LYS B 1 149 ? -4.906 -29.766 -20.594 1 83.94 149 LYS B C 1
ATOM 3041 O O . LYS B 1 149 ? -3.861 -29.531 -19.984 1 83.94 149 LYS B O 1
ATOM 3046 N N . ALA B 1 150 ? -5.961 -30.328 -20.203 1 85 150 ALA B N 1
ATOM 3047 C CA . ALA B 1 150 ? -5.945 -30.75 -18.812 1 85 150 ALA B CA 1
ATOM 3048 C C . ALA B 1 150 ? -4.855 -31.797 -18.562 1 85 150 ALA B C 1
ATOM 3050 O O . ALA B 1 150 ? -4.684 -32.719 -19.359 1 85 150 ALA B O 1
ATOM 3051 N N . GLY B 1 151 ? -4.137 -31.531 -17.562 1 85.38 151 GLY B N 1
ATOM 3052 C CA . GLY B 1 151 ? -3.088 -32.5 -17.234 1 85.38 151 GLY B CA 1
ATOM 3053 C C . GLY B 1 151 ? -1.713 -32.062 -17.703 1 85.38 151 GLY B C 1
ATOM 3054 O O . GLY B 1 151 ? -0.701 -32.625 -17.312 1 85.38 151 GLY B O 1
ATOM 3055 N N . ASP B 1 152 ? -1.678 -31.094 -18.609 1 85.19 152 ASP B N 1
ATOM 3056 C CA . ASP B 1 152 ? -0.391 -30.578 -19.078 1 85.19 152 ASP B CA 1
ATOM 3057 C C . ASP B 1 152 ? 0.385 -29.922 -17.953 1 85.19 152 ASP B C 1
ATOM 3059 O O . ASP B 1 152 ? -0.211 -29.375 -17.016 1 85.19 152 ASP B O 1
ATOM 3063 N N . GLU B 1 153 ? 1.68 -30.062 -18.109 1 87.75 153 GLU B N 1
ATOM 3064 C CA . GLU B 1 153 ? 2.541 -29.406 -17.125 1 87.75 153 GLU B CA 1
ATOM 3065 C C . GLU B 1 153 ? 3.242 -28.188 -17.734 1 87.75 153 GLU B C 1
ATOM 3067 O O . GLU B 1 153 ? 4.066 -27.547 -17.078 1 87.75 153 GLU B O 1
ATOM 3072 N N . THR B 1 154 ? 2.883 -27.953 -18.969 1 89.44 154 THR B N 1
ATOM 3073 C CA . THR B 1 154 ? 3.521 -26.875 -19.703 1 89.44 154 THR B CA 1
ATOM 3074 C C . THR B 1 154 ? 2.48 -26 -20.406 1 89.44 154 THR B C 1
ATOM 3076 O O . THR B 1 154 ? 1.286 -26.312 -20.375 1 89.44 154 THR B O 1
ATOM 3079 N N . PHE B 1 155 ? 2.98 -24.953 -20.859 1 92.38 155 PHE B N 1
ATOM 3080 C CA . PHE B 1 155 ? 2.141 -24.016 -21.609 1 92.38 155 PHE B CA 1
ATOM 3081 C C . PHE B 1 155 ? 2.525 -24 -23.078 1 92.38 155 PHE B C 1
ATOM 3083 O O . PHE B 1 155 ? 3.625 -24.422 -23.453 1 92.38 155 PHE B O 1
ATOM 3090 N N . GLN B 1 156 ? 1.545 -23.609 -23.875 1 90.12 156 GLN B N 1
ATOM 3091 C CA . GLN B 1 156 ? 1.812 -23.391 -25.281 1 90.12 156 GLN B CA 1
ATOM 3092 C C . GLN B 1 156 ? 2.039 -21.906 -25.578 1 90.12 156 GLN B C 1
ATOM 3094 O O . GLN B 1 156 ? 1.272 -21.062 -25.141 1 90.12 156 GLN B O 1
ATOM 3099 N N . PHE B 1 157 ? 3.092 -21.688 -26.312 1 89.25 157 PHE B N 1
ATOM 3100 C CA . PHE B 1 157 ? 3.357 -20.312 -26.719 1 89.25 157 PHE B CA 1
ATOM 3101 C C . PHE B 1 157 ? 2.195 -19.75 -27.531 1 89.25 157 PHE B C 1
ATOM 3103 O O . PHE B 1 157 ? 1.689 -20.406 -28.438 1 89.25 157 PHE B O 1
ATOM 3110 N N . GLN B 1 158 ? 1.809 -18.594 -27.203 1 90.31 158 GLN B N 1
ATOM 3111 C CA . GLN B 1 158 ? 0.729 -17.953 -27.953 1 90.31 158 GLN B CA 1
ATOM 3112 C C . GLN B 1 158 ? 1.241 -16.75 -28.734 1 90.31 158 GLN B C 1
ATOM 3114 O O . GLN B 1 158 ? 1.104 -16.688 -29.969 1 90.31 158 GLN B O 1
ATOM 3119 N N . SER B 1 159 ? 1.831 -15.742 -28.047 1 90.19 159 SER B N 1
ATOM 3120 C CA . SER B 1 159 ? 2.316 -14.539 -28.703 1 90.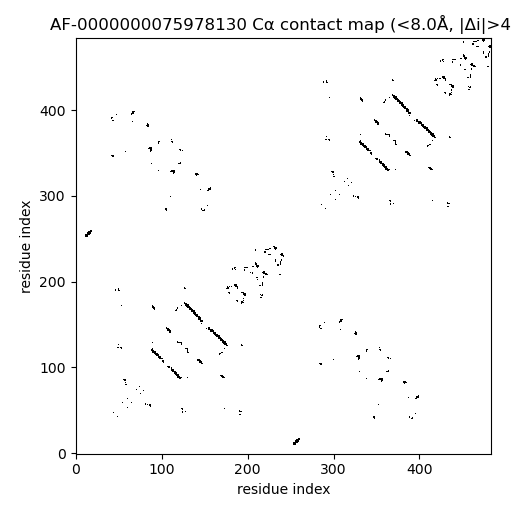19 159 SER B CA 1
ATOM 3121 C C . SER B 1 159 ? 3.15 -13.68 -27.75 1 90.19 159 SER B C 1
ATOM 3123 O O . SER B 1 159 ? 3.268 -14 -26.562 1 90.19 159 SER B O 1
ATOM 3125 N N . PHE B 1 160 ? 3.783 -12.688 -28.375 1 91.31 160 PHE B N 1
ATOM 3126 C CA . PHE B 1 160 ? 4.352 -11.594 -27.609 1 91.31 160 PHE B CA 1
ATOM 3127 C C . PHE B 1 160 ? 3.387 -10.414 -27.547 1 91.31 160 PHE B C 1
ATOM 3129 O O . PHE B 1 160 ? 2.555 -10.242 -28.438 1 91.31 160 PHE B O 1
ATOM 3136 N N . GLU B 1 161 ? 3.514 -9.781 -26.5 1 92.94 161 GLU B N 1
ATOM 3137 C CA . GLU B 1 161 ? 2.727 -8.562 -26.344 1 92.94 161 GLU B CA 1
ATOM 3138 C C . GLU B 1 161 ? 3.584 -7.41 -25.828 1 92.94 161 GLU B C 1
ATOM 3140 O O . GLU B 1 161 ? 4.426 -7.602 -24.953 1 92.94 161 GLU B O 1
ATOM 3145 N N . VAL B 1 162 ? 3.398 -6.25 -26.422 1 95 162 VAL B N 1
ATOM 3146 C CA . VAL B 1 162 ? 4.125 -5.066 -25.969 1 95 162 VAL B CA 1
ATOM 3147 C C . VAL B 1 162 ? 3.217 -4.203 -25.094 1 95 162 VAL B C 1
ATOM 3149 O O . VAL B 1 162 ? 2.127 -3.814 -25.516 1 95 162 VAL B O 1
ATOM 3152 N N . LEU B 1 163 ? 3.693 -4.008 -23.922 1 96.12 163 LEU B N 1
ATOM 3153 C CA . LEU B 1 163 ? 2.961 -3.166 -22.984 1 96.12 163 LEU B CA 1
ATOM 3154 C C . LEU B 1 163 ? 3.629 -1.804 -22.844 1 96.12 163 LEU B C 1
ATOM 3156 O O . LEU B 1 163 ? 4.859 -1.708 -22.828 1 96.12 163 LEU B O 1
ATOM 3160 N N . LYS B 1 164 ? 2.826 -0.806 -22.734 1 96.75 164 LYS B N 1
ATOM 3161 C CA . LYS B 1 164 ? 3.316 0.547 -22.484 1 96.75 164 LYS B CA 1
ATOM 3162 C C . LYS B 1 164 ? 3.031 0.983 -21.047 1 96.75 164 LYS B C 1
ATOM 3164 O O . LYS B 1 164 ? 1.874 1.046 -20.641 1 96.75 164 LYS B O 1
ATOM 3169 N N . LEU B 1 165 ? 4.074 1.284 -20.406 1 96.88 165 LEU B N 1
ATOM 3170 C CA . LEU B 1 165 ? 3.932 1.688 -19 1 96.88 165 LEU B CA 1
ATOM 3171 C C . LEU B 1 165 ? 4.488 3.09 -18.781 1 96.88 165 LEU B C 1
ATOM 3173 O O . LEU B 1 165 ? 5.406 3.518 -19.484 1 96.88 165 LEU B O 1
ATOM 3177 N N . ASP B 1 166 ? 3.951 3.797 -17.844 1 97.44 166 ASP B N 1
ATOM 3178 C CA . ASP B 1 166 ? 4.445 5.113 -17.469 1 97.44 166 ASP B CA 1
ATOM 3179 C C . ASP B 1 166 ? 5.617 4.996 -16.484 1 97.44 166 ASP B C 1
ATOM 3181 O O . ASP B 1 166 ? 5.5 4.348 -15.445 1 97.44 166 ASP B O 1
ATOM 3185 N N . VAL B 1 167 ? 6.641 5.59 -16.875 1 98.31 167 VAL B N 1
ATOM 3186 C CA . VAL B 1 167 ? 7.824 5.68 -16.016 1 98.31 167 VAL B CA 1
ATOM 3187 C C . VAL B 1 167 ? 7.973 7.102 -15.484 1 98.31 167 VAL B C 1
ATOM 3189 O O . VAL B 1 167 ? 7.809 8.07 -16.234 1 98.31 167 VAL B O 1
ATOM 3192 N N . HIS B 1 168 ? 8.289 7.199 -14.25 1 98.69 168 HIS B N 1
ATOM 3193 C CA . HIS B 1 168 ? 8.453 8.516 -13.641 1 98.69 168 HIS B CA 1
ATOM 3194 C C . HIS B 1 168 ? 9.914 8.961 -13.68 1 98.69 168 HIS B C 1
ATOM 3196 O O . HIS B 1 168 ? 10.797 8.258 -13.172 1 98.69 168 HIS B O 1
ATOM 3202 N N . GLU B 1 169 ? 10.07 10.102 -14.195 1 98.62 169 GLU B N 1
ATOM 3203 C CA . GLU B 1 169 ? 11.438 10.609 -14.336 1 98.62 169 GLU B CA 1
ATOM 3204 C C . GLU B 1 169 ? 11.781 11.602 -13.227 1 98.62 169 GLU B C 1
ATOM 3206 O O . GLU B 1 169 ? 12.93 11.672 -12.789 1 98.62 169 GLU B O 1
ATOM 3211 N N . LYS B 1 170 ? 10.836 12.398 -12.906 1 98.5 170 LYS B N 1
ATOM 3212 C CA . LYS B 1 170 ? 10.977 13.383 -11.844 1 98.5 170 LYS B CA 1
ATOM 3213 C C . LYS B 1 170 ? 9.781 13.352 -10.898 1 98.5 170 LYS B C 1
ATOM 3215 O O . LYS B 1 170 ? 8.641 13.172 -11.336 1 98.5 170 LYS B O 1
ATOM 3220 N N . CYS B 1 171 ? 10.133 13.523 -9.664 1 98.31 171 CYS B N 1
ATOM 3221 C CA . CYS B 1 171 ? 9.086 13.508 -8.648 1 98.31 171 CYS B CA 1
ATOM 3222 C C . CYS B 1 171 ? 9.227 14.688 -7.699 1 98.31 171 CYS B C 1
ATOM 3224 O O . CYS B 1 171 ? 10.312 15.266 -7.582 1 98.31 171 CYS B O 1
ATOM 3226 N N . SER B 1 172 ? 8.125 15.07 -7.066 1 97.5 172 SER B N 1
ATOM 3227 C CA . SER B 1 172 ? 8.148 16.141 -6.074 1 97.5 172 SER B CA 1
ATOM 3228 C C . SER B 1 172 ? 6.98 16.031 -5.105 1 97.5 172 SER B C 1
ATOM 3230 O O . SER B 1 172 ? 5.941 15.461 -5.441 1 97.5 172 SER B O 1
ATOM 3232 N N . CYS B 1 173 ? 7.238 16.5 -3.916 1 98 173 CYS B N 1
ATOM 3233 C CA . CYS B 1 173 ? 6.141 16.641 -2.965 1 98 173 CYS B CA 1
ATOM 3234 C C . CYS B 1 173 ? 5.293 17.859 -3.297 1 98 173 CYS B C 1
ATOM 3236 O O . CYS B 1 173 ? 5.777 19 -3.248 1 98 173 CYS B O 1
ATOM 3238 N N . GLU B 1 174 ? 4.051 17.594 -3.605 1 97.62 174 GLU B N 1
ATOM 3239 C CA . GLU B 1 174 ? 3.137 18.672 -3.984 1 97.62 174 GLU B CA 1
ATOM 3240 C C . GLU B 1 174 ? 1.932 18.719 -3.051 1 97.62 174 GLU B C 1
ATOM 3242 O O . GLU B 1 174 ? 1.555 17.703 -2.453 1 97.62 174 GLU B O 1
ATOM 3247 N N . CYS B 1 175 ? 1.418 19.922 -2.928 1 98.31 175 CYS B N 1
ATOM 3248 C CA . CYS B 1 175 ? 0.228 20.094 -2.102 1 98.31 175 CYS B CA 1
ATOM 3249 C C . CYS B 1 175 ? -0.926 19.25 -2.625 1 98.31 175 CYS B C 1
ATOM 3251 O O . CYS B 1 175 ? -1.21 19.25 -3.824 1 98.31 175 CYS B O 1
ATOM 3253 N N . LYS B 1 176 ? -1.569 18.562 -1.726 1 98 176 LYS B N 1
ATOM 3254 C CA . LYS B 1 176 ? -2.73 17.75 -2.105 1 98 176 LYS B CA 1
ATOM 3255 C C . LYS B 1 176 ? -3.9 18.641 -2.518 1 98 176 LYS B C 1
ATOM 3257 O O . LYS B 1 176 ? -4.543 18.406 -3.539 1 98 176 LYS B O 1
ATOM 3262 N N . GLU B 1 177 ? -4.102 19.578 -1.63 1 96.5 177 GLU B N 1
ATOM 3263 C CA . GLU B 1 177 ? -5.137 20.562 -1.954 1 96.5 177 GLU B CA 1
ATOM 3264 C C . GLU B 1 177 ? -4.602 21.641 -2.893 1 96.5 177 GLU B C 1
ATOM 3266 O O . GLU B 1 177 ? -3.486 22.125 -2.711 1 96.5 177 GLU B O 1
ATOM 3271 N N . LYS B 1 178 ? -5.414 21.969 -3.902 1 95.94 178 LYS B N 1
ATOM 3272 C CA . LYS B 1 178 ? -5.027 22.969 -4.891 1 95.94 178 LYS B CA 1
ATOM 3273 C C . LYS B 1 178 ? -5.883 24.234 -4.758 1 95.94 178 LYS B C 1
ATOM 3275 O O . LYS B 1 178 ? -6.934 24.219 -4.113 1 95.94 178 LYS B O 1
ATOM 3280 N N . PRO B 1 179 ? -5.375 25.328 -5.328 1 96.31 179 PRO B N 1
ATOM 3281 C CA . PRO B 1 179 ? -6.156 26.578 -5.301 1 96.31 179 PRO B CA 1
ATOM 3282 C C . PRO B 1 179 ? -7.559 26.406 -5.879 1 96.31 179 PRO B C 1
ATOM 3284 O O . PRO B 1 179 ? -8.516 27.016 -5.387 1 96.31 179 PRO B O 1
ATOM 3287 N N . SER B 1 180 ? -7.727 25.594 -6.879 1 96.19 180 SER B N 1
ATOM 3288 C CA . SER B 1 180 ? -9.008 25.359 -7.535 1 96.19 180 SER B CA 1
ATOM 3289 C C . SER B 1 180 ? -9.984 24.625 -6.621 1 96.19 180 SER B C 1
ATOM 3291 O O . SER B 1 180 ? -11.188 24.625 -6.867 1 96.19 180 SER B O 1
ATOM 3293 N N . ASP B 1 181 ? -9.492 24.016 -5.578 1 95.69 181 ASP B N 1
ATOM 3294 C CA . ASP B 1 181 ? -10.328 23.266 -4.656 1 95.69 181 ASP B CA 1
ATOM 3295 C C . ASP B 1 181 ? -11.008 24.188 -3.648 1 95.69 181 ASP B C 1
ATOM 3297 O O . ASP B 1 181 ? -11.953 23.797 -2.965 1 95.69 181 ASP B O 1
ATOM 3301 N N . CYS B 1 182 ? -10.539 25.391 -3.559 1 95.38 182 CYS B N 1
ATOM 3302 C CA . CYS B 1 182 ? -11.055 26.344 -2.568 1 95.38 182 CYS B CA 1
ATOM 3303 C C . CYS B 1 182 ? -12.398 26.906 -3.006 1 95.38 182 CYS B C 1
ATOM 3305 O O . CYS B 1 182 ? -12.633 27.109 -4.199 1 95.38 182 CYS B O 1
ATOM 3307 N N . THR B 1 183 ? -13.227 27.156 -2.021 1 92.88 183 THR B N 1
ATOM 3308 C CA . THR B 1 183 ? -14.492 27.828 -2.279 1 92.88 183 THR B CA 1
ATOM 3309 C C . THR B 1 183 ? -14.297 29.344 -2.336 1 92.88 183 THR B C 1
ATOM 3311 O O . THR B 1 183 ? -13.203 29.844 -2.061 1 92.88 183 THR B O 1
ATOM 3314 N N . SER B 1 184 ? -15.398 30.047 -2.629 1 91.31 184 SER B N 1
ATOM 3315 C CA . SER B 1 184 ? -15.336 31.5 -2.758 1 91.31 184 SER B CA 1
ATOM 3316 C C . SER B 1 184 ? -15.086 32.156 -1.408 1 91.31 184 SER B C 1
ATOM 3318 O O . SER B 1 184 ? -14.633 33.312 -1.349 1 91.31 184 SER B O 1
ATOM 3320 N N . GLN B 1 185 ? -15.414 31.484 -0.381 1 91.75 185 GLN B N 1
ATOM 3321 C CA . GLN B 1 185 ? -15.242 32.062 0.95 1 91.75 185 GLN B CA 1
ATOM 3322 C C . GLN B 1 185 ? -13.875 31.703 1.528 1 91.75 185 GLN B C 1
ATOM 3324 O O . GLN B 1 185 ? -13.562 32.062 2.664 1 91.75 185 GLN B O 1
ATOM 3329 N N . GLN B 1 186 ? -13.078 31.062 0.646 1 93.94 186 GLN B N 1
ATOM 3330 C CA . GLN B 1 186 ? -11.766 30.625 1.102 1 93.94 186 GLN B CA 1
ATOM 3331 C C . GLN B 1 186 ? -10.656 31.234 0.258 1 93.94 186 GLN B C 1
ATOM 3333 O O . GLN B 1 186 ? -10.898 31.672 -0.869 1 93.94 186 GLN B O 1
ATOM 3338 N N . THR B 1 187 ? -9.469 31.375 0.911 1 93.94 187 THR B N 1
ATO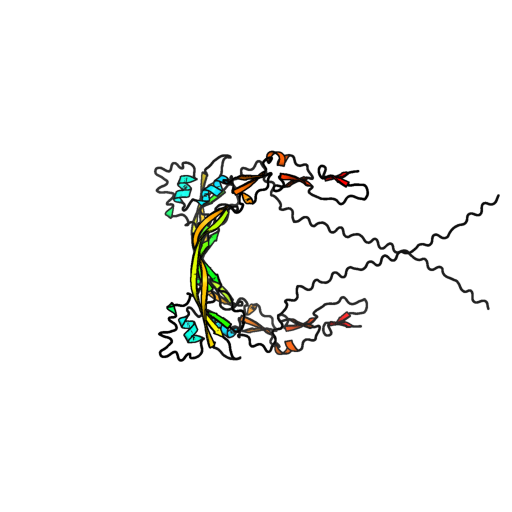M 3339 C CA . THR B 1 187 ? -8.25 31.75 0.21 1 93.94 187 THR B CA 1
ATOM 3340 C C . THR B 1 187 ? -7.188 30.672 0.34 1 93.94 187 THR B C 1
ATOM 3342 O O . THR B 1 187 ? -7.039 30.062 1.403 1 93.94 187 THR B O 1
ATOM 3345 N N . TYR B 1 188 ? -6.59 30.406 -0.774 1 95.81 188 TYR B N 1
ATOM 3346 C CA . TYR B 1 188 ? -5.566 29.359 -0.773 1 95.81 188 TYR B CA 1
ATOM 3347 C C . TYR B 1 188 ? -4.258 29.875 -0.188 1 95.81 188 TYR B C 1
ATOM 3349 O O . TYR B 1 188 ? -3.758 30.922 -0.606 1 95.81 188 TYR B O 1
ATOM 3357 N N . ARG B 1 189 ? -3.729 29.172 0.787 1 94.69 189 ARG B N 1
ATOM 3358 C CA . ARG B 1 189 ? -2.418 29.469 1.353 1 94.69 189 ARG B CA 1
ATOM 3359 C C . ARG B 1 189 ? -1.379 28.453 0.894 1 94.69 189 ARG B C 1
ATOM 3361 O O . ARG B 1 189 ? -1.283 27.359 1.455 1 94.69 189 ARG B O 1
ATOM 3368 N N . ALA B 1 190 ? -0.516 28.828 0.039 1 95.12 190 ALA B N 1
ATOM 3369 C CA . ALA B 1 190 ? 0.464 27.938 -0.56 1 95.12 190 ALA B CA 1
ATOM 3370 C C . ALA B 1 190 ? 1.45 27.422 0.486 1 95.12 190 ALA B C 1
ATOM 3372 O O . ALA B 1 190 ? 1.879 26.266 0.431 1 95.12 190 ALA B O 1
ATOM 3373 N N . ASP B 1 191 ? 1.793 28.219 1.381 1 94.44 191 ASP B N 1
ATOM 3374 C CA . ASP B 1 191 ? 2.779 27.844 2.393 1 94.44 191 ASP B CA 1
ATOM 3375 C C . ASP B 1 191 ? 2.186 26.875 3.412 1 94.44 191 ASP B C 1
ATOM 3377 O O . ASP B 1 191 ? 2.916 26.266 4.191 1 94.44 191 ASP B O 1
ATOM 3381 N N . GLU B 1 192 ? 0.889 26.703 3.344 1 94.19 192 GLU B N 1
ATOM 3382 C CA . GLU B 1 192 ? 0.242 25.766 4.254 1 94.19 192 GLU B CA 1
ATOM 3383 C C . GLU B 1 192 ? -0.504 24.688 3.49 1 94.19 192 GLU B C 1
ATOM 3385 O O . GLU B 1 192 ? -1.15 23.828 4.094 1 94.19 192 GLU B O 1
ATOM 3390 N N . CYS B 1 193 ? -0.562 24.797 2.307 1 96.88 193 CYS B N 1
ATOM 3391 C CA . CYS B 1 193 ? -1.15 23.797 1.417 1 96.88 193 CYS B CA 1
ATOM 3392 C C . CYS B 1 193 ? -2.611 23.547 1.771 1 96.88 193 CYS B C 1
ATOM 3394 O O . CYS B 1 193 ? -3.043 22.391 1.853 1 96.88 193 CYS B O 1
ATOM 3396 N N . ARG B 1 194 ? -3.305 24.609 1.963 1 95.19 194 ARG B N 1
ATOM 3397 C CA . ARG B 1 194 ? -4.707 24.406 2.309 1 95.19 194 ARG B CA 1
ATOM 3398 C C . ARG B 1 194 ? -5.523 25.672 2.025 1 95.19 194 ARG B C 1
ATOM 3400 O O . ARG B 1 194 ? -4.969 26.766 1.928 1 95.19 194 ARG B O 1
ATOM 3407 N N . CYS B 1 195 ? -6.766 25.469 1.903 1 94.69 195 CYS B N 1
ATOM 3408 C CA . CYS B 1 195 ? -7.738 26.547 1.805 1 94.69 195 CYS B CA 1
ATOM 3409 C C . CYS B 1 195 ? -8.133 27.062 3.188 1 94.69 195 CYS B C 1
ATOM 3411 O O . CYS B 1 195 ? -8.484 26.266 4.066 1 94.69 195 CYS B O 1
ATOM 3413 N N . MET B 1 196 ? -8.047 28.25 3.377 1 91.81 196 MET B N 1
ATOM 3414 C CA . MET B 1 196 ? -8.383 28.844 4.668 1 91.81 196 MET B CA 1
ATOM 3415 C C . MET B 1 196 ? -9.555 29.812 4.535 1 91.81 196 MET B C 1
ATOM 3417 O O . MET B 1 196 ? -9.625 30.578 3.582 1 91.81 196 MET B O 1
ATOM 3421 N N . CYS B 1 197 ? -10.406 29.75 5.547 1 92.06 197 CYS B N 1
ATOM 3422 C CA . CYS B 1 197 ? -11.547 30.641 5.543 1 92.06 197 CYS B CA 1
ATOM 3423 C C . CYS B 1 197 ? -11.109 32.094 5.809 1 92.06 197 CYS B C 1
ATOM 3425 O O . CYS B 1 197 ? -10.281 32.344 6.68 1 92.06 197 CYS B O 1
ATOM 3427 N N . THR B 1 198 ? -11.695 33 5.066 1 88.88 198 THR B N 1
ATOM 3428 C CA . THR B 1 198 ? -11.359 34.406 5.227 1 88.88 198 THR B CA 1
ATOM 3429 C C . THR B 1 198 ? -11.836 34.938 6.582 1 88.88 198 THR B C 1
ATOM 3431 O O . THR B 1 198 ? -11.227 35.844 7.148 1 88.88 198 THR B O 1
ATOM 3434 N N . ASN B 1 199 ? -12.867 34.344 7.121 1 84.69 199 ASN B N 1
ATOM 3435 C CA . ASN B 1 199 ? -13.398 34.75 8.422 1 84.69 199 ASN B CA 1
ATOM 3436 C C . ASN B 1 199 ? -13.016 33.75 9.516 1 84.69 199 ASN B C 1
ATOM 3438 O O . ASN B 1 199 ? -13.828 33.438 10.383 1 84.69 199 ASN B O 1
ATOM 3442 N N . HIS B 1 200 ? -11.852 33.25 9.461 1 76.38 200 HIS B N 1
ATOM 3443 C CA . HIS B 1 200 ? -11.438 32.188 10.352 1 76.38 200 HIS B CA 1
ATOM 3444 C C . HIS B 1 200 ? -11.539 32.594 11.812 1 76.38 200 HIS B C 1
ATOM 3446 O O . HIS B 1 200 ? -11.766 31.766 12.688 1 76.38 200 HIS B O 1
ATOM 3452 N N . GLU B 1 201 ? -11.469 33.812 12.086 1 77.31 201 GLU B N 1
ATOM 3453 C CA . GLU B 1 201 ? -11.602 34.312 13.445 1 77.31 201 GLU B CA 1
ATOM 3454 C C . GLU B 1 201 ? -12.992 34.062 14.008 1 77.31 201 GLU B C 1
ATOM 3456 O O . GLU B 1 201 ? -13.164 33.906 15.219 1 77.31 201 GLU B O 1
ATOM 3461 N N . SER B 1 202 ? -13.93 33.906 13.094 1 75.12 202 SER B N 1
ATOM 3462 C CA . SER B 1 202 ? -15.32 33.719 13.5 1 75.12 202 SER B CA 1
ATOM 3463 C C . SER B 1 202 ? -15.547 32.25 13.922 1 75.12 202 SER B C 1
ATOM 3465 O O . SER B 1 202 ? -16.609 31.922 14.438 1 75.12 202 SER B O 1
ATOM 3467 N N . SER B 1 203 ? -14.617 31.469 13.727 1 73 203 SER B N 1
ATOM 3468 C CA . SER B 1 203 ? -14.781 30.047 14.031 1 73 203 SER B CA 1
ATOM 3469 C C . SER B 1 203 ? -14.977 29.828 15.531 1 73 203 SER B C 1
ATOM 3471 O O . SER B 1 203 ? -15.68 28.891 15.938 1 73 203 SER B O 1
ATOM 3473 N N . GLU B 1 204 ? -14.461 30.641 16.297 1 75.44 204 GLU B N 1
ATOM 3474 C CA . GLU B 1 204 ? -14.57 30.516 17.75 1 75.44 204 GLU B CA 1
ATOM 3475 C C . GLU B 1 204 ? -15.906 31.031 18.25 1 75.44 204 GLU B C 1
ATOM 3477 O O . GLU B 1 204 ? -16.25 30.859 19.438 1 75.44 204 GLU B O 1
ATOM 3482 N N . SER B 1 205 ? -16.672 31.531 17.359 1 79.25 205 SER B N 1
ATOM 3483 C CA . SER B 1 205 ? -17.906 32.188 17.781 1 79.25 205 SER B CA 1
ATOM 3484 C C . SER B 1 205 ? -19.109 31.25 17.656 1 79.25 205 SER B C 1
ATOM 3486 O O . SER B 1 205 ? -20.234 31.609 17.984 1 79.25 205 SER B O 1
ATOM 3488 N N . CYS B 1 206 ? -18.734 30.016 17.25 1 82.88 206 CYS B N 1
ATOM 3489 C CA . CYS B 1 206 ? -19.859 29.094 17.078 1 82.88 206 CYS B CA 1
ATOM 3490 C C . CYS B 1 206 ? -20.438 28.688 18.438 1 82.88 206 CYS B C 1
ATOM 3492 O O . CYS B 1 206 ? -19.703 28.516 19.406 1 82.88 206 CYS B O 1
ATOM 3494 N N . GLY B 1 207 ? -21.75 28.641 18.453 1 77.06 207 GLY B N 1
ATOM 3495 C CA . GLY B 1 207 ? -22.438 28.281 19.688 1 77.06 207 GLY B CA 1
ATOM 3496 C C . GLY B 1 207 ? -22.203 26.844 20.094 1 77.06 207 GLY B C 1
ATOM 3497 O O . GLY B 1 207 ? -21.547 26.078 19.375 1 77.06 207 GLY B O 1
ATOM 3498 N N . GLU B 1 208 ? -22.625 26.531 21.25 1 79.5 208 GLU B N 1
ATOM 3499 C CA . GLU B 1 208 ? -22.406 25.219 21.859 1 79.5 208 GLU B CA 1
ATOM 3500 C C . GLU B 1 208 ? -22.953 24.094 20.984 1 79.5 208 GLU B C 1
ATOM 3502 O O . GLU B 1 208 ? -22.359 23.016 20.922 1 79.5 208 GLU B O 1
ATOM 3507 N N . ASN B 1 209 ? -24.047 24.422 20.281 1 82.19 209 ASN B N 1
ATOM 3508 C CA . ASN B 1 209 ? -24.672 23.375 19.484 1 82.19 209 ASN B CA 1
ATOM 3509 C C . ASN B 1 209 ? -24.25 23.469 18.016 1 82.19 209 ASN B C 1
ATOM 3511 O O . ASN B 1 209 ? -24.844 22.812 17.156 1 82.19 209 ASN B O 1
ATOM 3515 N N . GLN B 1 210 ? -23.297 24.312 17.859 1 86.19 210 GLN B N 1
ATOM 3516 C CA . GLN B 1 210 ? -22.828 24.516 16.5 1 86.19 210 GLN B CA 1
ATOM 3517 C C . GLN B 1 210 ? -21.375 24.062 16.344 1 86.19 210 GLN B C 1
ATOM 3519 O O . GLN B 1 210 ? -20.656 23.938 17.328 1 86.19 210 GLN B O 1
ATOM 3524 N N . ILE B 1 211 ? -21.078 23.672 15.164 1 86.62 211 ILE B N 1
ATOM 3525 C CA . ILE B 1 211 ? -19.703 23.344 14.82 1 86.62 211 ILE B CA 1
ATOM 3526 C C . ILE B 1 211 ? -19.266 24.156 13.609 1 86.62 211 ILE B C 1
ATOM 3528 O O . ILE B 1 211 ? -20.078 24.469 12.734 1 86.62 211 ILE B O 1
ATOM 3532 N N . TRP B 1 212 ? -18.016 24.484 13.602 1 87.06 212 TRP B N 1
ATOM 3533 C CA . TRP B 1 212 ? -17.469 25.234 12.484 1 87.06 212 TRP B CA 1
ATOM 3534 C C . TRP B 1 212 ? -17.234 24.328 11.281 1 87.06 212 TRP B C 1
ATOM 3536 O O . TRP B 1 212 ? -16.609 23.266 11.406 1 87.06 212 TRP B O 1
ATOM 3546 N N . ASP B 1 213 ? -17.812 24.688 10.227 1 86.5 213 ASP B N 1
ATOM 3547 C CA . ASP B 1 213 ? -17.547 24 8.969 1 86.5 213 ASP B CA 1
ATOM 3548 C C . ASP B 1 213 ? -16.469 24.734 8.164 1 86.5 213 ASP B C 1
ATOM 3550 O O . ASP B 1 213 ? -16.703 25.812 7.637 1 86.5 213 ASP B O 1
ATOM 3554 N N . SER B 1 214 ? -15.375 24.141 8 1 85 214 SER B N 1
ATOM 3555 C CA . SER B 1 214 ? -14.211 24.766 7.383 1 85 214 SER B CA 1
ATOM 3556 C C . SER B 1 214 ? -14.375 24.859 5.867 1 85 214 SER B C 1
ATOM 3558 O O . SER B 1 214 ? -13.648 25.609 5.207 1 85 214 SER B O 1
ATOM 3560 N N . LYS B 1 215 ? -15.32 24.172 5.402 1 85 215 LYS B N 1
ATOM 3561 C CA . LYS B 1 215 ? -15.562 24.25 3.963 1 85 215 LYS B CA 1
ATOM 3562 C C . LYS B 1 215 ? -16.516 25.391 3.631 1 85 215 LYS B C 1
ATOM 3564 O O . LYS B 1 215 ? -16.266 26.188 2.727 1 85 215 LYS B O 1
ATOM 3569 N N . ASP B 1 216 ? -17.547 25.5 4.414 1 86.31 216 ASP B N 1
ATOM 3570 C CA . ASP B 1 216 ? -18.562 26.531 4.176 1 86.31 216 ASP B CA 1
ATOM 3571 C C . ASP B 1 216 ? -18.234 27.797 4.957 1 86.31 216 ASP B C 1
ATOM 3573 O O . ASP B 1 216 ? -18.891 28.828 4.785 1 86.31 216 ASP B O 1
ATOM 3577 N N . CYS B 1 217 ? -17.25 27.672 5.664 1 90.19 217 CYS B N 1
ATOM 3578 C CA . CYS B 1 217 ? -16.766 28.797 6.457 1 90.19 217 CYS B CA 1
ATOM 3579 C C . CYS B 1 217 ? -17.906 29.406 7.281 1 90.19 217 CYS B C 1
ATOM 3581 O O . CYS B 1 217 ? -18.125 30.609 7.25 1 90.19 217 CYS B O 1
ATOM 3583 N N . GLY B 1 218 ? -18.594 28.578 7.93 1 87.62 218 GLY B N 1
ATOM 3584 C CA . GLY B 1 218 ? -19.703 29 8.758 1 87.62 218 GLY B CA 1
ATOM 3585 C C . GLY B 1 218 ? -20.094 27.984 9.82 1 87.62 218 GLY B C 1
ATOM 3586 O O . GLY B 1 218 ? -19.609 26.859 9.797 1 87.62 218 GLY B O 1
ATOM 3587 N N . CYS B 1 219 ? -20.891 28.469 10.773 1 87.06 219 CYS B N 1
ATOM 3588 C CA . CYS B 1 219 ? -21.375 27.609 11.844 1 87.06 219 CYS B CA 1
ATOM 3589 C C . CYS B 1 219 ? -22.547 26.766 11.367 1 87.06 219 CYS B C 1
ATOM 3591 O O . CYS B 1 219 ? -23.422 27.25 10.641 1 87.06 219 CYS B O 1
ATOM 3593 N N . LYS B 1 220 ? -22.359 25.5 11.625 1 87 220 LYS B N 1
ATOM 3594 C CA . LYS B 1 220 ? -23.453 24.578 11.305 1 87 220 LYS B CA 1
ATOM 3595 C C . LYS B 1 220 ? -23.922 23.828 12.547 1 87 220 LYS B C 1
ATOM 3597 O O . LYS B 1 220 ? -23.156 23.609 13.477 1 87 220 LYS B O 1
ATOM 3602 N N . CYS B 1 221 ? -25.188 23.531 12.523 1 85.81 221 CYS B N 1
ATOM 3603 C CA . CYS B 1 221 ? -25.75 22.828 13.664 1 85.81 221 CYS B CA 1
ATOM 3604 C C . CYS B 1 221 ? -25.25 21.391 13.711 1 85.81 221 CYS B C 1
ATOM 3606 O O . CYS B 1 221 ? -25.188 20.719 12.68 1 85.81 221 CYS B O 1
ATOM 3608 N N . LYS B 1 222 ? -24.859 20.984 14.883 1 82.5 222 LYS B N 1
ATOM 3609 C CA . LYS B 1 222 ? -24.375 19.625 15.094 1 82.5 222 LYS B CA 1
ATOM 3610 C C . LYS B 1 222 ? -25.438 18.594 14.766 1 82.5 222 LYS B C 1
ATOM 3612 O O . LYS B 1 222 ? -25.156 17.562 14.141 1 82.5 222 LYS B O 1
ATOM 3617 N N . ASN B 1 223 ? -26.547 18.875 15.211 1 78.44 223 ASN B N 1
ATOM 3618 C CA . ASN B 1 223 ? -27.656 17.953 15.031 1 78.44 223 ASN B CA 1
ATOM 3619 C C . ASN B 1 223 ? -28.844 18.625 14.352 1 78.44 223 ASN B C 1
ATOM 3621 O O . ASN B 1 223 ? -29.141 19.781 14.633 1 78.44 223 ASN B O 1
ATOM 3625 N N . TYR B 1 224 ? -29.203 18.078 13.242 1 76.81 224 TYR B N 1
ATOM 3626 C CA . TYR B 1 224 ? -30.438 18.547 12.625 1 76.81 224 TYR B CA 1
ATOM 3627 C C . TYR B 1 224 ? -31.656 17.812 13.211 1 76.81 224 TYR B C 1
ATOM 3629 O O . TYR B 1 224 ? -31.609 16.594 13.414 1 76.81 224 TYR B O 1
ATOM 3637 N N . LEU B 1 225 ? -32.5 18.5 13.828 1 72.62 225 LEU B N 1
ATOM 3638 C CA . LEU B 1 225 ? -33.688 17.922 14.43 1 72.62 225 LEU B CA 1
ATOM 3639 C C . LEU B 1 225 ? -34.906 18.094 13.508 1 72.62 225 LEU B C 1
ATOM 3641 O O . LEU B 1 225 ? -35.062 19.125 12.867 1 72.62 225 LEU B O 1
ATOM 3645 N N . ASN B 1 226 ? -35.562 16.953 13.219 1 79.38 226 ASN B N 1
ATOM 3646 C CA . ASN B 1 226 ? -36.875 17.078 12.602 1 79.38 226 ASN B CA 1
ATOM 3647 C C . ASN B 1 226 ? -37.875 17.688 13.562 1 79.38 226 ASN B C 1
ATOM 3649 O O . ASN B 1 226 ? -38.188 17.109 14.609 1 79.38 226 ASN B O 1
ATOM 3653 N N . CYS B 1 227 ? -38.281 18.812 13.164 1 78.31 227 CYS B N 1
ATOM 3654 C CA . CYS B 1 227 ? -39.219 19.516 14.055 1 78.31 227 CYS B CA 1
ATOM 3655 C C . CYS B 1 227 ? -40.656 19.078 13.812 1 78.31 227 CYS B C 1
ATOM 3657 O O . CYS B 1 227 ? -40.969 18.609 12.719 1 78.31 227 CYS B O 1
ATOM 3659 N N . SER B 1 228 ? -41.375 18.922 14.938 1 78.88 228 SER B N 1
ATOM 3660 C CA . SER B 1 228 ? -42.812 18.562 14.867 1 78.88 228 SER B CA 1
ATOM 3661 C C . SER B 1 228 ? -43.562 19.531 13.977 1 78.88 228 SER B C 1
ATOM 3663 O O . SER B 1 228 ? -43.062 20.594 13.602 1 78.88 228 SER B O 1
ATOM 3665 N N . THR B 1 229 ? -44.812 19.109 13.555 1 83.56 229 THR B N 1
ATOM 3666 C CA . THR B 1 229 ? -45.656 19.938 12.719 1 83.56 229 THR B CA 1
ATOM 3667 C C . THR B 1 229 ? -45.844 21.328 13.336 1 83.56 229 THR B C 1
ATOM 3669 O O . THR B 1 229 ? -46.125 21.438 14.523 1 83.56 229 THR B O 1
ATOM 3672 N N . GLY B 1 230 ? -45.688 22.469 12.547 1 86.19 230 GLY B N 1
ATOM 3673 C CA . GLY B 1 230 ? -45.844 23.844 12.992 1 86.19 230 GLY B CA 1
ATOM 3674 C C . GLY B 1 230 ? -44.531 24.469 13.445 1 86.19 230 GLY B C 1
ATOM 3675 O O . GLY B 1 230 ? -44.469 25.672 13.703 1 86.19 230 GLY B O 1
ATOM 3676 N N . PHE B 1 231 ? -43.625 23.625 13.648 1 83.5 231 PHE B N 1
ATOM 3677 C CA . PHE B 1 231 ? -42.312 24.141 14.055 1 83.5 231 PHE B CA 1
ATOM 3678 C C . PHE B 1 231 ? -41.312 23.984 12.93 1 83.5 231 PHE B C 1
ATOM 3680 O O . PHE B 1 231 ? -41.406 23.078 12.102 1 83.5 231 PHE B O 1
ATOM 3687 N N . TYR B 1 232 ? -40.469 25 12.766 1 84.62 232 TYR B N 1
ATOM 3688 C CA . TYR B 1 232 ? -39.438 24.906 11.758 1 84.62 232 TYR B CA 1
ATOM 3689 C C . TYR B 1 232 ? -38.031 24.938 12.398 1 84.62 232 TYR B C 1
ATOM 3691 O O . TYR B 1 232 ? -37.844 25.578 13.438 1 84.62 232 TYR B O 1
ATOM 3699 N N . PHE B 1 233 ? -37.156 24.266 11.812 1 86.31 233 PHE B N 1
ATOM 3700 C CA . PHE B 1 233 ? -35.781 24.203 12.32 1 86.31 233 PHE B CA 1
ATOM 3701 C C . PHE B 1 233 ? -35.062 25.5 12.016 1 86.31 233 PHE B C 1
ATOM 3703 O O . PHE B 1 233 ? -34.969 25.938 10.859 1 86.31 233 PHE B O 1
ATOM 3710 N N . ASN B 1 234 ? -34.531 26.141 13.047 1 83.31 234 ASN B N 1
ATOM 3711 C CA . ASN B 1 234 ? -33.719 27.344 12.914 1 83.31 234 ASN B CA 1
ATOM 3712 C C . ASN B 1 234 ? -32.25 27.031 12.844 1 83.31 234 ASN B C 1
ATOM 3714 O O . ASN B 1 234 ? -31.656 26.578 13.836 1 83.31 234 ASN B O 1
ATOM 3718 N N . PRO B 1 235 ? -31.656 27.359 11.766 1 80.5 235 PRO B N 1
ATOM 3719 C CA . PRO B 1 235 ? -30.25 26.984 11.617 1 80.5 235 PRO B CA 1
ATOM 3720 C C . PRO B 1 235 ? -29.312 27.844 12.453 1 80.5 235 PRO B C 1
ATOM 3722 O O . PRO B 1 235 ? -28.141 27.516 12.617 1 80.5 235 PRO B O 1
ATOM 3725 N N . ARG B 1 236 ? -29.766 28.875 13.031 1 79.19 236 ARG B N 1
ATOM 3726 C CA . ARG B 1 236 ? -28.938 29.75 13.852 1 79.19 236 ARG B CA 1
ATOM 3727 C C . ARG B 1 236 ? -28.953 29.312 15.312 1 79.19 236 ARG B C 1
ATOM 3729 O O . ARG B 1 236 ? -27.891 29.219 15.945 1 79.19 236 ARG B O 1
ATOM 3736 N N . SER B 1 237 ? -30.094 28.953 15.773 1 81.75 237 SER B N 1
ATOM 3737 C CA . SER B 1 237 ? -30.203 28.531 17.172 1 81.75 237 SER B CA 1
ATOM 3738 C C . SER B 1 237 ? -30.125 27 17.297 1 81.75 237 SER B C 1
ATOM 3740 O O . SER B 1 237 ? -29.969 26.484 18.391 1 81.75 237 SER B O 1
ATOM 3742 N N . CYS B 1 238 ? -30.234 26.359 16.141 1 86.44 238 CYS B N 1
ATOM 3743 C CA . CYS B 1 238 ? -30.188 24.906 16.062 1 86.44 238 CYS B CA 1
ATOM 3744 C C . CYS B 1 238 ? -31.297 24.266 16.875 1 86.44 238 CYS B C 1
ATOM 3746 O O . CYS B 1 238 ? -31.062 23.297 17.594 1 86.44 238 CYS B O 1
ATOM 3748 N N . SER B 1 239 ? -32.281 24.859 16.953 1 83.38 239 SER B N 1
ATOM 3749 C CA . SER B 1 239 ? -33.469 24.375 17.688 1 83.38 239 SER B CA 1
ATOM 3750 C C . SER B 1 239 ? -34.75 24.594 16.891 1 83.38 239 SER B C 1
ATOM 3752 O O . SER B 1 239 ? -34.75 25.312 15.891 1 83.38 239 SER B O 1
ATOM 3754 N N . SER B 1 240 ? -35.719 23.766 17.219 1 84.75 240 SER B N 1
ATOM 3755 C CA . SER B 1 240 ? -37 23.969 16.609 1 84.75 240 SER B CA 1
ATOM 3756 C C . SER B 1 240 ? -37.719 25.203 17.172 1 84.75 240 SER B C 1
ATOM 3758 O O . SER B 1 240 ? -37.688 25.422 18.391 1 84.75 240 SER B O 1
ATOM 3760 N N . MET B 1 241 ? -38.031 26.141 16.312 1 81.94 241 MET B N 1
ATOM 3761 C CA . MET B 1 241 ? -38.75 27.344 16.734 1 81.94 241 MET B CA 1
ATOM 3762 C C . MET B 1 241 ? -40.125 27.406 16.078 1 81.94 241 MET B C 1
ATOM 3764 O O . MET B 1 241 ? -40.406 26.688 15.109 1 81.94 241 MET B O 1
ATOM 3768 N N . VAL B 1 242 ? -41.031 28.188 16.734 1 76.75 242 VAL B N 1
ATOM 3769 C CA . VAL B 1 242 ? -42.406 28.375 16.203 1 76.75 242 VAL B CA 1
ATOM 3770 C C . VAL B 1 242 ? -42.375 29.328 15.023 1 76.75 242 VAL B C 1
ATOM 3772 O O . VAL B 1 242 ? -41.625 30.312 15.031 1 76.75 242 VAL B O 1
#

Organism: Limulus polyphemus (NCBI:txid6850)

InterPro domains:
  IPR000072 PDGF/VEGF domain [PF00341] (90-173)
  IPR000072 PDGF/VEGF domain [PS50278] (98-178)
  IPR000072 PDGF/VEGF domain [SM00141] (88-175)
  IPR029034 Cystine-knot cytokine [G3DSA:2.10.90.10] (75-181)
  IPR029034 Cystine-knot cytokine [SSF57501] (81-179)

Foldseek 3Di:
DDPPPPPPDPPPPPPPPPPPPPPPPPPQPPPPVPVPPPVPDDDDALLVLQVCQPPQADVSCCVPPNPPPVCPPPVVPPPPSVPDDGFFHWWWDWDKDADDDDPDPQKDKPPRIDIATDIDHDGSDPQWDKHAPDKDKDKDKIWIWGDDDPPDPDTHTDDIDIDIDIHGDGIGIAGPADQVNADPQWGADRSNSDTAGPVNVCQVVADPQWHADRRVRDTFGSDQDDDDPPWDQDGRVRDTDD/DDDPPPPPPPPPPPPPPPPPPPPPPPPPPPPPPPVPPPPPDDDDALLVLQVCQPPQFDVSCCVPPNPPPVCPPPVVPPPPSVPDDGFFHWWWDWDKDADDDDPDPQKDKPPRIDIATDIDHDGSDPQWDKHAPDKDKDKDKIWIWGDDDPPDPDTHTDDIDIDIDIHGHGIGIAGPADQVNADPQWGADRSNSDTAGPVNVCQVVADPQWHADRRVRDTFGPDQDDDDPPWDQDGRVRDTDD

Secondary structure (DSSP, 8-state):
--------------------------------------TTS----HHHHHHGGG--SHHHHHHHHB-----SSHHHHH--GGGBPPP-BSEEEEEEEEPPPPSSTTEEEE-SEEEEEEEE-B-SSTTEEEEEEEEEEEEEEEEEEE--STT-SSBEEEEEEEEEEEEEEEEEEEESS-GGG--TTEEEETTTTEEEETTGGGGGG--TTEEEETTTTEEEESS---PPTT-EEETTTTEEE-/--------------------------------------TTS----HHHHHHGGG--SHHHHHHHHB-----SSSHHHH--GGGBPPP-BSEEEEEEEEPPPPSSTTEEEE-SEEEEEEEE-B-SSTTEEEEEEEEEEEEEEEEEEE--STT-SSBEEEEEEEEEEEEEEEEEEEESS-GGG--TTEEEETTTTEEEETTGGGGGG--TTEEEETTTTEEEESS---PPTT-EEETTTTEEE-

Sequence (484 aa):
MLMYFSVLPALLVLILTGIYADDEAIVFPESNNRTYIDLNKIQIPESILIRLKDVKNSTEFITRFLISIPLQGRLGTIFSANELAPSAGCEPESQIVELPKPVDPLIVIWPTCTRIKKCGGCCPSTLLECVPKKTSKLSLKVLKAKYSKAGDETFQFQSFEVLKLDVHEKCSCECKEKPSDCTSQQTYRADECRCMCTNHESSESCGENQIWDSKDCGCKCKNYLNCSTGFYFNPRSCSSMVMLMYFSVLPALLVLILTGIYADDEAIVFPESNNRTYIDLNKIQIPESILIRLKDVKNSTEFITRFLISIPLQGRLGTIFSANELAPSAGCEPESQIVELPKPVDPLIVIWPTCTRIKKCGGCCPSTLLECVPKKTSKLSLKVLKAKYSKAGDETFQFQSFEVLKLDVHEKCSCECKEKPSDCTSQQTYRADECRCMCTNHESSESCGENQIWDSKDCGCKCKNYLNCSTGFYFNPRSCSSMV

Nearest PDB structures (foldseek):
  4qci-assembly1_D  TM=7.769E-01  e=3.072E-07  Homo sapiens
  3mjk-assembly1_B  TM=7.311E-01  e=1.400E-07  Homo sapiens
  3mjk-assembly3_X  TM=7.281E-01  e=2.904E-07  Homo sapiens
  3mjk-assembly1_A  TM=6.734E-01  e=1.854E-07  Homo sapiens
  1vpp-assembly1_W  TM=8.319E-01  e=7.119E-06  Homo sapiens

Solvent-accessible surface area (backbone atoms only — not comparable to full-atom values): 28438 Å² total; per-residue (Å²): 138,83,81,80,79,80,78,75,80,80,78,56,73,31,49,69,48,75,75,70,71,70,71,72,65,72,72,63,68,74,69,72,71,61,66,73,67,55,81,83,54,80,66,70,55,54,44,58,34,52,61,46,62,77,52,74,44,61,60,51,40,49,70,69,33,35,53,85,52,82,48,78,83,46,38,71,68,74,51,44,50,84,60,39,47,61,50,26,53,41,31,50,34,75,36,78,40,78,50,85,75,62,88,52,80,39,41,44,58,43,52,54,24,26,65,44,35,32,54,40,54,47,54,69,31,90,49,35,39,61,39,65,77,36,72,46,80,42,79,35,33,32,39,32,28,31,56,84,54,87,84,59,82,44,24,39,82,70,47,75,44,78,42,79,42,78,30,27,71,34,36,37,66,37,54,66,51,50,68,85,73,42,48,93,64,35,45,65,36,78,61,56,30,38,60,39,38,74,61,53,79,55,50,78,67,40,49,93,61,31,38,66,32,74,80,76,58,40,66,36,46,71,57,85,65,86,46,58,94,83,34,45,65,34,71,84,78,48,40,68,39,119,139,84,81,80,80,80,78,74,81,82,78,48,72,38,46,74,52,75,77,72,72,71,71,71,67,73,71,62,69,74,70,74,73,64,66,74,67,56,81,85,54,80,67,71,57,54,45,60,34,53,60,46,61,77,52,74,45,60,59,50,40,48,70,70,31,34,53,86,52,81,46,76,83,48,39,70,66,74,51,44,50,84,61,38,46,60,50,26,53,41,31,50,34,74,36,77,40,76,49,84,74,63,88,53,79,38,43,45,58,44,51,55,24,24,65,45,35,31,53,41,54,49,53,69,31,91,50,37,39,60,38,66,77,37,72,45,81,42,82,34,32,32,40,33,28,30,56,82,55,88,85,59,81,45,24,39,79,70,45,74,44,78,42,79,40,81,31,29,71,33,37,38,66,36,56,66,53,50,68,85,71,40,48,92,66,32,44,64,37,77,60,57,31,38,61,38,39,76,62,53,80,56,52,78,66,40,50,93,63,32,39,66,34,75,78,76,57,40,65,36,47,71,58,85,67,87,45,58,91,82,34,44,64,34,71,84,78,49,40,67,38,119

pLDDT: mean 78.88, std 23.37, range [27.92, 98.69]

Radius of gyration: 35.13 Å; Cα contacts (8 Å, |Δi|>4): 862; chains: 2; bounding box: 123×71×66 Å